Protein AF-0000000074059555 (afdb_homodimer)

InterPro domains:
  IPR000536 Nuclear hormone receptor, ligand-binding domain [PF00104] (102-337)
  IPR000536 Nuclear hormone receptor, ligand-binding domain [PS51843] (86-352)
  IPR000536 Nuclear hormone receptor, ligand-binding domain [SM00430] (118-324)
  IPR035500 Nuclear hormone receptor-like domain superfamily [G3DSA:1.10.565.10] (92-350)
  IPR035500 Nuclear hormone receptor-like domain superfamily [SSF48508] (98-350)
  IPR051152 Caenorhabditis elegans Orphan Nuclear Receptors [PTHR45680] (167-351)

Secondary structure (DSSP, 8-state):
---------------------------------------GGGG-SS-EEE-TTS-EEE--HHHHHHHHHHHHH----TTS-SSHHHHHHHHHHHHGGGPPPGGGPEEESEEEHHHHHHTHHHHHHHHHHHHHTSHHHHTS-HHHH----S---EEEEETTEEEE-----HHHHHHHHHHHHHHHHHHHHHHTTHHHHS-EEE-SSSEEEETTTPEEE-TTT-SS-HHHHHHHHHHHHHHIIIIIIHHHHHTT--HHHHHHHHHHHHH--TTTT--HHHHHHHHHHHHHHHHHHHHIIIIIS--S--HHHHHHHHHHHHHHHHHHHHHHHHHHHHHHTT---EEESSTTSS--/---------------------------------------GGGG-SS-EEE-TTS-EEE--HHHHHHHHHHHHH----TTS-SSHHHHHHHHHHHHGGGPPPGGGPEEESEEEHHHHHHHHHHHHHHHHHHHHTSHHHHTS-HHHH----S---EEEEETTEEEE-----HHHHHHHHHHHHHHHHHHHHHHTTHHHHS-EEE-SSSEEEETTTPEEE-TTT-SS-HHHHHHHHHHHHHHIIIIIIHHHHHTT--HHHHHHHHHHHHH--TTTT--HHHHHHHHHHHHHHHHHHHHIIIIIS--S--HHHHHHHHHHHHHHHHHHHHHHHHHHHHHHTT---EEESSTTTS--

Radius of gyration: 31.09 Å; Cα contacts (8 Å, |Δi|>4): 822; chains: 2; bounding box: 84×68×133 Å

Organism: Necator americanus (NCBI:txid51031)

Foldseek 3Di:
DDPCPPDPCPPDPPPPDPPPPPPPPPPVPPPPPPPPPDVPCPVQPFNQDQDPVRFTEGECPVLVVLLLCCLQPPDADPVADPQQLRLLLVLLCVLLVLADAQVQAAEAQEDEPSNLVVCVSSLLSSVSNSQCSRVLSSPDDPCQQAVLPDQAQFPCPDVPHRPGLDLGHLSLQQSVLLLLLSQLVVQCVRPPCCCQVQVWTDSHSHYIYRLVRHHYDCVSWFPDDSVVVCVLLVVLSNLCRVQANVLCNVLVPDSSLSSLLSLLSSLPCPSSNGDPVSVVSSVVSNVSSVVVVCCCCCPVVVHPPCPVVVVSSVSNSVSSVVSVVVSLVSLSVCVVVVRTSYDYPRPSSPSD/DDPDPPPPCPDDPDPPDPDPPDPPPPPPPPPPPPPPPPVPCPVQPFNQDQDPVRFTEGECPVLVVLLLCCLQPPDADPVADPQQLRLLLVLLCVLLVLADAQVQAAEAQEDEPSVLVVCVSSLLSSVSNSQCSRVLSSPDDSCQQAVLPPQAQFPCPDVPHRPRLDLGHLSLQQSVLLLLLSQLVVQCVRPPCCCQVQVWTDSHSRYIYRLVRHHYDCVSWFPDDSVVVCVLLVVLSNLCRVQANVLCNVLVPDSSLSSLLSLLSSLPCPSSNGDPVSVVSSVVSNVSSVVVVCCCCCPVVVHPPCPVVVVSSVSNSVSSVVSVVVSLVSLSVCVVVVRTSYDYPRPSSPSD

Solvent-accessible surface area (backbone atoms only — not comparable to full-atom values): 40044 Å² total; per-residue (Å²): 138,86,81,78,76,78,78,80,78,72,77,78,82,76,76,76,78,76,75,80,76,73,78,79,70,80,68,68,77,75,74,76,72,78,70,78,78,64,86,67,69,75,76,45,92,45,64,69,42,75,40,96,82,72,25,36,33,46,57,49,62,70,50,50,50,53,43,49,47,47,77,70,63,62,73,53,69,79,85,49,58,84,53,64,45,63,26,46,28,53,39,47,51,60,67,47,61,72,47,55,55,61,90,71,38,44,74,41,60,59,45,43,56,67,62,54,54,64,48,40,52,61,49,51,44,47,51,51,54,46,47,40,57,37,64,74,59,52,68,48,56,66,60,54,43,47,40,77,67,80,82,42,66,50,44,61,75,42,106,81,38,59,46,62,52,56,51,34,16,45,46,51,63,19,49,62,62,43,48,52,51,51,33,47,54,48,16,37,72,59,47,43,69,41,27,62,79,62,31,39,39,38,80,52,54,51,34,26,29,34,70,89,68,40,40,65,53,44,66,86,35,24,91,59,58,53,66,57,58,46,61,72,52,44,64,53,56,51,43,45,37,65,56,37,48,46,47,42,59,75,66,60,68,46,65,64,56,50,33,49,51,49,50,47,57,45,48,58,49,80,90,25,69,64,52,71,67,56,50,52,51,30,52,52,51,52,44,49,38,26,49,48,48,43,46,42,34,46,68,72,65,60,37,86,82,44,47,49,58,50,50,51,54,50,46,36,54,47,49,55,49,50,48,47,52,53,48,30,51,51,50,51,50,34,56,75,65,53,49,51,36,62,42,57,65,56,76,59,64,69,72,97,141,79,86,77,79,78,75,77,77,75,77,81,81,76,78,78,76,76,76,80,76,72,80,80,72,82,70,69,78,73,76,76,72,78,72,76,81,64,83,70,68,74,76,44,93,45,64,68,41,74,41,96,82,72,25,37,32,45,58,50,62,70,52,51,51,52,44,50,47,46,75,69,65,62,74,56,70,80,85,48,59,83,52,63,46,62,27,45,28,52,40,49,51,59,66,48,62,71,46,54,55,61,89,70,39,44,73,42,61,58,47,43,56,65,62,52,53,64,49,39,50,61,48,52,45,47,51,51,54,45,46,39,56,37,65,75,58,52,67,47,55,63,62,54,42,45,39,77,65,80,82,41,66,47,43,58,75,42,105,82,36,58,46,62,53,56,50,34,18,46,46,51,65,19,48,64,63,43,48,51,50,50,30,49,52,48,15,37,73,59,48,44,68,40,27,61,79,61,30,38,38,38,80,51,54,53,33,25,30,33,70,88,67,40,41,66,54,43,68,88,37,26,90,59,56,54,67,57,56,46,61,71,50,44,64,53,57,50,43,47,38,65,57,36,48,45,47,42,58,75,65,59,66,45,64,60,54,50,32,48,50,49,50,49,57,46,48,58,50,81,89,25,68,65,53,71,67,56,50,51,51,31,52,53,49,52,45,50,38,28,48,48,50,44,46,42,34,47,70,71,65,62,35,86,82,45,48,47,59,51,50,50,54,51,47,37,53,46,48,54,50,49,49,47,50,54,49,30,52,52,50,50,52,35,56,74,69,54,49,51,35,59,41,56,66,58,76,59,64,71,72,98

Structure (mmCIF, N/CA/C/O backbone):
data_AF-0000000074059555-model_v1
#
loop_
_entity.id
_entity.type
_entity.pdbx_description
1 polymer 'Ligand-binding domain of nuclear hormone receptor'
#
loop_
_atom_site.group_PDB
_atom_site.id
_atom_site.type_symb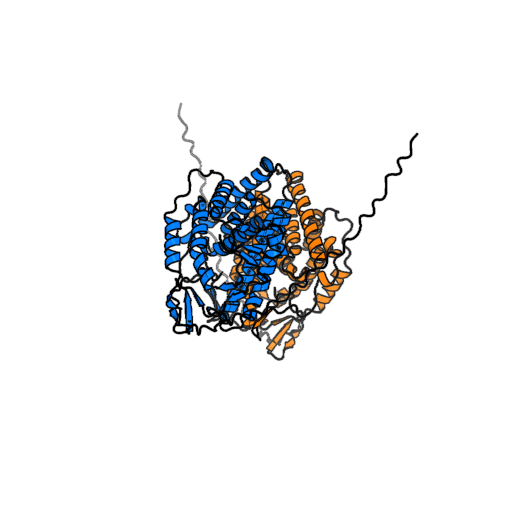ol
_atom_site.label_atom_id
_atom_site.label_alt_id
_atom_site.label_comp_id
_atom_site.label_asym_id
_atom_site.label_entity_id
_atom_site.label_seq_id
_atom_site.pdbx_PDB_ins_code
_atom_site.Cartn_x
_atom_site.Cartn_y
_atom_site.Cartn_z
_atom_site.occupancy
_atom_site.B_iso_or_equiv
_atom_site.auth_seq_id
_atom_site.auth_comp_id
_atom_site.auth_asym_id
_atom_site.auth_atom_id
_atom_site.pdbx_PDB_model_num
ATOM 1 N N . MET A 1 1 ? 51.312 5.398 61.125 1 23.42 1 MET A N 1
ATOM 2 C CA . MET A 1 1 ? 50.719 5.453 59.812 1 23.42 1 MET A CA 1
ATOM 3 C C . MET A 1 1 ? 49.188 5.5 59.875 1 23.42 1 MET A C 1
ATOM 5 O O . MET A 1 1 ? 48.562 4.551 60.375 1 23.42 1 MET A O 1
ATOM 9 N N . LYS A 1 2 ? 48.469 6.727 60 1 22.69 2 LYS A N 1
ATOM 10 C CA . LYS A 1 2 ? 47.406 7.246 60.844 1 22.69 2 LYS A CA 1
ATOM 11 C C . LYS A 1 2 ? 46.031 7.012 60.219 1 22.69 2 LYS A C 1
ATOM 13 O O . LYS A 1 2 ? 45.781 7.445 59.094 1 22.69 2 LYS A O 1
ATOM 18 N N . GLN A 1 3 ? 45.281 5.922 60.594 1 24.08 3 GLN A N 1
ATOM 19 C CA . GLN A 1 3 ? 44.062 5.199 60.281 1 24.08 3 GLN A CA 1
ATOM 20 C C . GLN A 1 3 ? 42.844 6.105 60.438 1 24.08 3 GLN A C 1
ATOM 22 O O . GLN A 1 3 ? 42.469 6.461 61.562 1 24.08 3 GLN A O 1
ATOM 27 N N . LYS A 1 4 ? 42.594 7.102 59.375 1 23.73 4 LYS A N 1
ATOM 28 C CA . LYS A 1 4 ? 41.719 8.25 59.594 1 23.73 4 LYS A CA 1
ATOM 29 C C . LYS A 1 4 ? 40.25 7.805 59.688 1 23.73 4 LYS A C 1
ATOM 31 O O . LYS A 1 4 ? 39.719 7.219 58.719 1 23.73 4 LYS A O 1
ATOM 36 N N . LYS A 1 5 ? 39.656 7.723 60.844 1 23.84 5 LYS A N 1
ATOM 37 C CA . LYS A 1 5 ? 38.406 7.195 61.375 1 23.84 5 LYS A CA 1
ATOM 38 C C . LYS A 1 5 ? 37.219 8.016 60.875 1 23.84 5 LYS A C 1
ATOM 40 O O . LYS A 1 5 ? 36.906 9.07 61.406 1 23.84 5 LYS A O 1
ATOM 45 N N . GLU A 1 6 ? 37.188 8.289 59.469 1 24.38 6 GLU A N 1
ATOM 46 C CA . GLU A 1 6 ? 36.312 9.398 59.156 1 24.38 6 GLU A CA 1
ATOM 47 C C . GLU A 1 6 ? 34.875 9.109 59.625 1 24.38 6 GLU A C 1
ATOM 49 O O . GLU A 1 6 ? 34.406 7.977 59.531 1 24.38 6 GLU A O 1
ATOM 54 N N . HIS A 1 7 ? 34.344 9.969 60.5 1 21.95 7 HIS A N 1
ATOM 55 C CA . HIS A 1 7 ? 33.188 10.164 61.375 1 21.95 7 HIS A CA 1
ATOM 56 C C . HIS A 1 7 ? 31.891 10.18 60.562 1 21.95 7 HIS A C 1
ATOM 58 O O . HIS A 1 7 ? 31.828 10.789 59.5 1 21.95 7 HIS A O 1
ATOM 64 N N . SER A 1 8 ? 31 9.148 60.719 1 23.75 8 SER A N 1
ATOM 65 C CA . SER A 1 8 ? 29.734 8.594 60.281 1 23.75 8 SER A CA 1
ATOM 66 C C . SER A 1 8 ? 28.578 9.57 60.531 1 23.75 8 SER A C 1
ATOM 68 O O . SER A 1 8 ? 28.047 9.625 61.625 1 23.75 8 SER A O 1
ATOM 70 N N . LEU A 1 9 ? 28.781 10.938 60.156 1 22.39 9 LEU A N 1
ATOM 71 C CA . LEU A 1 9 ? 27.812 11.898 60.656 1 22.39 9 LEU A CA 1
ATOM 72 C C . LEU A 1 9 ? 26.406 11.57 60.156 1 22.39 9 LEU A C 1
ATOM 74 O O . LEU A 1 9 ? 26.172 11.547 58.938 1 22.39 9 LEU A O 1
ATOM 78 N N . CYS A 1 10 ? 25.609 10.789 60.875 1 23.2 10 CYS A N 1
ATOM 79 C CA . CYS A 1 10 ? 24.266 10.258 60.719 1 23.2 10 CYS A CA 1
ATOM 80 C C . CYS A 1 10 ? 23.234 11.383 60.656 1 23.2 10 CYS A C 1
ATOM 82 O O . CYS A 1 10 ? 22.984 12.07 61.625 1 23.2 10 CYS A O 1
ATOM 84 N N . PRO A 1 11 ? 23.281 12.289 59.594 1 23 11 PRO A N 1
ATOM 85 C CA . PRO A 1 11 ? 22.484 13.5 59.781 1 23 11 PRO A CA 1
ATOM 86 C C . PRO A 1 11 ? 21.031 13.203 60.094 1 23 11 PRO A C 1
ATOM 88 O O . PRO A 1 11 ? 20.516 12.141 59.75 1 23 11 PRO A O 1
ATOM 91 N N . SER A 1 12 ? 20.5 13.82 61.156 1 21.19 12 SER A N 1
ATOM 92 C CA . SER A 1 12 ? 19.25 13.836 61.906 1 21.19 12 SER A CA 1
ATOM 93 C C . SER A 1 12 ? 18.062 14.203 61 1 21.19 12 SER A C 1
ATOM 95 O O . SER A 1 12 ? 18.172 15.117 60.188 1 21.19 12 SER A O 1
ATOM 97 N N . THR A 1 13 ? 17.141 13.258 60.812 1 24.23 13 THR A N 1
ATOM 98 C CA . THR A 1 13 ? 15.938 13.086 59.969 1 24.23 13 THR A CA 1
ATOM 99 C C . THR A 1 13 ? 14.875 14.109 60.375 1 24.23 13 THR A C 1
ATOM 101 O O . THR A 1 13 ? 14.219 13.969 61.406 1 24.23 13 THR A O 1
ATOM 104 N N . ALA A 1 14 ? 15.172 15.438 60.281 1 21.84 14 ALA A N 1
ATOM 105 C CA . ALA A 1 14 ? 14.242 16.453 60.781 1 21.84 14 ALA A CA 1
ATOM 106 C C . ALA A 1 14 ? 12.852 16.266 60.188 1 21.84 14 ALA A C 1
ATOM 108 O O . ALA A 1 14 ? 12.727 16.016 58.969 1 21.84 14 ALA A O 1
ATOM 109 N N . ASP A 1 15 ? 11.836 15.977 60.938 1 22.78 15 ASP A N 1
ATOM 110 C CA . ASP A 1 15 ? 10.43 15.594 60.844 1 22.78 15 ASP A CA 1
ATOM 111 C C . ASP A 1 15 ? 9.594 16.75 60.281 1 22.78 15 ASP A C 1
ATOM 113 O O . ASP A 1 15 ? 9.305 17.703 60.969 1 22.78 15 ASP A O 1
ATOM 117 N N . SER A 1 16 ? 10.078 17.438 59.188 1 21.36 16 SER A N 1
ATOM 118 C CA . SER A 1 16 ? 9.375 18.688 58.875 1 21.36 16 SER A CA 1
ATOM 119 C C . SER A 1 16 ? 7.879 18.453 58.719 1 21.36 16 SER A C 1
ATOM 121 O O . SER A 1 16 ? 7.453 17.562 57.969 1 21.36 16 SER A O 1
ATOM 123 N N . ALA A 1 17 ? 7.141 18.938 59.75 1 23.47 17 ALA A N 1
ATOM 124 C CA . ALA A 1 17 ? 5.711 19 60.031 1 23.47 17 ALA A CA 1
ATOM 125 C C . ALA A 1 17 ? 4.941 19.578 58.844 1 23.47 17 ALA A C 1
ATOM 127 O O . ALA A 1 17 ? 5.238 20.688 58.375 1 23.47 17 ALA A O 1
ATOM 128 N N . ALA A 1 18 ? 4.484 18.719 57.938 1 24.28 18 ALA A N 1
ATOM 129 C CA . ALA A 1 18 ? 3.779 19.031 56.688 1 24.28 18 ALA A CA 1
ATOM 130 C C . ALA A 1 18 ? 2.549 19.891 56.969 1 24.28 18 ALA A C 1
ATOM 132 O O . ALA A 1 18 ? 1.708 19.531 57.812 1 24.28 18 ALA A O 1
ATOM 133 N N . PRO A 1 19 ? 2.721 21.234 56.906 1 22.97 19 PRO A N 1
ATOM 134 C CA . PRO A 1 19 ? 1.624 22.109 57.312 1 22.97 19 PRO A CA 1
ATOM 135 C C . PRO A 1 19 ? 0.281 21.703 56.719 1 22.97 19 PRO A C 1
ATOM 137 O O . PRO A 1 19 ? 0.24 21.062 55.656 1 22.97 19 PRO A O 1
ATOM 140 N N . ASP A 1 20 ? -0.729 21.594 57.594 1 23.5 20 ASP A N 1
ATOM 141 C CA . ASP A 1 20 ? -2.133 21.219 57.438 1 23.5 20 ASP A CA 1
ATOM 142 C C . ASP A 1 20 ? -2.844 22.156 56.469 1 23.5 20 ASP A C 1
ATOM 144 O O . ASP A 1 20 ? -3.123 23.312 56.781 1 23.5 20 ASP A O 1
ATOM 148 N N . LEU A 1 21 ? -2.344 22.234 55.219 1 23.78 21 LEU A N 1
ATOM 149 C CA . LEU A 1 21 ? -2.955 23.234 54.344 1 23.78 21 LEU A CA 1
ATOM 150 C C . LEU A 1 21 ? -4.465 23.016 54.25 1 23.78 21 LEU A C 1
ATOM 152 O O . LEU A 1 21 ? -4.922 21.969 53.781 1 23.78 21 LEU A O 1
ATOM 156 N N . LYS A 1 22 ? -5.191 23.594 55.219 1 25.69 22 LYS A N 1
ATOM 157 C CA . LYS A 1 22 ? -6.645 23.672 55.312 1 25.69 22 LYS A CA 1
ATOM 158 C C . LYS A 1 22 ? -7.277 24 53.969 1 25.69 22 LYS A C 1
ATOM 160 O O . LYS A 1 22 ? -6.809 24.891 53.25 1 25.69 22 LYS A O 1
ATOM 165 N N . PRO A 1 23 ? -8.227 23.141 53.469 1 23.67 23 PRO A N 1
ATOM 166 C CA . PRO A 1 23 ? -8.875 23.172 52.156 1 23.67 23 PRO A CA 1
ATOM 167 C C . PRO A 1 23 ? -9.758 24.406 51.938 1 23.67 23 PRO A C 1
ATOM 169 O O . PRO A 1 23 ? -10.688 24.641 52.719 1 23.67 23 PRO A O 1
ATOM 172 N N . ALA A 1 24 ? -9.219 25.594 51.875 1 24.19 24 ALA A N 1
ATOM 173 C CA . ALA A 1 24 ? -10.109 26.75 51.812 1 24.19 24 ALA A CA 1
ATOM 174 C C . ALA A 1 24 ? -11.266 26.5 50.875 1 24.19 24 ALA A C 1
ATOM 176 O O . ALA A 1 24 ? -11.062 26.062 49.719 1 24.19 24 ALA A O 1
ATOM 177 N N . ASP A 1 25 ? -12.516 26.359 51.344 1 23.23 25 ASP A N 1
ATOM 178 C CA . ASP A 1 25 ? -13.852 26.047 50.844 1 23.23 25 ASP A CA 1
ATOM 179 C C . ASP A 1 25 ? -14.32 27.094 49.844 1 23.23 25 ASP A C 1
ATOM 181 O O . ASP A 1 25 ? -15.508 27.172 49.531 1 23.23 25 ASP A O 1
ATOM 185 N N . ASN A 1 26 ? -13.547 28.094 49.594 1 23.39 26 ASN A N 1
ATOM 186 C CA . ASN A 1 26 ? -14.227 29.203 48.938 1 23.39 26 ASN A CA 1
ATOM 187 C C . ASN A 1 26 ? -14.914 28.75 47.625 1 23.39 26 ASN A C 1
ATOM 189 O O . ASN A 1 26 ? -14.242 28.484 46.625 1 23.39 26 ASN A O 1
ATOM 193 N N . VAL A 1 27 ? -16.047 28.094 47.812 1 25.52 27 VAL A N 1
ATOM 194 C CA . VAL A 1 27 ? -16.938 27.688 46.719 1 25.52 27 VAL A CA 1
ATOM 195 C C . VAL A 1 27 ? -17.391 28.906 45.938 1 25.52 27 VAL A C 1
ATOM 197 O O . VAL A 1 27 ? -18.125 29.75 46.469 1 25.52 27 VAL A O 1
ATOM 200 N N . ILE A 1 28 ? -16.547 29.578 45.312 1 27.28 28 ILE A N 1
ATOM 201 C CA . ILE A 1 28 ? -17.078 30.734 44.562 1 27.28 28 ILE A CA 1
ATOM 202 C C . ILE A 1 28 ? -18.281 30.297 43.75 1 27.28 28 ILE A C 1
ATOM 204 O O . ILE A 1 28 ? -18.219 29.297 43.031 1 27.28 28 ILE A O 1
ATOM 208 N N . PRO A 1 29 ? -19.438 30.719 44.156 1 25.33 29 PRO A N 1
ATOM 209 C CA . PRO A 1 29 ? -20.672 30.344 43.469 1 25.33 29 PRO A CA 1
ATOM 210 C C . PRO A 1 29 ? -20.578 30.531 41.969 1 25.33 29 PRO A C 1
ATOM 212 O O . PRO A 1 29 ? -20.172 31.609 41.5 1 25.33 29 PRO A O 1
ATOM 215 N N . ILE A 1 30 ? -20.359 29.5 41.219 1 23.75 30 ILE A N 1
ATOM 216 C CA . ILE A 1 30 ? -20.266 29.547 39.781 1 23.75 30 ILE A CA 1
ATOM 217 C C . ILE A 1 30 ? -21.578 30.062 39.188 1 23.75 30 ILE A C 1
ATOM 219 O O . ILE A 1 30 ? -22.625 29.438 39.344 1 23.75 30 ILE A O 1
ATOM 223 N N . SER A 1 31 ? -21.812 31.359 39.344 1 23.55 31 SER A N 1
ATOM 224 C CA . SER A 1 31 ? -23.016 31.922 38.75 1 23.55 31 SER A CA 1
ATOM 225 C C . SER A 1 31 ? -23.266 31.297 37.375 1 23.55 31 SER A C 1
ATOM 227 O O . SER A 1 31 ? -22.359 31.172 36.562 1 23.55 31 SER A O 1
ATOM 229 N N . THR A 1 32 ? -24.25 30.5 37.281 1 25.03 32 THR A N 1
ATOM 230 C CA . THR A 1 32 ? -24.812 29.828 36.125 1 25.03 32 THR A CA 1
ATOM 231 C C . THR A 1 32 ? -25.219 30.844 35.031 1 25.03 32 THR A C 1
ATOM 233 O O . THR A 1 32 ? -26.25 31.5 35.156 1 25.03 32 THR A O 1
ATOM 236 N N . ALA A 1 33 ? -24.359 31.688 34.594 1 27.11 33 ALA A N 1
ATOM 237 C CA . ALA A 1 33 ? -24.812 32.594 33.531 1 27.11 33 ALA A CA 1
ATOM 238 C C . ALA A 1 33 ? -25.609 31.812 32.469 1 27.11 33 ALA A C 1
ATOM 240 O O . ALA A 1 33 ? -25.219 30.719 32.062 1 27.11 33 ALA A O 1
ATOM 241 N N . GLU A 1 34 ? -26.891 31.906 32.438 1 26.92 34 GLU A N 1
ATOM 242 C CA . GLU A 1 34 ? -27.875 31.5 31.438 1 26.92 34 GLU A CA 1
ATOM 243 C C . GLU A 1 34 ? -27.406 31.812 30.016 1 26.92 34 GLU A C 1
ATOM 245 O O . GLU A 1 34 ? -27.359 33 29.625 1 26.92 34 GLU A O 1
ATOM 250 N N . SER A 1 35 ? -26.281 31.406 29.609 1 26.27 35 SER A N 1
ATOM 251 C CA . SER A 1 35 ? -25.828 31.812 28.281 1 26.27 35 SER A CA 1
ATOM 252 C C . SER A 1 35 ? -26.859 31.469 27.219 1 26.27 35 SER A C 1
ATOM 254 O O . SER A 1 35 ? -27.266 30.312 27.094 1 26.27 35 SER A O 1
ATOM 256 N N . THR A 1 36 ? -27.844 32.281 26.969 1 27.56 36 THR A N 1
ATOM 257 C CA . THR A 1 36 ? -28.75 32.281 25.828 1 27.56 36 THR A CA 1
ATOM 258 C C . THR A 1 36 ? -28.031 31.859 24.562 1 27.56 36 THR A C 1
ATOM 260 O O . THR A 1 36 ? -27.141 32.562 24.078 1 27.56 36 THR A O 1
ATOM 263 N N . ALA A 1 37 ? -27.844 30.656 24.328 1 28.55 37 ALA A N 1
ATOM 264 C CA . ALA A 1 37 ? -27.328 29.969 23.141 1 28.55 37 ALA A CA 1
ATOM 265 C C . ALA A 1 37 ? -28.016 30.453 21.875 1 28.55 37 ALA A C 1
ATOM 267 O O . ALA A 1 37 ? -29.109 29.969 21.531 1 28.55 37 ALA A O 1
ATOM 268 N N . THR A 1 38 ? -28.047 31.719 21.625 1 28.75 38 THR A N 1
ATOM 269 C CA . THR A 1 38 ? -28.391 32.188 20.281 1 28.75 38 THR A CA 1
ATOM 270 C C . THR A 1 38 ? -27.703 31.359 19.219 1 28.75 38 THR A C 1
ATOM 272 O O . THR A 1 38 ? -26.562 30.922 19.406 1 28.75 38 THR A O 1
ATOM 275 N N . SER A 1 39 ? -28.375 30.797 18.188 1 29.69 39 SER A N 1
ATOM 276 C CA . SER A 1 39 ? -28.109 29.906 17.062 1 29.69 39 SER A CA 1
ATOM 277 C C . SER A 1 39 ? -26.844 30.297 16.312 1 29.69 39 SER A C 1
ATOM 279 O O . SER A 1 39 ? -26.828 31.328 15.633 1 29.69 39 SER A O 1
ATOM 281 N N . GLY A 1 40 ? -25.75 30.406 16.844 1 30.08 40 GLY A N 1
ATOM 282 C CA . GLY A 1 40 ? -24.391 30.859 16.578 1 30.08 40 GLY A CA 1
ATOM 283 C C . GLY A 1 40 ? -23.828 30.328 15.289 1 30.08 40 GLY A C 1
ATOM 284 O O . GLY A 1 40 ? -22.609 30.234 15.125 1 30.08 40 GLY A O 1
ATOM 285 N N . TYR A 1 41 ? -24.547 29.703 14.438 1 31.2 41 TYR A N 1
ATOM 286 C CA . TYR A 1 41 ? -24.219 29.25 13.094 1 31.2 41 TYR A CA 1
ATOM 287 C C . TYR A 1 41 ? -23.719 30.406 12.234 1 31.2 41 TYR A C 1
ATOM 289 O O . TYR A 1 41 ? -23.391 30.203 11.062 1 31.2 41 TYR A O 1
ATOM 297 N N . ASN A 1 42 ? -23.984 31.578 12.523 1 32.5 42 ASN A N 1
ATOM 298 C CA . ASN A 1 42 ? -23.719 32.719 11.664 1 32.5 42 ASN A CA 1
ATOM 299 C C . ASN A 1 42 ? -22.219 32.969 11.484 1 32.5 42 ASN A C 1
ATOM 301 O O . ASN A 1 42 ? -21.797 33.656 10.57 1 32.5 42 ASN A O 1
ATOM 305 N N . ASN A 1 43 ? -21.422 32.75 12.523 1 31.84 43 ASN A N 1
ATOM 306 C CA . ASN A 1 43 ? -20.047 33.219 12.438 1 31.84 43 ASN A CA 1
ATOM 307 C C . ASN A 1 43 ? -19.141 32.156 11.766 1 31.84 43 ASN A C 1
ATOM 309 O O . ASN A 1 43 ? -17.938 32.125 12.023 1 31.84 43 ASN A O 1
ATOM 313 N N . TYR A 1 44 ? -19.656 31.047 11.344 1 40.09 44 TYR A N 1
ATOM 314 C CA . TYR A 1 44 ? -18.797 30.047 10.719 1 40.09 44 TYR A CA 1
ATOM 315 C C . TYR A 1 44 ? -18.266 30.547 9.383 1 40.09 44 TYR A C 1
ATOM 317 O O . TYR A 1 44 ? -19 31.188 8.617 1 40.09 44 TYR A O 1
ATOM 325 N N . PRO A 1 45 ? -17.016 30.594 9.352 1 43.66 45 PRO A N 1
ATOM 326 C CA . PRO A 1 45 ? -16.484 31.078 8.078 1 43.66 45 PRO A CA 1
ATOM 327 C C . PRO A 1 45 ? -17.062 30.344 6.871 1 43.66 45 PRO A C 1
ATOM 329 O O . PRO A 1 45 ? -16.844 30.75 5.73 1 43.66 45 PRO A O 1
ATOM 332 N N . PHE A 1 46 ? -17.547 29.109 7.133 1 46.66 46 PHE A N 1
ATOM 333 C CA . PHE A 1 46 ? -18.156 28.406 6.008 1 46.66 46 PHE A CA 1
ATOM 334 C C . PHE A 1 46 ? -19.672 28.422 6.129 1 46.66 46 PHE A C 1
ATOM 336 O O . PHE A 1 46 ? -20.219 28.156 7.207 1 46.66 46 PHE A O 1
ATOM 343 N N . PRO A 1 47 ? -20.375 29.062 5.34 1 45.75 47 PRO A N 1
ATOM 344 C CA . PRO A 1 47 ? -21.828 29 5.398 1 45.75 47 PRO A CA 1
ATOM 345 C C . PRO A 1 47 ? -22.359 27.562 5.383 1 45.75 47 PRO A C 1
ATOM 347 O O . PRO A 1 47 ? -21.938 26.766 4.543 1 45.75 47 PRO A O 1
ATOM 350 N N . LEU A 1 48 ? -22.688 27.031 6.508 1 49.62 48 LEU A N 1
ATOM 351 C CA . LEU A 1 48 ? -23.391 25.75 6.562 1 49.62 48 LEU A CA 1
ATOM 352 C C . LEU A 1 48 ? -24.766 25.844 5.922 1 49.62 48 LEU A C 1
ATOM 354 O O . LEU A 1 48 ? -25.547 26.734 6.273 1 49.62 48 LEU A O 1
ATOM 358 N N . LYS A 1 49 ? -24.891 25.469 4.668 1 50.44 49 LYS A N 1
ATOM 359 C CA . LYS A 1 49 ? -26.219 25.484 4.051 1 50.44 49 LYS A CA 1
ATOM 360 C C . LYS A 1 49 ? -26.906 24.141 4.23 1 50.44 49 LYS A C 1
ATOM 362 O O . LYS A 1 49 ? -26.312 23.078 4.035 1 50.44 49 LYS A O 1
ATOM 367 N N . GLU A 1 50 ? -27.906 24.141 4.957 1 52.72 50 GLU A N 1
ATOM 368 C CA . GLU A 1 50 ? -28.75 22.953 5.051 1 52.72 50 GLU A CA 1
ATOM 369 C C . GLU A 1 50 ? -29.344 22.594 3.691 1 52.72 50 GLU A C 1
ATOM 371 O O . GLU A 1 50 ? -29.812 23.469 2.963 1 52.72 50 GLU A O 1
ATOM 376 N N . THR A 1 51 ? -28.891 21.422 3.207 1 53 51 THR A N 1
ATOM 377 C CA . THR A 1 51 ? -29.5 20.984 1.961 1 53 51 THR A CA 1
ATOM 378 C C . THR A 1 51 ? -30.891 20.406 2.223 1 53 51 THR A C 1
ATOM 380 O O . THR A 1 51 ? -31.266 20.156 3.373 1 53 51 THR A O 1
ATOM 383 N N . GLU A 1 52 ? -31.703 20.359 1.211 1 50.25 52 GLU A N 1
ATOM 384 C CA . GLU A 1 52 ? -33.062 19.828 1.268 1 50.25 52 GLU A CA 1
ATOM 385 C C . GLU A 1 52 ? -33.094 18.469 1.937 1 50.25 52 GLU A C 1
ATOM 387 O O . GLU A 1 52 ? -34.062 18.109 2.582 1 50.25 52 GLU A O 1
ATOM 392 N N . GLN A 1 53 ? -32.062 17.734 1.875 1 55.84 53 GLN A N 1
ATOM 393 C CA . GLN A 1 53 ? -32.062 16.375 2.398 1 55.84 53 GLN A CA 1
ATOM 394 C C . GLN A 1 53 ? -31.438 16.312 3.787 1 55.84 53 GLN A C 1
ATOM 396 O O . GLN A 1 53 ? -30.938 15.266 4.203 1 55.84 53 GLN A O 1
ATOM 401 N N . HIS A 1 54 ? -31.438 17.453 4.5 1 59.41 54 HIS A N 1
ATOM 402 C CA . HIS A 1 54 ? -30.984 17.562 5.883 1 59.41 54 HIS A CA 1
ATOM 403 C C . HIS A 1 54 ? -29.5 17.281 6.008 1 59.41 54 HIS A C 1
ATOM 405 O O . HIS A 1 54 ? -29.062 16.641 6.965 1 59.41 54 HIS A O 1
ATOM 411 N N . ARG A 1 55 ? -28.891 17.609 4.824 1 70.88 55 ARG A N 1
ATOM 412 C CA . ARG A 1 55 ? -27.438 17.484 4.875 1 70.88 55 ARG A CA 1
ATOM 413 C C . ARG A 1 55 ? -26.781 18.844 4.961 1 70.88 55 ARG A C 1
ATOM 415 O O . ARG A 1 55 ? -27.359 19.859 4.527 1 70.88 55 ARG A O 1
ATOM 422 N N . ILE A 1 56 ? -25.672 18.938 5.723 1 72.38 56 ILE A N 1
ATOM 423 C CA . ILE A 1 56 ? -24.875 20.156 5.863 1 72.38 56 ILE A CA 1
ATOM 424 C C . ILE A 1 56 ? -23.844 20.234 4.742 1 72.38 56 ILE A C 1
ATOM 426 O O . ILE A 1 56 ? -23.078 19.297 4.527 1 72.38 56 ILE A O 1
ATOM 430 N N . LEU A 1 57 ? -23.969 21.234 3.961 1 74.62 57 LEU A N 1
ATOM 431 C CA . LEU A 1 57 ? -23.016 21.453 2.879 1 74.62 57 LEU A CA 1
ATOM 432 C C . LEU A 1 57 ? -21.859 22.344 3.336 1 74.62 57 LEU A C 1
ATOM 434 O O . LEU A 1 57 ? -22.078 23.453 3.799 1 74.62 57 LEU A O 1
ATOM 438 N N . PHE A 1 58 ? -20.672 21.828 3.293 1 72.69 58 PHE A N 1
ATOM 439 C CA . PHE A 1 58 ? -19.469 22.609 3.502 1 72.69 58 PHE A CA 1
ATOM 440 C C . PHE A 1 58 ? -18.938 23.172 2.182 1 72.69 58 PHE A C 1
ATOM 442 O O . PHE A 1 58 ? -18.391 22.422 1.368 1 72.69 58 PHE A O 1
ATOM 449 N N . ASP A 1 59 ? -19.109 24.391 1.99 1 75.31 59 ASP A N 1
ATOM 450 C CA . ASP A 1 59 ? -18.672 25.031 0.752 1 75.31 59 ASP A CA 1
ATOM 451 C C . ASP A 1 59 ? -17.219 25.453 0.831 1 75.31 59 ASP A C 1
ATOM 453 O O . ASP A 1 59 ? -16.859 26.391 1.562 1 75.31 59 ASP A O 1
ATOM 457 N N . ILE A 1 60 ? -16.406 24.797 0.074 1 78.06 60 ILE A N 1
ATOM 458 C CA . ILE A 1 60 ? -14.992 25.094 0.097 1 78.06 60 ILE A CA 1
ATOM 459 C C . ILE A 1 60 ? -14.578 25.75 -1.223 1 78.06 60 ILE A C 1
ATOM 461 O O . ILE A 1 60 ? -13.422 25.672 -1.63 1 78.06 60 ILE A O 1
ATOM 465 N N . SER A 1 61 ? -15.5 26.391 -1.949 1 78.69 61 SER A N 1
ATOM 466 C CA . SER A 1 61 ? -15.234 27 -3.252 1 78.69 61 SER A CA 1
ATOM 467 C C . SER A 1 61 ? -14.156 28.078 -3.154 1 78.69 61 SER A C 1
ATOM 469 O O . SER A 1 61 ? -13.32 28.203 -4.047 1 78.69 61 SER A O 1
ATOM 471 N N . HIS A 1 62 ? -14.227 28.797 -2.125 1 83.44 62 HIS A N 1
ATOM 472 C CA . HIS A 1 62 ? -13.242 29.859 -1.964 1 83.44 62 HIS A CA 1
ATOM 473 C C . HIS A 1 62 ? -11.836 29.281 -1.801 1 83.44 62 HIS A C 1
ATOM 475 O O . HIS A 1 62 ? -10.867 29.859 -2.307 1 83.44 62 HIS A O 1
ATOM 481 N N . ILE A 1 63 ? -11.703 28.219 -1.142 1 83.25 63 ILE A N 1
ATOM 482 C CA . ILE A 1 63 ? -10.414 27.547 -0.961 1 83.25 63 ILE A CA 1
ATOM 483 C C . ILE A 1 63 ? -9.922 27 -2.299 1 83.25 63 ILE A C 1
ATOM 485 O O . ILE A 1 63 ? -8.734 27.109 -2.621 1 83.25 63 ILE A O 1
ATOM 489 N N . MET A 1 64 ? -10.852 26.531 -3.076 1 83.12 64 MET A N 1
ATOM 490 C CA . MET A 1 64 ? -10.5 25.969 -4.379 1 83.12 64 MET A CA 1
ATOM 491 C C . MET A 1 64 ? -9.992 27.062 -5.316 1 83.12 64 MET A C 1
ATOM 493 O O . MET A 1 64 ? -9.094 26.828 -6.121 1 83.12 64 MET A O 1
ATOM 497 N N . GLU A 1 65 ? -10.57 28.141 -5.191 1 84.25 65 GLU A N 1
ATOM 498 C CA . GLU A 1 65 ? -10.133 29.266 -6.012 1 84.25 65 GLU A CA 1
ATOM 499 C C . GLU A 1 65 ? -8.719 29.703 -5.641 1 84.25 65 GLU A C 1
ATOM 501 O O . GLU A 1 65 ? -7.898 29.984 -6.52 1 84.25 65 GLU A O 1
ATOM 506 N N . LYS A 1 66 ? -8.484 29.781 -4.453 1 88.25 66 LYS A N 1
ATOM 507 C CA . LYS A 1 66 ? -7.145 30.141 -3.994 1 88.25 66 LYS A CA 1
ATOM 508 C C . LYS A 1 66 ? -6.117 29.094 -4.43 1 88.25 66 LYS A C 1
ATOM 510 O O . LYS A 1 66 ? -5.012 29.438 -4.848 1 88.25 66 LYS A O 1
ATOM 515 N N . LEU A 1 67 ? -6.531 27.844 -4.27 1 88.62 67 LEU A N 1
ATOM 516 C CA . LEU A 1 67 ? -5.66 26.75 -4.676 1 88.62 67 LEU A CA 1
ATOM 517 C C . LEU A 1 67 ? -5.336 26.844 -6.164 1 88.62 67 LEU A C 1
ATOM 519 O O . LEU A 1 67 ? -4.176 26.688 -6.559 1 88.62 67 LEU A O 1
ATOM 523 N N . ARG A 1 68 ? -6.348 27.109 -6.895 1 87.38 68 ARG A N 1
ATOM 524 C CA . ARG A 1 68 ? -6.156 27.25 -8.336 1 87.38 68 ARG A CA 1
ATOM 525 C C . ARG A 1 68 ? -5.195 28.391 -8.656 1 87.38 68 ARG A C 1
ATOM 527 O O . ARG A 1 68 ? -4.352 28.266 -9.539 1 87.38 68 ARG A O 1
ATOM 534 N N . LYS A 1 69 ? -5.379 29.406 -8 1 90.88 69 LYS A N 1
ATOM 535 C CA . LYS A 1 69 ? -4.508 30.562 -8.203 1 90.88 69 LYS A CA 1
ATOM 536 C C . LYS A 1 69 ? -3.053 30.219 -7.914 1 90.88 69 LYS A C 1
ATOM 538 O O . LYS A 1 69 ? -2.158 30.578 -8.68 1 90.88 69 LYS A O 1
ATOM 543 N N . ILE A 1 70 ? -2.832 29.516 -6.867 1 93.81 70 ILE A N 1
ATOM 544 C CA . ILE A 1 70 ? -1.479 29.109 -6.508 1 93.81 70 ILE A CA 1
ATOM 545 C C . ILE A 1 70 ? -0.912 28.172 -7.578 1 93.81 70 ILE A C 1
ATOM 547 O O . ILE A 1 70 ? 0.23 28.344 -8.016 1 93.81 70 ILE A O 1
ATOM 551 N N . LEU A 1 71 ? -1.696 27.281 -8.07 1 91.12 71 LEU A N 1
ATOM 552 C CA . LEU A 1 71 ? -1.234 26.234 -8.984 1 91.12 71 LEU A CA 1
ATOM 553 C C . LEU A 1 71 ? -0.98 26.812 -10.375 1 91.12 71 LEU A C 1
ATOM 555 O O . LEU A 1 71 ? -0.343 26.172 -11.211 1 91.12 71 LEU A O 1
ATOM 559 N N . ILE A 1 72 ? -1.447 28.031 -10.555 1 89.62 72 ILE A N 1
ATOM 560 C CA . ILE A 1 72 ? -1.268 28.656 -11.852 1 89.62 72 ILE A CA 1
ATOM 561 C C . ILE A 1 72 ? -0.193 29.75 -11.758 1 89.62 72 ILE A C 1
ATOM 563 O O . ILE A 1 72 ? 0.679 29.844 -12.625 1 89.62 72 ILE A O 1
ATOM 567 N N . GLU A 1 73 ? -0.194 30.422 -10.656 1 91.06 73 GLU A N 1
ATOM 568 C CA . GLU A 1 73 ? 0.561 31.672 -10.633 1 91.06 73 GLU A CA 1
ATOM 569 C C . GLU A 1 73 ? 1.833 31.547 -9.805 1 91.06 73 GLU A C 1
ATOM 571 O O . GLU A 1 73 ? 2.756 32.344 -9.93 1 91.06 73 GLU A O 1
ATOM 576 N N . PHE A 1 74 ? 1.855 30.609 -8.953 1 92.31 74 PHE A N 1
ATOM 577 C CA . PHE A 1 74 ? 2.988 30.5 -8.039 1 92.31 74 PHE A CA 1
ATOM 578 C C . PHE A 1 74 ? 4.293 30.328 -8.812 1 92.31 74 PHE A C 1
ATOM 580 O O . PHE A 1 74 ? 4.383 29.484 -9.703 1 92.31 74 PHE A O 1
ATOM 587 N N . GLN A 1 75 ? 5.242 31.172 -8.461 1 89.31 75 GLN A N 1
ATOM 588 C CA . GLN A 1 75 ? 6.578 31.047 -9.031 1 89.31 75 GLN A CA 1
ATOM 589 C C . GLN A 1 75 ? 7.555 30.453 -8.023 1 89.31 75 GLN A C 1
ATOM 591 O O . GLN A 1 75 ? 7.797 31.031 -6.965 1 89.31 75 GLN A O 1
ATOM 596 N N . PRO A 1 76 ? 8.078 29.312 -8.375 1 87.12 76 PRO A N 1
ATOM 597 C CA . PRO A 1 76 ? 9.023 28.688 -7.453 1 87.12 76 PRO A CA 1
ATOM 598 C C . PRO A 1 76 ? 10.258 29.547 -7.188 1 87.12 76 PRO A C 1
ATOM 600 O O . PRO A 1 76 ? 10.648 30.344 -8.047 1 87.12 76 PRO A O 1
ATOM 603 N N . ASP A 1 77 ? 10.797 29.406 -6.055 1 87 77 ASP A N 1
ATOM 604 C CA . ASP A 1 77 ? 12.023 30.109 -5.691 1 87 77 ASP A CA 1
ATOM 605 C C . ASP A 1 77 ? 13.203 29.625 -6.543 1 87 77 ASP A C 1
ATOM 607 O O . ASP A 1 77 ? 13.617 28.469 -6.438 1 87 77 ASP A O 1
ATOM 611 N N . GLU A 1 78 ? 13.805 30.5 -7.262 1 87.56 78 GLU A N 1
ATOM 612 C CA . GLU A 1 78 ? 14.867 30.141 -8.195 1 87.56 78 GLU A CA 1
ATOM 613 C C . GLU A 1 78 ? 16.188 29.938 -7.469 1 87.56 78 GLU A C 1
ATOM 615 O O . GLU A 1 78 ? 17.141 29.375 -8.031 1 87.56 78 GLU A O 1
ATOM 620 N N . SER A 1 79 ? 16.188 30.375 -6.258 1 90.62 79 SER A N 1
ATOM 621 C CA . SER A 1 79 ? 17.422 30.219 -5.488 1 90.62 79 SER A CA 1
ATOM 622 C C . SER A 1 79 ? 17.578 28.781 -4.996 1 90.62 79 SER A C 1
ATOM 624 O O . SER A 1 79 ? 18.672 28.391 -4.562 1 90.62 79 SER A O 1
ATOM 626 N N . LEU A 1 80 ? 16.578 28.031 -5.129 1 92.25 80 LEU A N 1
ATOM 627 C CA . LEU A 1 80 ? 16.641 26.641 -4.688 1 92.25 80 LEU A CA 1
ATOM 628 C C . LEU A 1 80 ? 17.484 25.812 -5.648 1 92.25 80 LEU A C 1
ATOM 630 O O . LEU A 1 80 ? 17.547 26.109 -6.844 1 92.25 80 LEU A O 1
ATOM 634 N N . PRO A 1 81 ? 18.094 24.828 -5.113 1 94.12 81 PRO A N 1
ATOM 635 C CA . PRO A 1 81 ? 18.953 23.984 -5.934 1 94.12 81 PRO A CA 1
ATOM 636 C C . PRO A 1 81 ? 18.203 23.281 -7.066 1 94.12 81 PRO A C 1
ATOM 638 O O . PRO A 1 81 ? 16.984 23.172 -7.02 1 94.12 81 PRO A O 1
ATOM 641 N N . ILE A 1 82 ? 19.031 22.812 -7.973 1 91.75 82 ILE A N 1
ATOM 642 C CA . ILE A 1 82 ? 18.469 22.141 -9.141 1 91.75 82 ILE A CA 1
ATOM 643 C C . ILE A 1 82 ? 18.156 20.688 -8.805 1 91.75 82 ILE A C 1
ATOM 645 O O . ILE A 1 82 ? 17.234 20.094 -9.383 1 91.75 82 ILE A O 1
ATOM 649 N N . GLU A 1 83 ? 18.953 20.188 -7.875 1 94.31 83 GLU A N 1
ATOM 650 C CA . GLU A 1 83 ? 18.688 18.812 -7.461 1 94.31 83 GLU A CA 1
ATOM 651 C C . GLU A 1 83 ? 17.312 18.656 -6.824 1 94.31 83 GLU A C 1
ATOM 653 O O . GLU A 1 83 ? 17.016 19.328 -5.824 1 94.31 83 GLU A O 1
ATOM 658 N N . PRO A 1 84 ? 16.5 17.812 -7.387 1 96.94 84 PRO A N 1
ATOM 659 C CA . PRO A 1 84 ? 15.086 17.781 -7 1 96.94 84 PRO A CA 1
ATOM 660 C C . PRO A 1 84 ? 14.891 17.5 -5.512 1 96.94 84 PRO A C 1
ATOM 662 O O . PRO A 1 84 ? 14.102 18.172 -4.852 1 96.94 84 PRO A O 1
ATOM 665 N N . LEU A 1 85 ? 15.648 16.562 -4.992 1 97.5 85 LEU A N 1
ATOM 666 C CA . LEU A 1 85 ? 15.414 16.172 -3.605 1 97.5 85 LEU A CA 1
ATOM 667 C C . LEU A 1 85 ? 15.836 17.281 -2.654 1 97.5 85 LEU A C 1
ATOM 669 O O . LEU A 1 85 ? 15.133 17.578 -1.686 1 97.5 85 LEU A O 1
ATOM 673 N N . GLU A 1 86 ? 16.969 17.875 -2.938 1 97.62 86 GLU A N 1
ATOM 674 C CA . GLU A 1 86 ? 17.422 18.969 -2.098 1 97.62 86 GLU A CA 1
ATOM 675 C C . GLU A 1 86 ? 16.484 20.172 -2.217 1 97.62 86 GLU A C 1
ATOM 677 O O . GLU A 1 86 ? 16.219 20.859 -1.227 1 97.62 86 GLU A O 1
ATOM 682 N N . ARG A 1 87 ? 16.047 20.438 -3.367 1 97.88 87 ARG A N 1
ATOM 683 C CA . ARG A 1 87 ? 15.086 21.516 -3.596 1 97.88 87 ARG A CA 1
ATOM 684 C C . ARG A 1 87 ? 13.828 21.312 -2.754 1 97.88 87 ARG A C 1
ATOM 686 O O . ARG A 1 87 ? 13.367 22.234 -2.08 1 97.88 87 ARG A O 1
ATOM 693 N N . MET A 1 88 ? 13.305 20.094 -2.734 1 98.19 88 MET A N 1
ATOM 694 C CA . MET A 1 88 ? 12.062 19.797 -2.025 1 98.19 88 MET A CA 1
ATOM 695 C C . MET A 1 88 ? 12.289 19.766 -0.517 1 98.19 88 MET A C 1
ATOM 697 O O . MET A 1 88 ? 11.391 20.109 0.257 1 98.19 88 MET A O 1
ATOM 701 N N . ARG A 1 89 ? 13.5 19.375 -0.123 1 98.31 89 ARG A N 1
ATOM 702 C CA . ARG A 1 89 ? 13.852 19.469 1.291 1 98.31 89 ARG A CA 1
ATOM 703 C C . ARG A 1 89 ? 13.805 20.906 1.777 1 98.31 89 ARG A C 1
ATOM 705 O O . ARG A 1 89 ? 13.219 21.188 2.824 1 98.31 89 ARG A O 1
ATOM 712 N N . LEU A 1 90 ? 14.391 21.766 1.004 1 98 90 LEU A N 1
ATOM 713 C CA . LEU A 1 90 ? 14.414 23.172 1.368 1 98 90 LEU A CA 1
ATOM 714 C C . LEU A 1 90 ? 13.008 23.781 1.314 1 98 90 LEU A C 1
ATOM 716 O O . LEU A 1 90 ? 12.656 24.609 2.146 1 98 90 LEU A O 1
ATOM 720 N N . ALA A 1 91 ? 12.242 23.344 0.333 1 97.88 91 ALA A N 1
ATOM 721 C CA . ALA A 1 91 ? 10.844 23.781 0.271 1 97.88 91 ALA A CA 1
ATOM 722 C C . ALA A 1 91 ? 10.078 23.344 1.514 1 97.88 91 ALA A C 1
ATOM 724 O O . ALA A 1 91 ? 9.203 24.062 1.998 1 97.88 91 ALA A O 1
ATOM 725 N N . LEU A 1 92 ? 10.367 22.188 2 1 98 92 LEU A N 1
ATOM 726 C CA . LEU A 1 92 ? 9.727 21.688 3.211 1 98 92 LEU A CA 1
ATOM 727 C C . LEU A 1 92 ? 10.102 22.547 4.418 1 98 92 LEU A C 1
ATOM 729 O O . LEU A 1 92 ? 9.25 22.828 5.266 1 98 92 LEU A O 1
ATOM 733 N N . LEU A 1 93 ? 11.32 22.969 4.449 1 97.19 93 LEU A N 1
ATOM 734 C CA . LEU A 1 93 ? 11.758 23.859 5.523 1 97.19 93 LEU A CA 1
ATOM 735 C C . LEU A 1 93 ? 10.984 25.172 5.484 1 97.19 93 LEU A C 1
ATOM 737 O O . LEU A 1 93 ? 10.609 25.703 6.531 1 97.19 93 LEU A O 1
ATOM 741 N N . ARG A 1 94 ? 10.758 25.625 4.336 1 95.12 94 ARG A N 1
ATOM 742 C CA . ARG A 1 94 ? 9.984 26.844 4.176 1 95.12 94 ARG A CA 1
ATOM 743 C C . ARG A 1 94 ? 8.539 26.641 4.629 1 95.12 94 ARG A C 1
ATOM 745 O O . ARG A 1 94 ? 7.949 27.531 5.258 1 95.12 94 ARG A O 1
ATOM 752 N N . HIS A 1 95 ? 7.977 25.531 4.285 1 95.75 95 HIS A N 1
ATOM 753 C CA . HIS A 1 95 ? 6.621 25.172 4.699 1 95.75 95 HIS A CA 1
ATOM 754 C C . HIS A 1 95 ? 6.5 25.141 6.219 1 95.75 95 HIS A C 1
ATOM 756 O O . HIS A 1 95 ? 5.484 25.562 6.773 1 95.75 95 HIS A O 1
ATOM 762 N N . ARG A 1 96 ? 7.602 24.734 6.879 1 96.25 96 ARG A N 1
ATOM 763 C CA . ARG A 1 96 ? 7.586 24.531 8.32 1 96.25 96 ARG A CA 1
ATOM 764 C C . ARG A 1 96 ? 8.023 25.781 9.07 1 96.25 96 ARG A C 1
ATOM 766 O O . ARG A 1 96 ? 8.102 25.781 10.297 1 96.25 96 ARG A O 1
ATOM 773 N N . ARG A 1 97 ? 8.25 26.781 8.359 1 93.81 97 ARG A N 1
ATOM 774 C CA . ARG A 1 97 ? 8.828 27.984 8.953 1 93.81 97 ARG A CA 1
ATOM 775 C C . ARG A 1 97 ? 7.902 28.578 10.008 1 93.81 97 ARG A C 1
ATOM 777 O O . ARG A 1 97 ? 8.367 29.156 10.992 1 93.81 97 ARG A O 1
ATOM 784 N N . SER A 1 98 ? 6.645 28.391 9.844 1 91.56 98 SER A N 1
ATOM 785 C CA . SER A 1 98 ? 5.668 29.016 10.734 1 91.56 98 SER A CA 1
ATOM 786 C C . SER A 1 98 ? 5.324 28.094 11.898 1 91.56 98 SER A C 1
ATOM 788 O O . SER A 1 98 ? 4.508 28.453 12.75 1 91.56 98 SER A O 1
ATOM 790 N N . GLN A 1 99 ? 5.969 26.953 11.906 1 94.69 99 GLN A N 1
ATOM 791 C CA . GLN A 1 99 ? 5.688 26.016 12.984 1 94.69 99 GLN A CA 1
ATOM 792 C C . GLN A 1 99 ? 6.203 26.531 14.32 1 94.69 99 GLN A C 1
ATOM 794 O O . GLN A 1 99 ? 7.391 26.844 14.461 1 94.69 99 GLN A O 1
ATOM 799 N N . LEU A 1 100 ? 5.309 26.594 15.273 1 94.06 100 LEU A N 1
ATOM 800 C CA . LEU A 1 100 ? 5.703 26.984 16.625 1 94.06 100 LEU A CA 1
ATOM 801 C C . LEU A 1 100 ? 6.504 25.875 17.297 1 94.06 100 LEU A C 1
ATOM 803 O O . LEU A 1 100 ? 6.328 24.703 16.984 1 94.06 100 LEU A O 1
ATOM 807 N N . THR A 1 101 ? 7.32 26.359 18.219 1 94.81 101 THR A N 1
ATOM 808 C CA . THR A 1 101 ? 8.055 25.391 19.031 1 94.81 101 THR A CA 1
ATOM 809 C C . THR A 1 101 ? 7.141 24.75 20.062 1 94.81 101 THR A C 1
ATOM 811 O O . THR A 1 101 ? 6.043 25.25 20.328 1 94.81 101 THR A O 1
ATOM 814 N N . GLU A 1 102 ? 7.598 23.688 20.609 1 94 102 GLU A N 1
ATOM 815 C CA . GLU A 1 102 ? 6.77 22.844 21.469 1 94 102 GLU A CA 1
ATOM 816 C C . GLU A 1 102 ? 6.195 23.656 22.625 1 94 102 GLU A C 1
ATOM 818 O O . GLU A 1 102 ? 4.988 23.609 22.891 1 94 102 GLU A O 1
ATOM 823 N N . PRO A 1 103 ? 6.953 24.469 23.297 1 93.19 103 PRO A N 1
ATOM 824 C CA . PRO A 1 103 ? 6.418 25.203 24.438 1 93.19 103 PRO A CA 1
ATOM 825 C C . PRO A 1 103 ? 5.352 26.219 24.031 1 93.19 103 PRO A C 1
ATOM 827 O O . PRO A 1 103 ? 4.508 26.594 24.859 1 93.19 103 PRO A O 1
ATOM 830 N N . SER A 1 104 ? 5.387 26.625 22.891 1 95.12 104 SER A N 1
ATOM 831 C CA . SER A 1 104 ? 4.461 27.656 22.422 1 95.12 104 SER A CA 1
ATOM 832 C C . SER A 1 104 ? 3.195 27.031 21.844 1 95.12 104 SER A C 1
ATOM 834 O O . SER A 1 104 ? 2.24 27.75 21.516 1 95.12 104 SER A O 1
ATOM 836 N N . LEU A 1 105 ? 3.156 25.734 21.719 1 95.5 105 LEU A N 1
ATOM 837 C CA . LEU A 1 105 ? 1.988 25.047 21.156 1 95.5 105 LEU A CA 1
ATOM 838 C C . LEU A 1 105 ? 0.875 24.953 22.203 1 95.5 105 LEU A C 1
ATOM 840 O O . LEU A 1 105 ? 1.14 24.719 23.375 1 95.5 105 LEU A O 1
ATOM 844 N N . LYS A 1 106 ? -0.256 25.188 21.781 1 94.38 106 LYS A N 1
ATOM 845 C CA . LYS A 1 106 ? -1.426 24.953 22.625 1 94.38 106 LYS A CA 1
ATOM 846 C C . LYS A 1 106 ? -1.953 23.531 22.469 1 94.38 106 LYS A C 1
ATOM 848 O O . LYS A 1 106 ? -2.25 23.094 21.359 1 94.38 106 LYS A O 1
ATOM 853 N N . ILE A 1 107 ? -2.055 22.844 23.531 1 94.31 107 ILE A N 1
ATOM 854 C CA . ILE A 1 107 ? -2.621 21.5 23.516 1 94.31 107 ILE A CA 1
ATOM 855 C C . ILE A 1 107 ? -4.141 21.578 23.656 1 94.31 107 ILE A C 1
ATOM 857 O O . ILE A 1 107 ? -4.652 22.047 24.672 1 94.31 107 ILE A O 1
ATOM 861 N N . LEU A 1 108 ? -4.82 21.109 22.641 1 92.81 108 LEU A N 1
ATOM 862 C CA . LEU A 1 108 ? -6.277 21.188 22.625 1 92.81 108 LEU A CA 1
ATOM 863 C C . LEU A 1 108 ? -6.898 19.969 23.297 1 92.81 108 LEU A C 1
ATOM 865 O O . LEU A 1 108 ? -6.469 18.844 23.062 1 92.81 108 LEU A O 1
ATOM 869 N N . ASP A 1 109 ? -7.945 20.25 24.062 1 90.81 109 ASP A N 1
ATOM 870 C CA . ASP A 1 109 ? -8.672 19.156 24.703 1 90.81 109 ASP A CA 1
ATOM 871 C C . ASP A 1 109 ? -9.836 18.688 23.844 1 90.81 109 ASP A C 1
ATOM 873 O O . ASP A 1 109 ? -10.367 17.594 24.047 1 90.81 109 ASP A O 1
ATOM 877 N N . SER A 1 110 ? -10.188 19.641 23.031 1 88.25 110 SER A N 1
ATOM 878 C CA . SER A 1 110 ? -11.281 19.312 22.125 1 88.25 110 SER A CA 1
ATOM 879 C C . SER A 1 110 ? -11.016 19.859 20.719 1 88.25 110 SER A C 1
ATOM 881 O O . SER A 1 110 ? -10.414 20.938 20.578 1 88.25 110 SER A O 1
ATOM 883 N N . LEU A 1 111 ? -11.359 19.031 19.797 1 82.81 111 LEU A N 1
ATOM 884 C CA . LEU A 1 111 ? -11.219 19.438 18.406 1 82.81 111 LEU A CA 1
ATOM 885 C C . LEU A 1 111 ? -12.57 19.422 17.703 1 82.81 111 LEU A C 1
ATOM 887 O O . LEU A 1 111 ? -13.273 18.406 17.703 1 82.81 111 LEU A O 1
ATOM 891 N N . SER A 1 112 ? -12.898 20.562 17.328 1 77.19 112 SER A N 1
ATOM 892 C CA . SER A 1 112 ? -14.117 20.656 16.531 1 77.19 112 SER A CA 1
ATOM 893 C C . SER A 1 112 ? -13.812 20.5 15.039 1 77.19 112 SER A C 1
ATOM 895 O O . SER A 1 112 ? -12.797 21 14.555 1 77.19 112 SER A O 1
ATOM 897 N N . PHE A 1 113 ? -14.633 19.797 14.383 1 71.62 113 PHE A N 1
ATOM 898 C CA . PHE A 1 113 ? -14.469 19.594 12.953 1 71.62 113 PHE A CA 1
ATOM 899 C C . PHE A 1 113 ? -14.453 20.922 12.211 1 71.62 113 PHE A C 1
ATOM 901 O O . PHE A 1 113 ? -13.68 21.094 11.266 1 71.62 113 PHE A O 1
ATOM 908 N N . VAL A 1 114 ? -15.242 21.75 12.742 1 65.44 114 VAL A N 1
ATOM 909 C CA . VAL A 1 114 ? -15.344 23.062 12.094 1 65.44 114 VAL A CA 1
ATOM 910 C C . VAL A 1 114 ? -14.023 23.812 12.234 1 65.44 114 VAL A C 1
ATOM 912 O O . VAL A 1 114 ? -13.555 24.422 11.273 1 65.44 114 VAL A O 1
ATOM 915 N N . ASN A 1 115 ? -13.484 23.703 13.391 1 69.06 115 ASN A N 1
ATOM 916 C CA . ASN A 1 115 ? -12.203 24.359 13.609 1 69.06 115 ASN A CA 1
ATOM 917 C C . ASN A 1 115 ? -11.094 23.719 12.773 1 69.06 115 ASN A C 1
ATOM 919 O O . ASN A 1 115 ? -10.219 24.422 12.266 1 69.06 115 ASN A O 1
ATOM 923 N N . TYR A 1 116 ? -11.25 22.484 12.594 1 71.88 116 TYR A N 1
ATOM 924 C CA . TYR A 1 116 ? -10.266 21.75 11.805 1 71.88 116 TYR A CA 1
ATOM 925 C C . TYR A 1 116 ? -10.352 22.125 10.328 1 71.88 116 TYR A C 1
ATOM 927 O O . TYR A 1 116 ? -9.336 22.297 9.664 1 71.88 116 TYR A O 1
ATOM 935 N N . LEU A 1 117 ? -11.539 22.344 9.93 1 69.25 117 LEU A N 1
ATOM 936 C CA . LEU A 1 117 ? -11.75 22.688 8.531 1 69.25 117 LEU A CA 1
ATOM 937 C C . LEU A 1 117 ? -11.227 24.094 8.234 1 69.25 117 LEU A C 1
ATOM 939 O O . LEU A 1 117 ? -10.758 24.359 7.125 1 69.25 117 LEU A O 1
ATOM 943 N N . THR A 1 118 ? -11.305 24.906 9.258 1 69.81 118 THR A N 1
ATOM 944 C CA . THR A 1 118 ? -10.844 26.266 9.07 1 69.81 118 THR A CA 1
ATOM 945 C C . THR A 1 118 ? -9.336 26.312 8.844 1 69.81 118 THR A C 1
ATOM 947 O O . THR A 1 118 ? -8.836 27.203 8.164 1 69.81 118 THR A O 1
ATOM 950 N N . SER A 1 119 ? -8.727 25.328 9.273 1 75.69 119 SER A N 1
ATOM 951 C CA . SER A 1 119 ? -7.273 25.281 9.102 1 75.69 119 SER A CA 1
ATOM 952 C C . SER A 1 119 ? -6.895 24.656 7.762 1 75.69 119 SER A C 1
ATOM 954 O O . SER A 1 119 ? -5.723 24.672 7.379 1 75.69 119 SER A O 1
ATOM 956 N N . TRP A 1 120 ? -7.828 24.266 7.031 1 77.44 120 TRP A N 1
ATOM 957 C CA . TRP A 1 120 ? -7.574 23.531 5.789 1 77.44 120 TRP A CA 1
ATOM 958 C C . TRP A 1 120 ? -7.051 24.469 4.707 1 77.44 120 TRP A C 1
ATOM 960 O O . TRP A 1 120 ? -6.223 24.078 3.883 1 77.44 120 TRP A O 1
ATOM 970 N N . GLU A 1 121 ? -7.574 25.719 4.793 1 82.56 121 GLU A N 1
ATOM 971 C CA . GLU A 1 121 ? -7.094 26.672 3.805 1 82.56 121 GLU A CA 1
ATOM 972 C C . GLU A 1 121 ? -5.578 26.828 3.875 1 82.56 121 GLU A C 1
ATOM 974 O O . GLU A 1 121 ? -4.887 26.688 2.865 1 82.56 121 GLU A O 1
ATOM 979 N N . THR A 1 122 ? -5.164 27.062 5.094 1 86.5 122 THR A N 1
ATOM 980 C CA . THR A 1 122 ? -3.73 27.234 5.289 1 86.5 122 THR A CA 1
ATOM 981 C C . THR A 1 122 ? -2.971 25.969 4.918 1 86.5 122 THR A C 1
ATOM 983 O O . THR A 1 122 ? -1.908 26.031 4.297 1 86.5 122 THR A O 1
ATOM 986 N N . LEU A 1 123 ? -3.537 24.922 5.238 1 86.81 123 LEU A N 1
ATOM 987 C CA . LEU A 1 123 ? -2.912 23.625 4.984 1 86.81 123 LEU A CA 1
ATOM 988 C C . LEU A 1 123 ? -2.832 23.344 3.488 1 86.81 123 LEU A C 1
ATOM 990 O O . LEU A 1 123 ? -1.755 23.047 2.965 1 86.81 123 LEU A O 1
ATOM 994 N N . LEU A 1 124 ? -3.926 23.5 2.824 1 89.44 124 LEU A N 1
ATOM 995 C CA . LEU A 1 124 ? -3.998 23.188 1.402 1 89.44 124 LEU A CA 1
ATOM 996 C C . LEU A 1 124 ? -3.143 24.156 0.584 1 89.44 124 LEU A C 1
ATOM 998 O O . LEU A 1 124 ? -2.445 23.734 -0.343 1 89.44 124 LEU A O 1
ATOM 1002 N N . CYS A 1 125 ? -3.176 25.359 0.969 1 91.5 125 CYS A N 1
ATOM 1003 C CA . CYS A 1 125 ? -2.355 26.344 0.271 1 91.5 125 CYS A CA 1
ATOM 1004 C C . CYS A 1 125 ? -0.872 26.062 0.48 1 91.5 125 CYS A C 1
ATOM 1006 O O . CYS A 1 125 ? -0.077 26.172 -0.456 1 91.5 125 CYS A O 1
ATOM 1008 N N . GLY A 1 126 ? -0.536 25.734 1.682 1 93.88 126 GLY A N 1
ATOM 1009 C CA . GLY A 1 126 ? 0.847 25.391 1.968 1 93.88 126 GLY A CA 1
ATOM 1010 C C . GLY A 1 126 ? 1.342 24.188 1.169 1 93.88 126 GLY A C 1
ATOM 1011 O O . GLY A 1 126 ? 2.469 24.203 0.669 1 93.88 126 GLY A O 1
ATOM 1012 N N . ILE A 1 127 ? 0.526 23.203 1.044 1 94.62 127 ILE A N 1
ATOM 1013 C CA . ILE A 1 127 ? 0.882 22.016 0.283 1 94.62 127 ILE A CA 1
ATOM 1014 C C . ILE A 1 127 ? 1.023 22.375 -1.195 1 94.62 127 ILE A C 1
ATOM 1016 O O . ILE A 1 127 ? 1.95 21.906 -1.864 1 94.62 127 ILE A O 1
ATOM 1020 N N . ALA A 1 128 ? 0.073 23.156 -1.63 1 94.19 128 ALA A N 1
ATOM 1021 C CA . ALA A 1 128 ? 0.13 23.594 -3.025 1 94.19 128 ALA A CA 1
ATOM 1022 C C . ALA A 1 128 ? 1.432 24.328 -3.316 1 94.19 128 ALA A C 1
ATOM 1024 O O . ALA A 1 128 ? 2.08 24.078 -4.336 1 94.19 128 ALA A O 1
ATOM 1025 N N . GLU A 1 129 ? 1.828 25.188 -2.443 1 95.69 129 GLU A N 1
ATOM 1026 C CA . GLU A 1 129 ? 3.078 25.922 -2.615 1 95.69 129 GLU A CA 1
ATOM 1027 C C . GLU A 1 129 ? 4.277 24.969 -2.619 1 95.69 129 GLU A C 1
ATOM 1029 O O . GLU A 1 129 ? 5.18 25.109 -3.445 1 95.69 129 GLU A O 1
ATOM 1034 N N . TRP A 1 130 ? 4.27 24.078 -1.72 1 97 130 TRP A N 1
ATOM 1035 C CA . TRP A 1 130 ? 5.348 23.094 -1.66 1 97 130 TRP A CA 1
ATOM 1036 C C . TRP A 1 130 ? 5.457 22.328 -2.973 1 97 130 TRP A C 1
ATOM 1038 O O . TRP A 1 130 ? 6.555 22.156 -3.506 1 97 130 TRP A O 1
ATOM 1048 N N . LEU A 1 131 ? 4.34 21.922 -3.49 1 96.25 131 LEU A N 1
ATOM 1049 C CA . LEU A 1 131 ? 4.305 21.141 -4.727 1 96.25 131 LEU A CA 1
ATOM 1050 C C . LEU A 1 131 ? 4.82 21.969 -5.902 1 96.25 131 LEU A C 1
ATOM 1052 O O . LEU A 1 131 ? 5.508 21.453 -6.781 1 96.25 131 LEU A O 1
ATOM 1056 N N . MET A 1 132 ? 4.492 23.188 -5.836 1 95.81 132 MET A N 1
ATOM 1057 C CA . MET A 1 132 ? 4.859 24.062 -6.941 1 95.81 132 MET A CA 1
ATOM 1058 C C . MET A 1 132 ? 6.363 24.297 -6.973 1 95.81 132 MET A C 1
ATOM 1060 O O . MET A 1 132 ? 6.902 24.766 -7.98 1 95.81 132 MET A O 1
ATOM 1064 N N . HIS A 1 133 ? 7.062 23.984 -5.973 1 97.06 133 HIS A N 1
ATOM 1065 C CA . HIS A 1 133 ? 8.516 24.062 -5.988 1 97.06 133 HIS A CA 1
ATOM 1066 C C . HIS A 1 133 ? 9.125 22.875 -6.746 1 97.06 133 HIS A C 1
ATOM 1068 O O . HIS A 1 133 ? 10.312 22.906 -7.09 1 97.06 133 HIS A O 1
ATOM 1074 N N . CYS A 1 134 ? 8.359 21.828 -6.84 1 96.75 134 CYS A N 1
ATOM 1075 C CA . CYS A 1 134 ? 8.766 20.734 -7.727 1 96.75 134 CYS A CA 1
ATOM 1076 C C . CYS A 1 134 ? 8.625 21.141 -9.188 1 96.75 134 CYS A C 1
ATOM 1078 O O . CYS A 1 134 ? 7.512 21.312 -9.688 1 96.75 134 CYS A O 1
ATOM 1080 N N . ARG A 1 135 ? 9.68 21.219 -9.922 1 94.88 135 ARG A N 1
ATOM 1081 C CA . ARG A 1 135 ? 9.672 21.719 -11.289 1 94.88 135 ARG A CA 1
ATOM 1082 C C . ARG A 1 135 ? 8.82 20.844 -12.195 1 94.88 135 ARG A C 1
ATOM 1084 O O . ARG A 1 135 ? 8.094 21.359 -13.055 1 94.88 135 ARG A O 1
ATOM 1091 N N . GLU A 1 136 ? 8.945 19.578 -12.031 1 94.44 136 GLU A N 1
ATOM 1092 C CA . GLU A 1 136 ? 8.164 18.656 -12.836 1 94.44 136 GLU A CA 1
ATOM 1093 C C . GLU A 1 136 ? 6.668 18.844 -12.609 1 94.44 136 GLU A C 1
ATOM 1095 O O . GLU A 1 136 ? 5.879 18.797 -13.555 1 94.44 136 GLU A O 1
ATOM 1100 N N . PHE A 1 137 ? 6.289 19.094 -11.406 1 94.75 137 PHE A N 1
ATOM 1101 C CA . PHE A 1 137 ? 4.887 19.328 -11.086 1 94.75 137 PHE A CA 1
ATOM 1102 C C . PHE A 1 137 ? 4.418 20.672 -11.617 1 94.75 137 PHE A C 1
ATOM 1104 O O . PHE A 1 137 ? 3.322 20.781 -12.172 1 94.75 137 PHE A O 1
ATOM 1111 N N . ALA A 1 138 ? 5.23 21.609 -11.422 1 93.5 138 ALA A N 1
ATOM 1112 C CA . ALA A 1 138 ? 4.898 22.969 -11.852 1 93.5 138 ALA A CA 1
ATOM 1113 C C . ALA A 1 138 ? 4.629 23.031 -13.352 1 93.5 138 ALA A C 1
ATOM 1115 O O . ALA A 1 138 ? 3.816 23.828 -13.82 1 93.5 138 ALA A O 1
ATOM 1116 N N . GLN A 1 139 ? 5.195 22.156 -14.086 1 92.12 139 GLN A N 1
ATOM 1117 C CA . GLN A 1 139 ? 5.105 22.203 -15.547 1 92.12 139 GLN A CA 1
ATOM 1118 C C . GLN A 1 139 ? 3.91 21.406 -16.047 1 92.12 139 GLN A C 1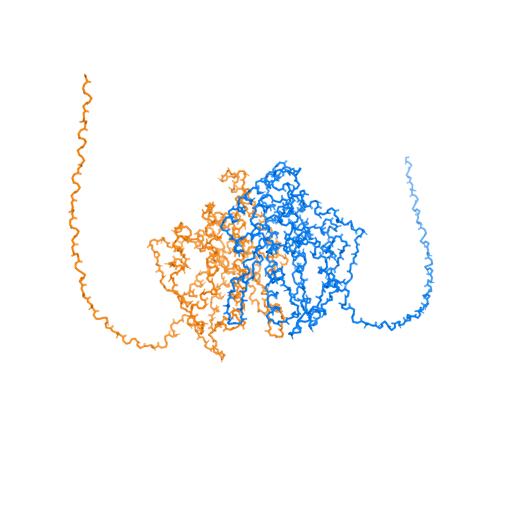
ATOM 1120 O O . GLN A 1 139 ? 3.543 21.484 -17.219 1 92.12 139 GLN A O 1
ATOM 1125 N N . LEU A 1 140 ? 3.297 20.672 -15.195 1 91.31 140 LEU A N 1
ATOM 1126 C CA . LEU A 1 140 ? 2.127 19.906 -15.609 1 91.31 140 LEU A CA 1
ATOM 1127 C C . LEU A 1 140 ? 0.963 20.828 -15.945 1 91.31 140 LEU A C 1
ATOM 1129 O O . LEU A 1 140 ? 0.836 21.906 -15.367 1 91.31 140 LEU A O 1
ATOM 1133 N N . PRO A 1 141 ? 0.105 20.359 -16.875 1 88.44 141 PRO A N 1
ATOM 1134 C CA . PRO A 1 141 ? -1.133 21.109 -17.094 1 88.44 141 PRO A CA 1
ATOM 1135 C C . PRO A 1 141 ? -2.033 21.156 -15.867 1 88.44 141 PRO A C 1
ATOM 1137 O O . PRO A 1 141 ? -2.018 20.234 -15.055 1 88.44 141 PRO A O 1
ATOM 1140 N N . ILE A 1 142 ? -2.828 22.172 -15.766 1 85.5 142 ILE A N 1
ATOM 1141 C CA . ILE A 1 142 ? -3.65 22.406 -14.586 1 85.5 142 ILE A CA 1
ATOM 1142 C C . ILE A 1 142 ? -4.625 21.25 -14.398 1 85.5 142 ILE A C 1
ATOM 1144 O O . ILE A 1 142 ? -4.949 20.875 -13.266 1 85.5 142 ILE A O 1
ATOM 1148 N N . GLU A 1 143 ? -5.082 20.656 -15.453 1 80.88 143 GLU A N 1
ATOM 1149 C CA . GLU A 1 143 ? -6.035 19.547 -15.398 1 80.88 143 GLU A CA 1
ATOM 1150 C C . GLU A 1 143 ? -5.422 18.328 -14.719 1 80.88 143 GLU A C 1
ATOM 1152 O O . GLU A 1 143 ? -6.133 17.531 -14.102 1 80.88 143 GLU A O 1
ATOM 1157 N N . GLU A 1 144 ? -4.09 18.234 -14.789 1 84.38 144 GLU A N 1
ATOM 1158 C CA . GLU A 1 144 ? -3.393 17.094 -14.195 1 84.38 144 GLU A CA 1
ATOM 1159 C C . GLU A 1 144 ? -2.99 17.375 -12.75 1 84.38 144 GLU A C 1
ATOM 1161 O O . GLU A 1 144 ? -2.779 16.453 -11.961 1 84.38 144 GLU A O 1
ATOM 1166 N N . LYS A 1 145 ? -2.93 18.641 -12.523 1 86.06 145 LYS A N 1
ATOM 1167 C CA . LYS A 1 145 ? -2.619 19.016 -11.148 1 86.06 145 LYS A CA 1
ATOM 1168 C C . LYS A 1 145 ? -3.844 18.875 -10.25 1 86.06 145 LYS A C 1
ATOM 1170 O O . LYS A 1 145 ? -3.756 18.312 -9.156 1 86.06 145 LYS A O 1
ATOM 1175 N N . VAL A 1 146 ? -4.977 19.391 -10.773 1 76.38 146 VAL A N 1
ATOM 1176 C CA . VAL A 1 146 ? -6.199 19.375 -9.977 1 76.38 146 VAL A CA 1
ATOM 1177 C C . VAL A 1 146 ? -7.391 19.031 -10.867 1 76.38 146 VAL A C 1
ATOM 1179 O O . VAL A 1 146 ? -7.629 19.688 -11.883 1 76.38 146 VAL A O 1
ATOM 1182 N N . ASN A 1 147 ? -7.52 17.641 -11.344 1 59.59 147 ASN A N 1
ATOM 1183 C CA . ASN A 1 147 ? -8.703 17.469 -12.18 1 59.59 147 ASN A CA 1
ATOM 1184 C C . ASN A 1 147 ? -9.977 17.859 -11.438 1 59.59 147 ASN A C 1
ATOM 1186 O O . ASN A 1 147 ? -10.383 17.172 -10.492 1 59.59 147 ASN A O 1
ATOM 1190 N N . LEU A 1 148 ? -10.18 19.047 -11.445 1 47.34 148 LEU A N 1
ATOM 1191 C CA . LEU A 1 148 ? -11.461 19.469 -10.891 1 47.34 148 LEU A CA 1
ATOM 1192 C C . LEU A 1 148 ? -12.617 18.953 -11.734 1 47.34 148 LEU A C 1
ATOM 1194 O O . LEU A 1 148 ? -13.688 19.562 -11.773 1 47.34 148 LEU A O 1
ATOM 1198 N N . ARG A 1 149 ? -12.117 18.047 -12.68 1 43.34 149 ARG A N 1
ATOM 1199 C CA . ARG A 1 149 ? -13.312 17.672 -13.422 1 43.34 149 ARG A CA 1
ATOM 1200 C C . ARG A 1 149 ? -14.25 16.828 -12.562 1 43.34 149 ARG A C 1
ATOM 1202 O O . ARG A 1 149 ? -13.797 16.094 -11.68 1 43.34 149 ARG A O 1
ATOM 1209 N N . LYS A 1 150 ? -15.492 17.062 -12.648 1 40.38 150 LYS A N 1
ATOM 1210 C CA . LYS A 1 150 ? -16.641 16.469 -11.961 1 40.38 150 LYS A CA 1
ATOM 1211 C C . LYS A 1 150 ? -16.469 14.969 -11.805 1 40.38 150 LYS A C 1
ATOM 1213 O O . LYS A 1 150 ? -16.516 14.445 -10.688 1 40.38 150 LYS A O 1
ATOM 1218 N N . TYR A 1 151 ? -17.297 14.094 -12.602 1 33.31 151 TYR A N 1
ATOM 1219 C CA . TYR A 1 151 ? -17.797 12.734 -12.445 1 33.31 151 TYR A CA 1
ATOM 1220 C C . TYR A 1 151 ? -16.766 11.719 -12.93 1 33.31 151 TYR A C 1
ATOM 1222 O O . TYR A 1 151 ? -16.391 11.719 -14.109 1 33.31 151 TYR A O 1
ATOM 1230 N N . GLY A 1 152 ? -15.781 11.547 -12.312 1 37.94 152 GLY A N 1
ATOM 1231 C CA . GLY A 1 152 ? -14.977 10.406 -12.711 1 37.94 152 GLY A CA 1
ATOM 1232 C C . GLY A 1 152 ? -15.805 9.18 -13.047 1 37.94 152 GLY A C 1
ATOM 1233 O O . GLY A 1 152 ? -17.016 9.172 -12.852 1 37.94 152 GLY A O 1
ATOM 1234 N N . ASP A 1 153 ? -15.133 8.18 -13.727 1 37.69 153 ASP A N 1
ATOM 1235 C CA . ASP A 1 153 ? -15.773 6.918 -14.094 1 37.69 153 ASP A CA 1
ATOM 1236 C C . ASP A 1 153 ? -16.297 6.188 -12.859 1 37.69 153 ASP A C 1
ATOM 1238 O O . ASP A 1 153 ? -15.578 6.035 -11.867 1 37.69 153 ASP A O 1
ATOM 1242 N N . VAL A 1 154 ? -17.484 6.387 -12.578 1 36.62 154 VAL A N 1
ATOM 1243 C CA . VAL A 1 154 ? -18.344 5.703 -11.625 1 36.62 154 VAL A CA 1
ATOM 1244 C C . VAL A 1 154 ? -18.312 4.199 -11.883 1 36.62 154 VAL A C 1
ATOM 1246 O O . VAL A 1 154 ? -18.594 3.748 -12.992 1 36.62 154 VAL A O 1
ATOM 1249 N N . LEU A 1 155 ? -17.484 3.6 -11.242 1 38.16 155 LEU A N 1
ATOM 1250 C CA . LEU A 1 155 ? -17.797 2.176 -11.242 1 38.16 155 LEU A CA 1
ATOM 1251 C C . LEU A 1 155 ? -19.141 1.92 -10.578 1 38.16 155 LEU A C 1
ATOM 1253 O O . LEU A 1 155 ? -19.344 2.227 -9.398 1 38.16 155 LEU A O 1
ATOM 1257 N N . VAL A 1 156 ? -20.125 1.877 -11.438 1 36.59 156 VAL A N 1
ATOM 1258 C CA . VAL A 1 156 ? -21.469 1.577 -10.977 1 36.59 156 VAL A CA 1
ATOM 1259 C C . VAL A 1 156 ? -21.562 0.11 -10.562 1 36.59 156 VAL A C 1
ATOM 1261 O O . VAL A 1 156 ? -21.484 -0.786 -11.406 1 36.59 156 VAL A O 1
ATOM 1264 N N . LEU A 1 157 ? -21.203 -0.14 -9.469 1 38.72 157 LEU A N 1
ATOM 1265 C CA . LEU A 1 157 ? -21.391 -1.521 -9.039 1 38.72 157 LEU A CA 1
ATOM 1266 C C . LEU A 1 157 ? -22.859 -1.902 -9.086 1 38.72 157 LEU A C 1
ATOM 1268 O O . LEU A 1 157 ? -23.219 -2.986 -9.562 1 38.72 157 LEU A O 1
ATOM 1272 N N . CYS A 1 158 ? -23.781 -1.319 -8.344 1 34.41 158 CYS A N 1
ATOM 1273 C CA . CYS A 1 158 ? -25.219 -1.481 -8.43 1 34.41 158 CYS A CA 1
ATOM 1274 C C . CYS A 1 158 ? -25.891 -0.165 -8.797 1 34.41 158 CYS A C 1
ATOM 1276 O O . CYS A 1 158 ? -25.297 0.902 -8.672 1 34.41 158 CYS A O 1
ATOM 1278 N N . ARG A 1 159 ? -26.969 -0.18 -9.633 1 38.94 159 ARG A N 1
ATOM 1279 C CA . ARG A 1 159 ? -27.766 0.995 -9.984 1 38.94 159 ARG A CA 1
ATOM 1280 C C . ARG A 1 159 ? -27.562 2.115 -8.969 1 38.94 159 ARG A C 1
ATOM 1282 O O . ARG A 1 159 ? -27.641 3.295 -9.312 1 38.94 159 ARG A O 1
ATOM 1289 N N . HIS A 1 160 ? -27.25 1.788 -7.75 1 38.41 160 HIS A N 1
ATOM 1290 C CA . HIS A 1 160 ? -27.203 2.762 -6.664 1 38.41 160 HIS A CA 1
ATOM 1291 C C . HIS A 1 160 ? -25.797 2.928 -6.121 1 38.41 160 HIS A C 1
ATOM 1293 O O . HIS A 1 160 ? -25.562 3.707 -5.195 1 38.41 160 HIS A O 1
ATOM 1299 N N . LEU A 1 161 ? -24.969 2.127 -6.473 1 39.47 161 LEU A N 1
ATOM 1300 C CA . LEU A 1 161 ? -23.672 2.287 -5.832 1 39.47 161 LEU A CA 1
ATOM 1301 C C . LEU A 1 161 ? -22.594 2.611 -6.863 1 39.47 161 LEU A C 1
ATOM 1303 O O . LEU A 1 161 ? -22.281 1.787 -7.73 1 39.47 161 LEU A O 1
ATOM 1307 N N . ILE A 1 162 ? -22.406 3.76 -7.117 1 40.88 162 ILE A N 1
ATOM 1308 C CA . ILE A 1 162 ? -21.328 4.289 -7.961 1 40.88 162 ILE A CA 1
ATOM 1309 C C . ILE A 1 162 ? -20.031 4.363 -7.164 1 40.88 162 ILE A C 1
ATOM 1311 O O . ILE A 1 162 ? -19.969 5.051 -6.141 1 40.88 162 ILE A O 1
ATOM 1315 N N . LEU A 1 163 ? -19.375 3.246 -7.238 1 43.91 163 LEU A N 1
ATOM 1316 C CA . LEU A 1 163 ? -18.047 3.43 -6.672 1 43.91 163 LEU A CA 1
ATOM 1317 C C . LEU A 1 163 ? -17.219 4.379 -7.531 1 43.91 163 LEU A C 1
ATOM 1319 O O . LEU A 1 163 ? -17.094 4.184 -8.742 1 43.91 163 LEU A O 1
ATOM 1323 N N . PHE A 1 164 ? -17.078 5.527 -7.16 1 41.53 164 PHE A N 1
ATOM 1324 C CA . PHE A 1 164 ? -16.266 6.543 -7.809 1 41.53 164 PHE A CA 1
ATOM 1325 C C . PHE A 1 164 ? -14.781 6.223 -7.645 1 41.53 164 PHE A C 1
ATOM 1327 O O . PHE A 1 164 ? -14.281 6.121 -6.52 1 41.53 164 PHE A O 1
ATOM 1334 N N . VAL A 1 165 ? -14.289 5.445 -8.594 1 41.72 165 VAL A N 1
ATOM 1335 C CA . VAL A 1 165 ? -12.828 5.504 -8.602 1 41.72 165 VAL A CA 1
ATOM 1336 C C . VAL A 1 165 ? -12.367 6.902 -9.008 1 41.72 165 VAL A C 1
ATOM 1338 O O . VAL A 1 165 ? -12.617 7.344 -10.133 1 41.72 165 VAL A O 1
ATOM 1341 N N . PRO A 1 166 ? -12.227 7.684 -8.203 1 41.91 166 PRO A N 1
ATOM 1342 C CA . PRO A 1 166 ? -11.867 9.055 -8.562 1 41.91 166 PRO A CA 1
ATOM 1343 C C . PRO A 1 166 ? -10.672 9.125 -9.516 1 41.91 166 PRO A C 1
ATOM 1345 O O . PRO A 1 166 ? -9.68 8.422 -9.32 1 41.91 166 PRO A O 1
ATOM 1348 N N . GLN A 1 167 ? -10.922 9.258 -10.773 1 43.56 167 GLN A N 1
ATOM 1349 C CA . GLN A 1 167 ? -9.82 9.734 -11.602 1 43.56 167 GLN A CA 1
ATOM 1350 C C . GLN A 1 167 ? -9.031 10.836 -10.891 1 43.56 167 GLN A C 1
ATOM 1352 O O . GLN A 1 167 ? -9.391 12.008 -10.977 1 43.56 167 GLN A O 1
ATOM 1357 N N . MET A 1 168 ? -8.617 10.594 -9.727 1 49.72 168 MET A N 1
ATOM 1358 C CA . MET A 1 168 ? -8.141 11.664 -8.852 1 49.72 168 MET A CA 1
ATOM 1359 C C . MET A 1 168 ? -6.766 12.156 -9.297 1 49.72 168 MET A C 1
ATOM 1361 O O . MET A 1 168 ? -5.852 11.352 -9.5 1 49.72 168 MET A O 1
ATOM 1365 N N . VAL A 1 169 ? -6.711 13.438 -9.68 1 66.31 169 VAL A N 1
ATOM 1366 C CA . VAL A 1 169 ? -5.664 14.406 -9.992 1 66.31 169 VAL A CA 1
ATOM 1367 C C . VAL A 1 169 ? -4.586 14.367 -8.914 1 66.31 169 VAL A C 1
ATOM 1369 O O . VAL A 1 169 ? -4.836 13.922 -7.793 1 66.31 169 VAL A O 1
ATOM 1372 N N . LEU A 1 170 ? -3.389 14.641 -9.203 1 77.19 170 LEU A N 1
ATOM 1373 C CA . LEU A 1 170 ? -2.189 14.516 -8.383 1 77.19 170 LEU A CA 1
ATOM 1374 C C . LEU A 1 170 ? -2.385 15.18 -7.023 1 77.19 170 LEU A C 1
ATOM 1376 O O . LEU A 1 170 ? -2.143 14.562 -5.984 1 77.19 170 LEU A O 1
ATOM 1380 N N . PHE A 1 171 ? -2.947 16.344 -7.066 1 80.19 171 PHE A N 1
ATOM 1381 C CA . PHE A 1 171 ? -3.121 17.047 -5.801 1 80.19 171 PHE A CA 1
ATOM 1382 C C . PHE A 1 171 ? -4.23 16.406 -4.973 1 80.19 171 PHE A C 1
ATOM 1384 O O . PHE A 1 171 ? -4.039 16.125 -3.787 1 80.19 171 PHE A O 1
ATOM 1391 N N . LYS A 1 172 ? -5.27 16.094 -5.516 1 77.88 172 LYS A N 1
ATOM 1392 C CA . LYS A 1 172 ? -6.434 15.562 -4.82 1 77.88 172 LYS A CA 1
ATOM 1393 C C . LYS A 1 172 ? -6.141 14.188 -4.227 1 77.88 172 LYS A C 1
ATOM 1395 O O . LYS A 1 172 ? -6.602 13.867 -3.131 1 77.88 172 LYS A O 1
ATOM 1400 N N . SER A 1 173 ? -5.344 13.523 -4.902 1 77.5 173 SER A N 1
ATOM 1401 C CA . SER A 1 173 ? -5.086 12.148 -4.484 1 77.5 173 SER A CA 1
ATOM 1402 C C . SER A 1 173 ? -4 12.094 -3.414 1 77.5 173 SER A C 1
ATOM 1404 O O . SER A 1 173 ? -3.871 11.094 -2.707 1 77.5 173 SER A O 1
ATOM 1406 N N . SER A 1 174 ? -3.301 13.227 -3.287 1 87.44 174 SER A N 1
ATOM 1407 C CA . SER A 1 174 ? -2.098 13.047 -2.482 1 87.44 174 SER A CA 1
ATOM 1408 C C . SER A 1 174 ? -2.104 13.969 -1.266 1 87.44 174 SER A C 1
ATOM 1410 O O . SER A 1 174 ? -1.366 13.734 -0.304 1 87.44 174 SER A O 1
ATOM 1412 N N . TRP A 1 175 ? -2.912 14.977 -1.255 1 88.81 175 TRP A N 1
ATOM 1413 C CA . TRP A 1 175 ? -2.734 16 -0.237 1 88.81 175 TRP A CA 1
ATOM 1414 C C . TRP A 1 175 ? -3.008 15.445 1.156 1 88.81 175 TRP A C 1
ATOM 1416 O O . TRP A 1 175 ? -2.33 15.805 2.121 1 88.81 175 TRP A O 1
ATOM 1426 N N . ILE A 1 176 ? -3.945 14.555 1.261 1 88.5 176 ILE A N 1
ATOM 1427 C CA . ILE A 1 176 ? -4.309 14.047 2.58 1 88.5 176 ILE A CA 1
ATOM 1428 C C . ILE A 1 176 ? -3.166 13.211 3.146 1 88.5 176 ILE A C 1
ATOM 1430 O O . ILE A 1 176 ? -2.797 13.367 4.312 1 88.5 176 ILE A O 1
ATOM 1434 N N . ILE A 1 177 ? -2.691 12.336 2.285 1 92 177 ILE A N 1
ATOM 1435 C CA . ILE A 1 177 ? -1.617 11.461 2.746 1 92 177 ILE A CA 1
ATOM 1436 C C . ILE A 1 177 ? -0.351 12.281 2.98 1 92 177 ILE A C 1
ATOM 1438 O O . ILE A 1 177 ? 0.422 11.992 3.898 1 92 177 ILE A O 1
ATOM 1442 N N . TRP A 1 178 ? -0.166 13.258 2.182 1 95.25 178 TRP A N 1
ATOM 1443 C CA . TRP A 1 178 ? 0.942 14.188 2.367 1 95.25 178 TRP A CA 1
ATOM 1444 C C . TRP A 1 178 ? 0.849 14.883 3.723 1 95.25 178 TRP A C 1
ATOM 1446 O O . TRP A 1 178 ? 1.814 14.898 4.488 1 95.25 178 TRP A O 1
ATOM 1456 N N . HIS A 1 179 ? -0.254 15.359 3.951 1 93.5 179 HIS A N 1
ATOM 1457 C CA . HIS A 1 179 ? -0.481 16.094 5.184 1 93.5 179 HIS A CA 1
ATOM 1458 C C . HIS A 1 179 ? -0.288 15.211 6.41 1 93.5 179 HIS A C 1
ATOM 1460 O O . HIS A 1 179 ? 0.352 15.617 7.383 1 93.5 179 HIS A O 1
ATOM 1466 N N . ARG A 1 180 ? -0.814 14.125 6.309 1 93.88 180 ARG A N 1
ATOM 1467 C CA . ARG A 1 180 ? -0.727 13.195 7.43 1 93.88 180 ARG A CA 1
ATOM 1468 C C . ARG A 1 180 ? 0.725 12.852 7.746 1 93.88 180 ARG A C 1
ATOM 1470 O O . ARG A 1 180 ? 1.128 12.844 8.914 1 93.88 180 ARG A O 1
ATOM 1477 N N . PHE A 1 181 ? 1.436 12.602 6.738 1 97.62 181 PHE A N 1
ATOM 1478 C CA . PHE A 1 181 ? 2.828 12.234 6.969 1 97.62 181 PHE A CA 1
ATOM 1479 C C . PHE A 1 181 ? 3.635 13.438 7.445 1 97.62 181 PHE A C 1
ATOM 1481 O O . PHE A 1 181 ? 4.473 13.312 8.336 1 97.62 181 PHE A O 1
ATOM 1488 N N . GLU A 1 182 ? 3.375 14.531 6.863 1 97.75 182 GLU A N 1
ATOM 1489 C CA . GLU A 1 182 ? 4.078 15.742 7.262 1 97.75 182 GLU A CA 1
ATOM 1490 C C . GLU A 1 182 ? 3.814 16.078 8.727 1 97.75 182 GLU A C 1
ATOM 1492 O O . GLU A 1 182 ? 4.746 16.375 9.477 1 97.75 182 GLU A O 1
ATOM 1497 N N . ARG A 1 183 ? 2.646 15.953 9.109 1 95.56 183 ARG A N 1
ATOM 1498 C CA . ARG A 1 183 ? 2.314 16.266 10.5 1 95.56 183 ARG A CA 1
ATOM 1499 C C . ARG A 1 183 ? 2.896 15.211 11.445 1 95.56 183 ARG A C 1
ATOM 1501 O O . ARG A 1 183 ? 3.281 15.531 12.57 1 95.56 183 ARG A O 1
ATOM 1508 N N . THR A 1 184 ? 2.898 14.055 10.961 1 97.81 184 THR A N 1
ATOM 1509 C CA . THR A 1 184 ? 3.521 13 11.75 1 97.81 184 THR A CA 1
ATOM 1510 C C . THR A 1 184 ? 4.996 13.305 12 1 97.81 184 THR A C 1
ATOM 1512 O O . THR A 1 184 ? 5.461 13.258 13.141 1 97.81 184 THR A O 1
ATOM 1515 N N . THR A 1 185 ? 5.672 13.672 10.969 1 98.38 185 THR A N 1
ATOM 1516 C CA . THR A 1 185 ? 7.102 13.914 11.109 1 98.38 185 THR A CA 1
ATOM 1517 C C . THR A 1 185 ? 7.355 15.227 11.844 1 98.38 185 THR A C 1
ATOM 1519 O O . THR A 1 185 ? 8.328 15.359 12.586 1 98.38 185 THR A O 1
ATOM 1522 N N . MET A 1 186 ? 6.445 16.141 11.68 1 97.56 186 MET A N 1
ATOM 1523 C CA . MET A 1 186 ? 6.535 17.359 12.477 1 97.56 186 MET A CA 1
ATOM 1524 C C . MET A 1 186 ? 6.352 17.062 13.961 1 97.56 186 MET A C 1
ATOM 1526 O O . MET A 1 186 ? 7.039 17.641 14.805 1 97.56 186 MET A O 1
ATOM 1530 N N . SER A 1 187 ? 5.438 16.234 14.227 1 98 187 SER A N 1
ATOM 1531 C CA . SER A 1 187 ? 5.211 15.828 15.609 1 98 187 SER A CA 1
ATOM 1532 C C . SER A 1 187 ? 6.445 15.156 16.203 1 98 187 SER A C 1
ATOM 1534 O O . SER A 1 187 ? 6.773 15.367 17.375 1 98 187 SER A O 1
ATOM 1536 N N . ILE A 1 188 ? 7.062 14.375 15.406 1 98.19 188 ILE A N 1
ATOM 1537 C CA . ILE A 1 188 ? 8.289 13.719 15.844 1 98.19 188 ILE A CA 1
ATOM 1538 C C . ILE A 1 188 ? 9.359 14.758 16.156 1 98.19 188 ILE A C 1
ATOM 1540 O O . ILE A 1 188 ? 10.055 14.656 17.156 1 98.19 188 ILE A O 1
ATOM 1544 N N . GLU A 1 189 ? 9.469 15.711 15.312 1 97.62 189 GLU A N 1
ATOM 1545 C CA . GLU A 1 189 ? 10.461 16.766 15.508 1 97.62 189 GLU A CA 1
ATOM 1546 C C . GLU A 1 189 ? 10.172 17.578 16.766 1 97.62 189 GLU A C 1
ATOM 1548 O O . GLU A 1 189 ? 11.102 17.969 17.484 1 97.62 189 GLU A O 1
ATOM 1553 N N . LEU A 1 190 ? 8.977 17.734 17.062 1 97.69 190 LEU A N 1
ATOM 1554 C CA . LEU A 1 190 ? 8.562 18.594 18.172 1 97.69 190 LEU A CA 1
ATOM 1555 C C . LEU A 1 190 ? 8.609 17.828 19.5 1 97.69 190 LEU A C 1
ATOM 1557 O O . LEU A 1 190 ? 9 18.375 20.531 1 97.69 190 LEU A O 1
ATOM 1561 N N . PHE A 1 191 ? 8.219 16.562 19.438 1 97.75 191 PHE A N 1
ATOM 1562 C CA . PHE A 1 191 ? 7.93 15.883 20.703 1 97.75 191 PHE A CA 1
ATOM 1563 C C . PHE A 1 191 ? 8.836 14.672 20.875 1 97.75 191 PHE A C 1
ATOM 1565 O O . PHE A 1 191 ? 8.875 14.07 21.953 1 97.75 191 PHE A O 1
ATOM 1572 N N . GLY A 1 192 ? 9.539 14.273 19.875 1 97 192 GLY A N 1
ATOM 1573 C CA . GLY A 1 192 ? 10.336 13.062 19.969 1 97 192 GLY A CA 1
ATOM 1574 C C . GLY A 1 192 ? 9.508 11.836 20.312 1 97 192 GLY A C 1
ATOM 1575 O O . GLY A 1 192 ? 8.461 11.602 19.703 1 97 192 GLY A O 1
ATOM 1576 N N . TRP A 1 193 ? 9.961 11.062 21.234 1 97.5 193 TRP A N 1
ATOM 1577 C CA . TRP A 1 193 ? 9.32 9.797 21.594 1 97.5 193 TRP A CA 1
ATOM 1578 C C . TRP A 1 193 ? 7.988 10.047 22.297 1 97.5 193 TRP A C 1
ATOM 1580 O O . TRP A 1 193 ? 7.156 9.141 22.391 1 97.5 193 TRP A O 1
ATOM 1590 N N . ARG A 1 194 ? 7.754 11.234 22.75 1 97.06 194 ARG A N 1
ATOM 1591 C CA . ARG A 1 194 ? 6.477 11.562 23.375 1 97.06 194 ARG A CA 1
ATOM 1592 C C . ARG A 1 194 ? 5.34 11.523 22.359 1 97.06 194 ARG A C 1
ATOM 1594 O O . ARG A 1 194 ? 4.172 11.398 22.734 1 97.06 194 ARG A O 1
ATOM 1601 N N . ALA A 1 195 ? 5.66 11.641 21.078 1 97.44 195 ALA A N 1
ATOM 1602 C CA . ALA A 1 195 ? 4.668 11.461 20.016 1 97.44 195 ALA A CA 1
ATOM 1603 C C . ALA A 1 195 ? 4.078 10.055 20.047 1 97.44 195 ALA A C 1
ATOM 1605 O O . ALA A 1 195 ? 2.932 9.844 19.656 1 97.44 195 ALA A O 1
ATOM 1606 N N . VAL A 1 196 ? 4.859 9.094 20.562 1 96.31 196 VAL A N 1
ATOM 1607 C CA . VAL A 1 196 ? 4.414 7.707 20.625 1 96.31 196 VAL A CA 1
ATOM 1608 C C . VAL A 1 196 ? 3.891 7.387 22.016 1 96.31 196 VAL A C 1
ATOM 1610 O O . VAL A 1 196 ? 2.795 6.84 22.172 1 96.31 196 VAL A O 1
ATOM 1613 N N . THR A 1 197 ? 4.586 7.781 23.078 1 96.25 197 THR A N 1
ATOM 1614 C CA . THR A 1 197 ? 4.281 7.363 24.438 1 96.25 197 THR A CA 1
ATOM 1615 C C . THR A 1 197 ? 3.092 8.141 24.984 1 96.25 197 THR A C 1
ATOM 1617 O O . THR A 1 197 ? 2.25 7.582 25.703 1 96.25 197 THR A O 1
ATOM 1620 N N . GLU A 1 198 ? 3.055 9.445 24.641 1 95.44 198 GLU A N 1
ATOM 1621 C CA . GLU A 1 198 ? 1.971 10.305 25.125 1 95.44 198 GLU A CA 1
ATOM 1622 C C . GLU A 1 198 ? 0.949 10.562 24.016 1 95.44 198 GLU A C 1
ATOM 1624 O O . GLU A 1 198 ? -0.09 11.18 24.266 1 95.44 198 GLU A O 1
ATOM 1629 N N . LYS A 1 199 ? 1.294 10.117 22.781 1 95.31 199 LYS A N 1
ATOM 1630 C CA . LYS A 1 199 ? 0.433 10.25 21.609 1 95.31 199 LYS A CA 1
ATOM 1631 C C . LYS A 1 199 ? 0.161 11.719 21.297 1 95.31 199 LYS A C 1
ATOM 1633 O O . LYS A 1 199 ? -0.986 12.109 21.062 1 95.31 199 LYS A O 1
ATOM 1638 N N . LEU A 1 200 ? 1.244 12.508 21.484 1 96.5 200 LEU A N 1
ATOM 1639 C CA . LEU A 1 200 ? 1.172 13.922 21.109 1 96.5 200 LEU A CA 1
ATOM 1640 C C . LEU A 1 200 ? 1.246 14.086 19.594 1 96.5 200 LEU A C 1
ATOM 1642 O O . LEU A 1 200 ? 2.119 13.5 18.953 1 96.5 200 LEU A O 1
ATOM 1646 N N . PHE A 1 201 ? 0.311 14.852 19.078 1 95.69 201 PHE A N 1
ATOM 1647 C CA . PHE A 1 201 ? 0.223 15.055 17.641 1 95.69 201 PHE A CA 1
ATOM 1648 C C . PHE A 1 201 ? -0.011 16.531 17.328 1 95.69 201 PHE A C 1
ATOM 1650 O O . PHE A 1 201 ? -0.992 17.109 17.781 1 95.69 201 PHE A O 1
ATOM 1657 N N . ALA A 1 202 ? 0.884 17.062 16.469 1 94.94 202 ALA A N 1
ATOM 1658 C CA . ALA A 1 202 ? 0.702 18.438 16.016 1 94.94 202 ALA A CA 1
ATOM 1659 C C . ALA A 1 202 ? -0.327 18.5 14.891 1 94.94 202 ALA A C 1
ATOM 1661 O O . ALA A 1 202 ? -0.05 18.094 13.758 1 94.94 202 ALA A O 1
ATOM 1662 N N . VAL A 1 203 ? -1.443 19.047 15.094 1 91 203 VAL A N 1
ATOM 1663 C CA . VAL A 1 203 ? -2.523 19.062 14.117 1 91 203 VAL A CA 1
ATOM 1664 C C . VAL A 1 203 ? -2.41 20.312 13.234 1 91 203 VAL A C 1
ATOM 1666 O O . VAL A 1 203 ? -2.957 20.344 12.133 1 91 203 VAL A O 1
ATOM 1669 N N . SER A 1 204 ? -1.786 21.328 13.742 1 90 204 SER A N 1
ATOM 1670 C CA . SER A 1 204 ? -1.54 22.562 13.008 1 90 204 SER A CA 1
ATOM 1671 C C . SER A 1 204 ? -0.207 23.188 13.406 1 90 204 SER A C 1
ATOM 1673 O O . SER A 1 204 ? 0.571 22.594 14.148 1 90 204 SER A O 1
ATOM 1675 N N . PHE A 1 205 ? 0.022 24.375 12.922 1 92.25 205 PHE A N 1
ATOM 1676 C CA . PHE A 1 205 ? 1.253 25.078 13.242 1 92.25 205 PHE A CA 1
ATOM 1677 C C . PHE A 1 205 ? 1.214 25.609 14.672 1 92.25 205 PHE A C 1
ATOM 1679 O O . PHE A 1 205 ? 2.248 25.969 15.234 1 92.25 205 PHE A O 1
ATOM 1686 N N . ARG A 1 206 ? -0.014 25.562 15.305 1 92.12 206 ARG A N 1
ATOM 1687 C CA . ARG A 1 206 ? -0.145 26.219 16.594 1 92.12 206 ARG A CA 1
ATOM 1688 C C . ARG A 1 206 ? -0.751 25.281 17.641 1 92.12 206 ARG A C 1
ATOM 1690 O O . ARG A 1 206 ? -0.731 25.578 18.828 1 92.12 206 ARG A O 1
ATOM 1697 N N . HIS A 1 207 ? -1.199 24.203 17.156 1 92.38 207 HIS A N 1
ATOM 1698 C CA . HIS A 1 207 ? -1.975 23.359 18.062 1 92.38 207 HIS A CA 1
ATOM 1699 C C . HIS A 1 207 ? -1.492 21.922 18.016 1 92.38 207 HIS A C 1
ATOM 1701 O O . HIS A 1 207 ? -1.056 21.422 16.984 1 92.38 207 HIS A O 1
ATOM 1707 N N . ALA A 1 208 ? -1.586 21.297 19.109 1 95.06 208 ALA A N 1
ATOM 1708 C CA . ALA A 1 208 ? -1.342 19.859 19.25 1 95.06 208 ALA A CA 1
ATOM 1709 C C . ALA A 1 208 ? -2.445 19.203 20.062 1 95.06 208 ALA A C 1
ATOM 1711 O O . ALA A 1 208 ? -3.254 19.875 20.703 1 95.06 208 ALA A O 1
ATOM 1712 N N . ILE A 1 209 ? -2.52 17.969 19.906 1 93.88 209 ILE A N 1
ATOM 1713 C CA . ILE A 1 209 ? -3.502 17.203 20.672 1 93.88 209 ILE A CA 1
ATOM 1714 C C . ILE A 1 209 ? -2.852 15.93 21.219 1 93.88 209 ILE A C 1
ATOM 1716 O O . ILE A 1 209 ? -1.803 15.5 20.734 1 93.88 209 ILE A O 1
ATOM 1720 N N . MET A 1 210 ? -3.459 15.477 22.312 1 94.44 210 MET A N 1
ATOM 1721 C CA . MET A 1 210 ? -3.262 14.086 22.719 1 94.44 210 MET A CA 1
ATOM 1722 C C . MET A 1 210 ? -4.352 13.188 22.156 1 94.44 210 MET A C 1
ATOM 1724 O O . MET A 1 210 ? -5.492 13.211 22.625 1 94.44 210 MET A O 1
ATOM 1728 N N . THR A 1 211 ? -3.99 12.344 21.219 1 89.88 211 THR A N 1
ATOM 1729 C CA . THR A 1 211 ? -4.949 11.664 20.359 1 89.88 211 THR A CA 1
ATOM 1730 C C . THR A 1 211 ? -5.867 10.758 21.172 1 89.88 211 THR A C 1
ATOM 1732 O O . THR A 1 211 ? -7.023 10.547 20.812 1 89.88 211 THR A O 1
ATOM 1735 N N . ASP A 1 212 ? -5.375 10.234 22.281 1 86.12 212 ASP A N 1
ATOM 1736 C CA . ASP A 1 212 ? -6.168 9.312 23.094 1 86.12 212 ASP A CA 1
ATOM 1737 C C . ASP A 1 212 ? -7.113 10.078 24.016 1 86.12 212 ASP A C 1
ATOM 1739 O O . ASP A 1 212 ? -8.086 9.508 24.516 1 86.12 212 ASP A O 1
ATOM 1743 N N . LYS A 1 213 ? -6.906 11.344 24.172 1 88 213 LYS A N 1
ATOM 1744 C CA . LYS A 1 213 ? -7.648 12.086 25.188 1 88 213 LYS A CA 1
ATOM 1745 C C . LYS A 1 213 ? -8.523 13.164 24.547 1 88 213 LYS A C 1
ATOM 1747 O O . LYS A 1 213 ? -9.492 13.617 25.156 1 88 213 LYS A O 1
ATOM 1752 N N . VAL A 1 214 ? -8.164 13.531 23.422 1 88.06 214 VAL A N 1
ATOM 1753 C CA . VAL A 1 214 ? -8.867 14.641 22.781 1 88.06 214 VAL A CA 1
ATOM 1754 C C . VAL A 1 214 ? -10.32 14.25 22.516 1 88.06 214 VAL A C 1
ATOM 1756 O O . VAL A 1 214 ? -10.602 13.117 22.125 1 88.06 214 VAL A O 1
ATOM 1759 N N . LYS A 1 215 ? -11.219 15.172 22.812 1 85.75 215 LYS A N 1
ATOM 1760 C CA . LYS A 1 215 ? -12.625 15.008 22.469 1 85.75 215 LYS A CA 1
ATOM 1761 C C . LYS A 1 215 ? -12.938 15.578 21.094 1 85.75 215 LYS A C 1
ATOM 1763 O O . LYS A 1 215 ? -12.531 16.688 20.766 1 85.75 215 LYS A O 1
ATOM 1768 N N . PHE A 1 216 ? -13.523 14.727 20.344 1 81.75 216 PHE A N 1
ATOM 1769 C CA . PHE A 1 216 ? -13.922 15.172 19.016 1 81.75 216 PHE A CA 1
ATOM 1770 C C . PHE A 1 216 ? -15.406 15.516 18.984 1 81.75 216 PHE A C 1
ATOM 1772 O O . PHE A 1 216 ? -16.25 14.68 19.312 1 81.75 216 PHE A O 1
ATOM 1779 N N . ASP A 1 217 ? -15.641 16.719 18.656 1 80.75 217 ASP A N 1
ATOM 1780 C CA . ASP A 1 217 ? -17.031 17.141 18.484 1 80.75 217 ASP A CA 1
ATOM 1781 C C . ASP A 1 217 ? -17.531 16.828 17.078 1 80.75 217 ASP A C 1
ATOM 1783 O O . ASP A 1 217 ? -17.234 17.562 16.141 1 80.75 217 ASP A O 1
ATOM 1787 N N . ILE A 1 218 ? -18.312 15.789 17.016 1 79.19 218 ILE A N 1
ATOM 1788 C CA . ILE A 1 218 ? -18.781 15.344 15.703 1 79.19 218 ILE A CA 1
ATOM 1789 C C . ILE A 1 218 ? -20.266 15.664 15.562 1 79.19 218 ILE A C 1
ATOM 1791 O O . ILE A 1 218 ? -20.891 15.344 14.539 1 79.19 218 ILE A O 1
ATOM 1795 N N . ALA A 1 219 ? -20.844 16.328 16.453 1 76.5 219 ALA A N 1
ATOM 1796 C CA . ALA A 1 219 ? -22.281 16.578 16.484 1 76.5 219 ALA A CA 1
ATOM 1797 C C . ALA A 1 219 ? -22.75 17.266 15.203 1 76.5 219 ALA A C 1
ATOM 1799 O O . ALA A 1 219 ? -23.797 16.906 14.656 1 76.5 219 ALA A O 1
ATOM 1800 N N . PRO A 1 220 ? -21.969 18.062 14.773 1 73.44 220 PRO A N 1
ATOM 1801 C CA . PRO A 1 220 ? -22.438 18.719 13.547 1 73.44 220 PRO A CA 1
ATOM 1802 C C . PRO A 1 220 ? -22.344 17.812 12.328 1 73.44 220 PRO A C 1
ATOM 1804 O O . PRO A 1 220 ? -22.969 18.094 11.297 1 73.44 220 PRO A O 1
ATOM 1807 N N . LEU A 1 221 ? -21.734 16.688 12.5 1 78.38 221 LEU A N 1
ATOM 1808 C CA . LEU A 1 221 ? -21.438 15.875 11.32 1 78.38 221 LEU A CA 1
ATOM 1809 C C . LEU A 1 221 ? -22.266 14.602 11.312 1 78.38 221 LEU A C 1
ATOM 1811 O O . LEU A 1 221 ? -22.484 13.992 10.258 1 78.38 221 LEU A O 1
ATOM 1815 N N . SER A 1 222 ? -22.625 14.25 12.406 1 82.88 222 SER A N 1
ATOM 1816 C CA . SER A 1 222 ? -23.281 12.945 12.508 1 82.88 222 SER A CA 1
ATOM 1817 C C . SER A 1 222 ? -24.297 12.93 13.641 1 82.88 222 SER A C 1
ATOM 1819 O O . SER A 1 222 ? -24.125 13.609 14.648 1 82.88 222 SER A O 1
ATOM 1821 N N . ASP A 1 223 ? -25.297 12.141 13.398 1 83.56 223 ASP A N 1
ATOM 1822 C CA . ASP A 1 223 ? -26.312 11.938 14.43 1 83.56 223 ASP A CA 1
ATOM 1823 C C . ASP A 1 223 ? -25.969 10.742 15.312 1 83.56 223 ASP A C 1
ATOM 1825 O O . ASP A 1 223 ? -26.672 10.445 16.281 1 83.56 223 ASP A O 1
ATOM 1829 N N . HIS A 1 224 ? -24.891 10.18 15 1 83.56 224 HIS A N 1
ATOM 1830 C CA . HIS A 1 224 ? -24.5 8.992 15.758 1 83.56 224 HIS A CA 1
ATOM 1831 C C . HIS A 1 224 ? -23.719 9.375 17 1 83.56 224 HIS A C 1
ATOM 1833 O O . HIS A 1 224 ? -23.234 10.5 17.125 1 83.56 224 HIS A O 1
ATOM 1839 N N . ASP A 1 225 ? -23.625 8.43 17.891 1 84.25 225 ASP A N 1
ATOM 1840 C CA . ASP A 1 225 ? -22.812 8.594 19.094 1 84.25 225 ASP A CA 1
ATOM 1841 C C . ASP A 1 225 ? -21.359 8.891 18.734 1 84.25 225 ASP A C 1
ATOM 1843 O O . ASP A 1 225 ? -20.75 8.18 17.938 1 84.25 225 ASP A O 1
ATOM 1847 N N . PRO A 1 226 ? -20.922 9.93 19.328 1 81.94 226 PRO A N 1
ATOM 1848 C CA . PRO A 1 226 ? -19.531 10.297 19.047 1 81.94 226 PRO A CA 1
ATOM 1849 C C . PRO A 1 226 ? -18.547 9.164 19.328 1 81.94 226 PRO A C 1
ATOM 1851 O O . PRO A 1 226 ? -17.562 9.016 18.609 1 81.94 226 PRO A O 1
ATOM 1854 N N . ASP A 1 227 ? -18.859 8.422 20.266 1 80.19 227 ASP A N 1
ATOM 1855 C CA . ASP A 1 227 ? -17.969 7.309 20.578 1 80.19 227 ASP A CA 1
ATOM 1856 C C . ASP A 1 227 ? -18 6.246 19.484 1 80.19 227 ASP A C 1
ATOM 1858 O O . ASP A 1 227 ? -16.984 5.598 19.219 1 80.19 227 ASP A O 1
ATOM 1862 N N . TYR A 1 228 ? -19.125 6.242 18.906 1 81.38 228 TYR A N 1
ATOM 1863 C CA . TYR A 1 228 ? -19.266 5.305 17.797 1 81.38 228 TYR A CA 1
ATOM 1864 C C . TYR A 1 228 ? -18.406 5.742 16.609 1 81.38 228 TYR A C 1
ATOM 1866 O O . TYR A 1 228 ? -17.688 4.934 16.016 1 81.38 228 TYR A O 1
ATOM 1874 N N . VAL A 1 229 ? -18.422 6.926 16.344 1 81.44 229 VAL A N 1
ATOM 1875 C CA . VAL A 1 229 ? -17.672 7.465 15.219 1 81.44 229 VAL A CA 1
ATOM 1876 C C . VAL A 1 229 ? -16.172 7.391 15.516 1 81.44 229 VAL A C 1
ATOM 1878 O O . VAL A 1 229 ? -15.367 7.051 14.641 1 81.44 229 VAL A O 1
ATOM 1881 N N . LYS A 1 230 ? -15.852 7.633 16.688 1 81.94 230 LYS A N 1
ATOM 1882 C CA . LYS A 1 230 ? -14.453 7.566 17.094 1 81.94 230 LYS A CA 1
ATOM 1883 C C . LYS A 1 230 ? -13.898 6.152 16.938 1 81.94 230 LYS A C 1
ATOM 1885 O O . LYS A 1 230 ? -12.781 5.965 16.453 1 81.94 230 LYS A O 1
ATOM 1890 N N . ARG A 1 231 ? -14.641 5.227 17.266 1 81.44 231 ARG A N 1
ATOM 1891 C CA . ARG A 1 231 ? -14.219 3.832 17.203 1 81.44 231 ARG A CA 1
ATOM 1892 C C . ARG A 1 231 ? -13.992 3.385 15.766 1 81.44 231 ARG A C 1
ATOM 1894 O O . ARG A 1 231 ? -13.148 2.529 15.5 1 81.44 231 ARG A O 1
ATOM 1901 N N . MET A 1 232 ? -14.68 4.047 14.906 1 80.88 232 MET A N 1
ATOM 1902 C CA . MET A 1 232 ? -14.547 3.721 13.492 1 80.88 232 MET A CA 1
ATOM 1903 C C . MET A 1 232 ? -13.172 4.117 12.961 1 80.88 232 MET A C 1
ATOM 1905 O O . MET A 1 232 ? -12.625 3.443 12.094 1 80.88 232 MET A O 1
ATOM 1909 N N . PHE A 1 233 ? -12.594 5.105 13.523 1 81.94 233 PHE A N 1
ATOM 1910 C CA . PHE A 1 233 ? -11.375 5.645 12.93 1 81.94 233 PHE A CA 1
ATOM 1911 C C . PHE A 1 233 ? -10.188 5.445 13.859 1 81.94 233 PHE A C 1
ATOM 1913 O O . PHE A 1 233 ? -9.039 5.648 13.461 1 81.94 233 PHE A O 1
ATOM 1920 N N . GLU A 1 234 ? -10.398 5.012 15.055 1 82.88 234 GLU A N 1
ATOM 1921 C CA . GLU A 1 234 ? -9.375 4.852 16.078 1 82.88 234 GLU A CA 1
ATOM 1922 C C . GLU A 1 234 ? -8.289 3.881 15.625 1 82.88 234 GLU A C 1
ATOM 1924 O O . GLU A 1 234 ? -7.102 4.117 15.859 1 82.88 234 GLU A O 1
ATOM 1929 N N . PRO A 1 235 ? -8.625 2.863 14.969 1 83.38 235 PRO A N 1
ATOM 1930 C CA . PRO A 1 235 ? -7.574 1.93 14.547 1 83.38 235 PRO A CA 1
ATOM 1931 C C . PRO A 1 235 ? -6.539 2.576 13.633 1 83.38 235 PRO A C 1
ATOM 1933 O O . PRO A 1 235 ? -5.355 2.234 13.688 1 83.38 235 PRO A O 1
ATOM 1936 N N . PHE A 1 236 ? -6.949 3.492 12.883 1 86.69 236 PHE A N 1
ATOM 1937 C CA . PHE A 1 236 ? -6.043 4.105 11.922 1 86.69 236 PHE A CA 1
ATOM 1938 C C . PHE A 1 236 ? -5.047 5.023 12.625 1 86.69 236 PHE A C 1
ATOM 1940 O O . PHE A 1 236 ? -3.873 5.074 12.258 1 86.69 236 PHE A O 1
ATOM 1947 N N . SER A 1 237 ? -5.551 5.719 13.633 1 87.62 237 SER A N 1
ATOM 1948 C CA . SER A 1 237 ? -4.648 6.555 14.422 1 87.62 237 SER A CA 1
ATOM 1949 C C . SER A 1 237 ? -3.625 5.711 15.172 1 87.62 237 SER A C 1
ATOM 1951 O O . SER A 1 237 ? -2.461 6.098 15.289 1 87.62 237 SER A O 1
ATOM 1953 N N . GLY A 1 238 ? -4.109 4.656 15.68 1 88.44 238 GLY A N 1
ATOM 1954 C CA . GLY A 1 238 ? -3.197 3.742 16.344 1 88.44 238 GLY A CA 1
ATOM 1955 C C . GLY A 1 238 ? -2.125 3.191 15.43 1 88.44 238 GLY A C 1
ATOM 1956 O O . GLY A 1 238 ? -0.945 3.16 15.789 1 88.44 238 GLY A O 1
ATOM 1957 N N . ARG A 1 239 ? -2.521 2.854 14.281 1 91.12 239 ARG A N 1
ATOM 1958 C CA . ARG A 1 239 ? -1.575 2.311 13.312 1 91.12 239 ARG A CA 1
ATOM 1959 C C . ARG A 1 239 ? -0.581 3.375 12.859 1 91.12 239 ARG A C 1
ATOM 1961 O O . ARG A 1 239 ? 0.6 3.082 12.664 1 91.12 239 ARG A O 1
ATOM 1968 N N . LEU A 1 240 ? -1.078 4.559 12.672 1 94.31 240 LEU A N 1
ATOM 1969 C CA . LEU A 1 240 ? -0.175 5.645 12.305 1 94.31 240 LEU A CA 1
ATOM 1970 C C . LEU A 1 240 ? 0.932 5.809 13.336 1 94.31 240 LEU A C 1
ATOM 1972 O O . LEU A 1 240 ? 2.092 6.031 12.984 1 94.31 240 LEU A O 1
ATOM 1976 N N . THR A 1 241 ? 0.564 5.652 14.523 1 94.06 241 THR A N 1
ATOM 1977 C CA . THR A 1 241 ? 1.522 5.805 15.609 1 94.06 241 THR A CA 1
ATOM 1978 C C . THR A 1 241 ? 2.469 4.609 15.672 1 94.06 241 THR A C 1
ATOM 1980 O O . THR A 1 241 ? 3.689 4.777 15.695 1 94.06 241 THR A O 1
ATOM 1983 N N . GLU A 1 242 ? 1.917 3.461 15.555 1 90.75 242 GLU A N 1
ATOM 1984 C CA . GLU A 1 242 ? 2.682 2.242 15.805 1 90.75 242 GLU A CA 1
ATOM 1985 C C . GLU A 1 242 ? 3.51 1.854 14.586 1 90.75 242 GLU A C 1
ATOM 1987 O O . GLU A 1 242 ? 4.609 1.312 14.719 1 90.75 242 GLU A O 1
ATOM 1992 N N . GLU A 1 243 ? 2.982 2.158 13.461 1 92 243 GLU A N 1
ATOM 1993 C CA . GLU A 1 243 ? 3.627 1.643 12.258 1 92 243 GLU A CA 1
ATOM 1994 C C . GLU A 1 243 ? 4.461 2.721 11.578 1 92 243 GLU A C 1
ATOM 1996 O O . GLU A 1 243 ? 5.473 2.42 10.938 1 92 243 GLU A O 1
ATOM 2001 N N . VAL A 1 244 ? 4.043 3.926 11.719 1 96.44 244 VAL A N 1
ATOM 2002 C CA . VAL A 1 244 ? 4.707 4.988 10.969 1 96.44 244 VAL A CA 1
ATOM 2003 C C . VAL A 1 244 ? 5.559 5.828 11.922 1 96.44 244 VAL A C 1
ATOM 2005 O O . VAL A 1 244 ? 6.781 5.898 11.773 1 96.44 244 VAL A O 1
ATOM 2008 N N . THR A 1 245 ? 4.965 6.375 12.945 1 97.88 245 THR A N 1
ATOM 2009 C CA . THR A 1 245 ? 5.668 7.27 13.859 1 97.88 245 THR A CA 1
ATOM 2010 C C . THR A 1 245 ? 6.82 6.547 14.547 1 97.88 245 THR A C 1
ATOM 2012 O O . THR A 1 245 ? 7.953 7.039 14.555 1 97.88 245 THR A O 1
ATOM 2015 N N . LYS A 1 246 ? 6.531 5.469 15.031 1 95.56 246 LYS A N 1
ATOM 2016 C CA . LYS A 1 246 ? 7.539 4.688 15.742 1 95.56 246 LYS A CA 1
ATOM 2017 C C . LYS A 1 246 ? 8.688 4.301 14.82 1 95.56 246 LYS A C 1
ATOM 2019 O O . LYS A 1 246 ? 9.859 4.41 15.203 1 95.56 246 LYS A O 1
ATOM 2024 N N . THR A 1 247 ? 8.344 3.836 13.695 1 94.62 247 THR A N 1
ATOM 2025 C CA . THR A 1 247 ? 9.367 3.438 12.742 1 94.62 247 THR A CA 1
ATOM 2026 C C . THR A 1 247 ? 10.242 4.629 12.359 1 94.62 247 THR A C 1
ATOM 2028 O O . THR A 1 247 ? 11.469 4.5 12.25 1 94.62 247 THR A O 1
ATOM 2031 N N . CYS A 1 248 ? 9.625 5.75 12.141 1 97.81 248 CYS A N 1
ATOM 2032 C CA . CYS A 1 248 ? 10.383 6.957 11.828 1 97.81 248 CYS A CA 1
ATOM 2033 C C . CYS A 1 248 ? 11.375 7.277 12.938 1 97.81 248 CYS A C 1
ATOM 2035 O O . CYS A 1 248 ? 12.516 7.672 12.664 1 97.81 248 CYS A O 1
ATOM 2037 N N . LEU A 1 249 ? 10.93 7.09 14.109 1 97.56 249 LEU A N 1
ATOM 2038 C CA . LEU A 1 249 ? 11.781 7.371 15.266 1 97.56 249 LEU A CA 1
ATOM 2039 C C . LEU A 1 249 ? 12.914 6.355 15.359 1 97.56 249 LEU A C 1
ATOM 2041 O O . LEU A 1 249 ? 14.07 6.727 15.594 1 97.56 249 LEU A O 1
ATOM 2045 N N . GLU A 1 250 ? 12.609 5.113 15.156 1 94.5 250 GLU A N 1
ATOM 2046 C CA . GLU A 1 250 ? 13.586 4.035 15.25 1 94.5 250 GLU A CA 1
ATOM 2047 C C . GLU A 1 250 ? 14.688 4.195 14.203 1 94.5 250 GLU A C 1
ATOM 2049 O O . GLU A 1 250 ? 15.852 3.896 14.469 1 94.5 250 GLU A O 1
ATOM 2054 N N . VAL A 1 251 ? 14.328 4.711 13.047 1 94.56 251 VAL A N 1
ATOM 2055 C CA . VAL A 1 251 ? 15.312 4.848 11.977 1 94.56 251 VAL A CA 1
ATOM 2056 C C . VAL A 1 251 ? 15.984 6.215 12.062 1 94.56 251 VAL A C 1
ATOM 2058 O O . VAL A 1 251 ? 16.938 6.496 11.328 1 94.56 251 VAL A O 1
ATOM 2061 N N . ASN A 1 252 ? 15.562 7.012 12.992 1 96 252 ASN A N 1
ATOM 2062 C CA . ASN A 1 252 ? 16.047 8.383 13.055 1 96 252 ASN A CA 1
ATOM 2063 C C . ASN A 1 252 ? 15.984 9.07 11.695 1 96 252 ASN A C 1
ATOM 2065 O O . ASN A 1 252 ? 17 9.539 11.18 1 96 252 ASN A O 1
ATOM 2069 N N . ILE A 1 253 ? 14.781 9.188 11.227 1 97.44 253 ILE A N 1
ATOM 2070 C CA . ILE A 1 253 ? 14.531 9.68 9.875 1 97.44 253 ILE A CA 1
ATOM 2071 C C . ILE A 1 253 ? 15.07 11.109 9.742 1 97.44 253 ILE A C 1
ATOM 2073 O O . ILE A 1 253 ? 14.945 11.914 10.672 1 97.44 253 ILE A O 1
ATOM 2077 N N . THR A 1 254 ? 15.672 11.414 8.617 1 97.5 254 THR A N 1
ATOM 2078 C CA . THR A 1 254 ? 16.219 12.742 8.352 1 97.5 254 THR A CA 1
ATOM 2079 C C . THR A 1 254 ? 15.242 13.562 7.512 1 97.5 254 THR A C 1
ATOM 2081 O O . THR A 1 254 ? 14.32 13.016 6.902 1 97.5 254 THR A O 1
ATOM 2084 N N . LEU A 1 255 ? 15.484 14.812 7.496 1 97.88 255 LEU A N 1
ATOM 2085 C CA . LEU A 1 255 ? 14.617 15.703 6.734 1 97.88 255 LEU A CA 1
ATOM 2086 C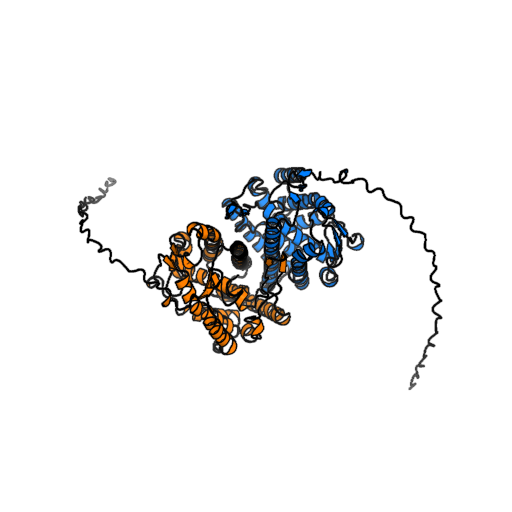 C . LEU A 1 255 ? 14.703 15.406 5.242 1 97.88 255 LEU A C 1
ATOM 2088 O O . LEU A 1 255 ? 13.719 15.547 4.52 1 97.88 255 LEU A O 1
ATOM 2092 N N . VAL A 1 256 ? 15.875 14.984 4.805 1 97.88 256 VAL A N 1
ATOM 2093 C CA . VAL A 1 256 ? 16.047 14.602 3.406 1 97.88 256 VAL A CA 1
ATOM 2094 C C . VAL A 1 256 ? 15.164 13.398 3.086 1 97.88 256 VAL A C 1
ATOM 2096 O O . VAL A 1 256 ? 14.508 13.359 2.041 1 97.88 256 VAL A O 1
ATOM 2099 N N . GLU A 1 257 ? 15.133 12.461 3.973 1 97.75 257 GLU A N 1
ATOM 2100 C CA . GLU A 1 257 ? 14.312 11.273 3.797 1 97.75 257 GLU A CA 1
ATOM 2101 C C . GLU A 1 257 ? 12.828 11.609 3.883 1 97.75 257 GLU A C 1
ATOM 2103 O O . GLU A 1 257 ? 12.008 11.031 3.164 1 97.75 257 GLU A O 1
ATOM 2108 N N . VAL A 1 258 ? 12.469 12.555 4.723 1 98.56 258 VAL A N 1
ATOM 2109 C CA . VAL A 1 258 ? 11.086 13.016 4.805 1 98.56 258 VAL A CA 1
ATOM 2110 C C . VAL A 1 258 ? 10.664 13.625 3.471 1 98.56 258 VAL A C 1
ATOM 2112 O O . VAL A 1 258 ? 9.594 13.312 2.951 1 98.56 258 VAL A O 1
ATOM 2115 N N . ALA A 1 259 ? 11.523 14.461 2.971 1 98.62 259 ALA A N 1
ATOM 2116 C CA . ALA A 1 259 ? 11.242 15.055 1.669 1 98.62 259 ALA A CA 1
ATOM 2117 C C . ALA A 1 259 ? 11.102 13.984 0.591 1 98.62 259 ALA A C 1
ATOM 2119 O O . ALA A 1 259 ? 10.211 14.07 -0.263 1 98.62 259 ALA A O 1
ATOM 2120 N N . TYR A 1 260 ? 11.961 13.023 0.63 1 97.94 260 TYR A N 1
ATOM 2121 C CA . TYR A 1 260 ? 11.898 11.93 -0.332 1 97.94 260 TYR A CA 1
ATOM 2122 C C . TYR A 1 260 ? 10.555 11.203 -0.25 1 97.94 260 TYR A C 1
ATOM 2124 O O . TYR A 1 260 ? 9.922 10.938 -1.275 1 97.94 260 TYR A O 1
ATOM 2132 N N . ILE A 1 261 ? 10.117 10.852 0.938 1 97.88 261 ILE A N 1
ATOM 2133 C CA . ILE A 1 261 ? 8.859 10.141 1.149 1 97.88 261 ILE A CA 1
ATOM 2134 C C . ILE A 1 261 ? 7.695 10.984 0.649 1 97.88 261 ILE A C 1
ATOM 2136 O O . ILE A 1 261 ? 6.812 10.484 -0.052 1 97.88 261 ILE A O 1
ATOM 2140 N N . LEU A 1 262 ? 7.711 12.234 0.991 1 98.12 262 LEU A N 1
ATOM 2141 C CA . LEU A 1 262 ? 6.641 13.125 0.555 1 98.12 262 LEU A CA 1
ATOM 2142 C C . LEU A 1 262 ? 6.574 13.195 -0.967 1 98.12 262 LEU A C 1
ATOM 2144 O O . LEU A 1 262 ? 5.492 13.141 -1.551 1 98.12 262 LEU A O 1
ATOM 2148 N N . CYS A 1 263 ? 7.723 13.312 -1.573 1 97.44 263 CYS A N 1
ATOM 2149 C CA . CYS A 1 263 ? 7.773 13.32 -3.031 1 97.44 263 CYS A CA 1
ATOM 2150 C C . CYS A 1 263 ? 7.234 12.016 -3.605 1 97.44 263 CYS A C 1
ATOM 2152 O O . CYS A 1 263 ? 6.453 12.023 -4.559 1 97.44 263 CYS A O 1
ATOM 2154 N N . THR A 1 264 ? 7.652 10.945 -3.02 1 94.81 264 THR A N 1
ATOM 2155 C CA . THR A 1 264 ? 7.238 9.633 -3.502 1 94.81 264 THR A CA 1
ATOM 2156 C C . THR A 1 264 ? 5.727 9.469 -3.375 1 94.81 264 THR A C 1
ATOM 2158 O O . THR A 1 264 ? 5.078 8.922 -4.27 1 94.81 264 THR A O 1
ATOM 2161 N N . LEU A 1 265 ? 5.16 9.906 -2.326 1 93.81 265 LEU A N 1
ATOM 2162 C CA . LEU A 1 265 ? 3.723 9.812 -2.104 1 93.81 265 LEU A CA 1
ATOM 2163 C C . LEU A 1 265 ? 2.955 10.602 -3.156 1 93.81 265 LEU A C 1
ATOM 2165 O O . LEU A 1 265 ? 1.898 10.164 -3.619 1 93.81 265 LEU A O 1
ATOM 2169 N N . VAL A 1 266 ? 3.496 11.695 -3.533 1 93.94 266 VAL A N 1
ATOM 2170 C CA . VAL A 1 266 ? 2.838 12.547 -4.516 1 93.94 266 VAL A CA 1
ATOM 2171 C C . VAL A 1 266 ? 2.947 11.922 -5.902 1 93.94 266 VAL A C 1
ATOM 2173 O O . VAL A 1 266 ? 1.974 11.898 -6.66 1 93.94 266 VAL A O 1
ATOM 2176 N N . TRP A 1 267 ? 4.082 11.383 -6.145 1 93.12 267 TRP A N 1
ATOM 2177 C CA . TRP A 1 267 ? 4.371 10.984 -7.516 1 93.12 267 TRP A CA 1
ATOM 2178 C C . TRP A 1 267 ? 4.086 9.5 -7.723 1 93.12 267 TRP A C 1
ATOM 2180 O O . TRP A 1 267 ? 4.398 8.938 -8.781 1 93.12 267 TRP A O 1
ATOM 2190 N N . HIS A 1 268 ? 3.602 8.867 -6.715 1 88 268 HIS A N 1
ATOM 2191 C CA . HIS A 1 268 ? 3.014 7.551 -6.945 1 88 268 HIS A CA 1
ATOM 2192 C C . HIS A 1 268 ? 1.659 7.668 -7.637 1 88 268 HIS A C 1
ATOM 2194 O O . HIS A 1 268 ? 0.62 7.699 -6.973 1 88 268 HIS A O 1
ATOM 2200 N N . VAL A 1 269 ? 1.653 7.516 -8.922 1 86.12 269 VAL A N 1
ATOM 2201 C CA . VAL A 1 269 ? 0.468 7.906 -9.68 1 86.12 269 VAL A CA 1
ATOM 2202 C C . VAL A 1 269 ? -0.212 6.668 -10.25 1 86.12 269 VAL A C 1
ATOM 2204 O O . VAL A 1 269 ? -1.256 6.766 -10.906 1 86.12 269 VAL A O 1
ATOM 2207 N N . GLU A 1 270 ? 0.366 5.574 -10 1 78.31 270 GLU A N 1
ATOM 2208 C CA . GLU A 1 270 ? -0.229 4.336 -10.492 1 78.31 270 GLU A CA 1
ATOM 2209 C C . GLU A 1 270 ? -1.638 4.141 -9.945 1 78.31 270 GLU A C 1
ATOM 2211 O O . GLU A 1 270 ? -1.864 4.285 -8.742 1 78.31 270 GLU A O 1
ATOM 2216 N N . GLY A 1 271 ? -2.592 3.916 -10.852 1 73.19 271 GLY A N 1
ATOM 2217 C CA . GLY A 1 271 ? -3.965 3.678 -10.438 1 73.19 271 GLY A CA 1
ATOM 2218 C C . GLY A 1 271 ? -4.77 4.953 -10.273 1 73.19 271 GLY A C 1
ATOM 2219 O O . GLY A 1 271 ? -5.953 4.906 -9.938 1 73.19 271 GLY A O 1
ATOM 2220 N N . LYS A 1 272 ? -4.137 6.062 -10.461 1 76.06 272 LYS A N 1
ATOM 2221 C CA . LYS A 1 272 ? -4.82 7.32 -10.188 1 76.06 272 LYS A CA 1
ATOM 2222 C C . LYS A 1 272 ? -5.387 7.934 -11.469 1 76.06 272 LYS A C 1
ATOM 2224 O O . LYS A 1 272 ? -5.855 9.07 -11.461 1 76.06 272 LYS A O 1
ATOM 2229 N N . GLY A 1 273 ? -5.363 7.316 -12.602 1 73.38 273 GLY A N 1
ATOM 2230 C CA . GLY A 1 273 ? -5.996 7.754 -13.836 1 73.38 273 GLY A CA 1
ATOM 2231 C C . GLY A 1 273 ? -5.285 8.93 -14.484 1 73.38 273 GLY A C 1
ATOM 2232 O O . GLY A 1 273 ? -5.926 9.781 -15.094 1 73.38 273 GLY A O 1
ATOM 2233 N N . VAL A 1 274 ? -4.035 9.062 -14.273 1 79.88 274 VAL A N 1
ATOM 2234 C CA . VAL A 1 274 ? -3.273 10.148 -14.883 1 79.88 274 VAL A CA 1
ATOM 2235 C C . VAL A 1 274 ? -2.947 9.805 -16.328 1 79.88 274 VAL A C 1
ATOM 2237 O O . VAL A 1 274 ? -2.998 8.633 -16.734 1 79.88 274 VAL A O 1
ATOM 2240 N N . SER A 1 275 ? -2.662 10.906 -17.109 1 84.75 275 SER A N 1
ATOM 2241 C CA . SER A 1 275 ? -2.299 10.711 -18.516 1 84.75 275 SER A CA 1
ATOM 2242 C C . SER A 1 275 ? -0.984 9.953 -18.641 1 84.75 275 SER A C 1
ATOM 2244 O O . SER A 1 275 ? -0.166 9.953 -17.719 1 84.75 275 SER A O 1
ATOM 2246 N N . PRO A 1 276 ? -0.774 9.336 -19.797 1 84.75 276 PRO A N 1
ATOM 2247 C CA . PRO A 1 276 ? 0.5 8.648 -20.031 1 84.75 276 PRO A CA 1
ATOM 2248 C C . PRO A 1 276 ? 1.7 9.586 -19.938 1 84.75 276 PRO A C 1
ATOM 2250 O O . PRO A 1 276 ? 2.77 9.18 -19.469 1 84.75 276 PRO A O 1
ATOM 2253 N N . ARG A 1 277 ? 1.516 10.766 -20.375 1 88.81 277 ARG A N 1
ATOM 2254 C CA . ARG A 1 277 ? 2.594 11.75 -20.281 1 88.81 277 ARG A CA 1
ATOM 2255 C C . ARG A 1 277 ? 2.959 12.031 -18.828 1 88.81 277 ARG A C 1
ATOM 2257 O O . ARG A 1 277 ? 4.137 12.07 -18.484 1 88.81 277 ARG A O 1
ATOM 2264 N N . THR A 1 278 ? 1.956 12.211 -18.047 1 89.81 278 THR A N 1
ATOM 2265 C CA . THR A 1 278 ? 2.188 12.461 -16.625 1 89.81 278 THR A CA 1
ATOM 2266 C C . THR A 1 278 ? 2.822 11.242 -15.953 1 89.81 278 THR A C 1
ATOM 2268 O O . THR A 1 278 ? 3.658 11.391 -15.062 1 89.81 278 THR A O 1
ATOM 2271 N N . GLN A 1 279 ? 2.436 10.109 -16.391 1 89.19 279 GLN A N 1
ATOM 2272 C CA . GLN A 1 279 ? 3.033 8.883 -15.875 1 89.19 279 GLN A CA 1
ATOM 2273 C C . GLN A 1 279 ? 4.527 8.828 -16.172 1 89.19 279 GLN A C 1
ATOM 2275 O O . GLN A 1 279 ? 5.328 8.445 -15.32 1 89.19 279 GLN A O 1
ATOM 2280 N N . ALA A 1 280 ? 4.859 9.195 -17.344 1 91.06 280 ALA A N 1
ATOM 2281 C CA . ALA A 1 280 ? 6.266 9.211 -17.75 1 91.06 280 ALA A CA 1
ATOM 2282 C C . ALA A 1 280 ? 7.062 10.219 -16.938 1 91.06 280 ALA A C 1
ATOM 2284 O O . ALA A 1 280 ? 8.188 9.93 -16.516 1 91.06 280 ALA A O 1
ATOM 2285 N N . VAL A 1 281 ? 6.473 11.336 -16.703 1 94.38 281 VAL A N 1
ATOM 2286 C CA . VAL A 1 281 ? 7.125 12.367 -15.906 1 94.38 281 VAL A CA 1
ATOM 2287 C C . VAL A 1 281 ? 7.336 11.859 -14.484 1 94.38 281 VAL A C 1
ATOM 2289 O O . VAL A 1 281 ? 8.391 12.078 -13.891 1 94.38 281 VAL A O 1
ATOM 2292 N N . ALA A 1 282 ? 6.344 11.203 -14.016 1 93.31 282 ALA A N 1
ATOM 2293 C CA . ALA A 1 282 ? 6.418 10.672 -12.664 1 93.31 282 ALA A CA 1
ATOM 2294 C C . ALA A 1 282 ? 7.547 9.648 -12.531 1 93.31 282 ALA A C 1
ATOM 2296 O O . ALA A 1 282 ? 8.312 9.68 -11.562 1 93.31 282 ALA A O 1
ATOM 2297 N N . GLU A 1 283 ? 7.664 8.82 -13.492 1 89.38 283 GLU A N 1
ATOM 2298 C CA . GLU A 1 283 ? 8.703 7.793 -13.477 1 89.38 283 GLU A CA 1
ATOM 2299 C C . GLU A 1 283 ? 10.094 8.414 -13.531 1 89.38 283 GLU A C 1
ATOM 2301 O O . GLU A 1 283 ? 10.977 8.023 -12.766 1 89.38 283 GLU A O 1
ATOM 2306 N N . LEU A 1 284 ? 10.266 9.336 -14.383 1 93.25 284 LEU A N 1
ATOM 2307 C CA . LEU A 1 284 ? 11.555 10.008 -14.516 1 93.25 284 LEU A CA 1
ATOM 2308 C C . LEU A 1 284 ? 1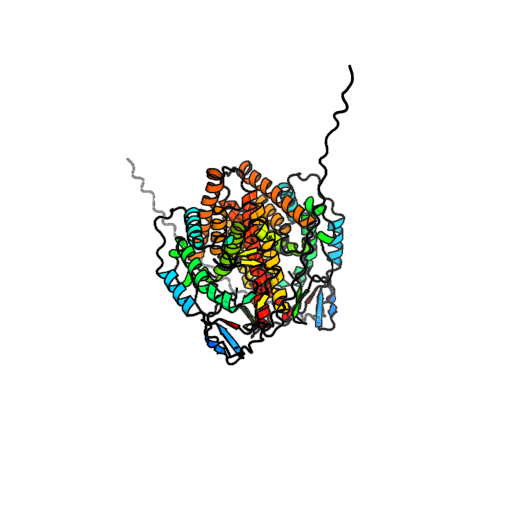1.914 10.758 -13.234 1 93.25 284 LEU A C 1
ATOM 2310 O O . LEU A 1 284 ? 13.07 10.758 -12.812 1 93.25 284 LEU A O 1
ATOM 2314 N N . TYR A 1 285 ? 10.922 11.438 -12.695 1 95.5 285 TYR A N 1
ATOM 2315 C CA . TYR A 1 285 ? 11.148 12.188 -11.469 1 95.5 285 TYR A CA 1
ATOM 2316 C C . TYR A 1 285 ? 11.555 11.258 -10.328 1 95.5 285 TYR A C 1
ATOM 2318 O O . TYR A 1 285 ? 12.484 11.555 -9.578 1 95.5 285 TYR A O 1
ATOM 2326 N N . ARG A 1 286 ? 10.891 10.141 -10.211 1 92.94 286 ARG A N 1
ATOM 2327 C CA . ARG A 1 286 ? 11.203 9.18 -9.164 1 92.94 286 ARG A CA 1
ATOM 2328 C C . ARG A 1 286 ? 12.609 8.609 -9.344 1 92.94 286 ARG A C 1
ATOM 2330 O O . ARG A 1 286 ? 13.32 8.383 -8.359 1 92.94 286 ARG A O 1
ATOM 2337 N N . ASP A 1 287 ? 13.008 8.453 -10.539 1 90.88 287 ASP A N 1
ATOM 2338 C CA . ASP A 1 287 ? 14.367 8.008 -10.812 1 90.88 287 ASP A CA 1
ATOM 2339 C C . ASP A 1 287 ? 15.391 9.055 -10.352 1 90.88 287 ASP A C 1
ATOM 2341 O O . ASP A 1 287 ? 16.391 8.711 -9.727 1 90.88 287 ASP A O 1
ATOM 2345 N N . ARG A 1 288 ? 15.07 10.219 -10.594 1 95 288 ARG A N 1
ATOM 2346 C CA . ARG A 1 288 ? 16 11.297 -10.266 1 95 288 ARG A CA 1
ATOM 2347 C C . ARG A 1 288 ? 16.141 11.453 -8.758 1 95 288 ARG A C 1
ATOM 2349 O O . ARG A 1 288 ? 17.25 11.609 -8.242 1 95 288 ARG A O 1
ATOM 2356 N N . ILE A 1 289 ? 15.039 11.43 -8.125 1 95.75 289 ILE A N 1
ATOM 2357 C CA . ILE A 1 289 ? 15.141 11.633 -6.684 1 95.75 289 ILE A CA 1
ATOM 2358 C C . ILE A 1 289 ? 15.766 10.398 -6.031 1 95.75 289 ILE A C 1
ATOM 2360 O O . ILE A 1 289 ? 16.375 10.492 -4.969 1 95.75 289 ILE A O 1
ATOM 2364 N N . SER A 1 290 ? 15.625 9.25 -6.621 1 91.88 290 SER A N 1
ATOM 2365 C CA . SER A 1 290 ? 16.297 8.055 -6.121 1 91.88 290 SER A CA 1
ATOM 2366 C C . SER A 1 290 ? 17.812 8.188 -6.25 1 91.88 290 SER A C 1
ATOM 2368 O O . SER A 1 290 ? 18.562 7.762 -5.359 1 91.88 290 SER A O 1
ATOM 2370 N N . ASP A 1 291 ? 18.188 8.75 -7.336 1 93.31 291 ASP A N 1
ATOM 2371 C CA . ASP A 1 291 ? 19.625 9.016 -7.516 1 93.31 291 ASP A CA 1
ATOM 2372 C C . ASP A 1 291 ? 20.125 10.008 -6.473 1 93.31 291 ASP A C 1
ATOM 2374 O O . ASP A 1 291 ? 21.219 9.836 -5.93 1 93.31 291 ASP A O 1
ATOM 2378 N N . ASP A 1 292 ? 19.328 11 -6.258 1 96 292 ASP A N 1
ATOM 2379 C CA . ASP A 1 292 ? 19.688 11.977 -5.238 1 96 292 ASP A CA 1
ATOM 2380 C C . ASP A 1 292 ? 19.812 11.328 -3.863 1 96 292 ASP A C 1
ATOM 2382 O O . ASP A 1 292 ? 20.703 11.672 -3.08 1 96 292 ASP A O 1
ATOM 2386 N N . LEU A 1 293 ? 18.906 10.398 -3.572 1 94.75 293 LEU A N 1
ATOM 2387 C CA . LEU A 1 293 ? 18.922 9.719 -2.281 1 94.75 293 LEU A CA 1
ATOM 2388 C C . LEU A 1 293 ? 20.156 8.836 -2.146 1 94.75 293 LEU A C 1
ATOM 2390 O O . LEU A 1 293 ? 20.766 8.758 -1.073 1 94.75 293 LEU A O 1
ATOM 2394 N N . HIS A 1 294 ? 20.516 8.18 -3.236 1 91.31 294 HIS A N 1
ATOM 2395 C CA . HIS A 1 294 ? 21.75 7.414 -3.264 1 91.31 294 HIS A CA 1
ATOM 2396 C C . HIS A 1 294 ? 22.953 8.297 -2.92 1 91.31 294 HIS A C 1
ATOM 2398 O O . HIS A 1 294 ? 23.766 7.926 -2.08 1 91.31 294 HIS A O 1
ATOM 2404 N N . ASN A 1 295 ? 22.984 9.406 -3.566 1 94.19 295 ASN A N 1
ATOM 2405 C CA . ASN A 1 295 ? 24.078 10.344 -3.312 1 94.19 295 ASN A CA 1
ATOM 2406 C C . ASN A 1 295 ? 24.078 10.828 -1.865 1 94.19 295 ASN A C 1
ATOM 2408 O O . ASN A 1 295 ? 25.141 10.953 -1.25 1 94.19 295 ASN A O 1
ATOM 2412 N N . TYR A 1 296 ? 22.938 11.062 -1.353 1 95.88 296 TYR A N 1
ATOM 2413 C CA . TYR A 1 296 ? 22.812 11.484 0.04 1 95.88 296 TYR A CA 1
ATOM 2414 C C . TYR A 1 296 ? 23.375 10.422 0.976 1 95.88 296 TYR A C 1
ATOM 2416 O O . TYR A 1 296 ? 24.125 10.742 1.906 1 95.88 296 TYR A O 1
ATOM 2424 N N . TYR A 1 297 ? 23.016 9.141 0.701 1 93.75 297 TYR A N 1
ATOM 2425 C CA . TYR A 1 297 ? 23.469 8.055 1.561 1 93.75 297 TYR A CA 1
ATOM 2426 C C . TYR A 1 297 ? 24.969 7.84 1.424 1 93.75 297 TYR A C 1
ATOM 2428 O O . TYR A 1 297 ? 25.672 7.648 2.422 1 93.75 297 TYR A O 1
ATOM 2436 N N . THR A 1 298 ? 25.484 7.926 0.225 1 93 298 THR A N 1
ATOM 2437 C CA . THR A 1 298 ? 26.875 7.559 -0.023 1 93 298 THR A CA 1
ATOM 2438 C C . THR A 1 298 ? 27.797 8.734 0.266 1 93 298 THR A C 1
ATOM 2440 O O . THR A 1 298 ? 28.891 8.555 0.811 1 93 298 THR A O 1
ATOM 2443 N N . LEU A 1 299 ? 27.375 9.953 -0.031 1 94 299 LEU A N 1
ATOM 2444 C CA . LEU A 1 299 ? 28.281 11.102 0.059 1 94 299 LEU A CA 1
ATOM 2445 C C . LEU A 1 299 ? 28.062 11.844 1.374 1 94 299 LEU A C 1
ATOM 2447 O O . LEU A 1 299 ? 29.031 12.312 1.982 1 94 299 LEU A O 1
ATOM 2451 N N . THR A 1 300 ? 26.875 11.969 1.783 1 93.94 300 THR A N 1
ATOM 2452 C CA . THR A 1 300 ? 26.594 12.75 2.98 1 93.94 300 THR A CA 1
ATOM 2453 C C . THR A 1 300 ? 26.594 11.859 4.219 1 93.94 300 THR A C 1
ATOM 2455 O O . THR A 1 300 ? 27.297 12.148 5.199 1 93.94 300 THR A O 1
ATOM 2458 N N . MET A 1 301 ? 25.875 10.789 4.129 1 93.75 301 MET A N 1
ATOM 2459 C CA . MET A 1 301 ? 25.781 9.891 5.277 1 93.75 301 MET A CA 1
ATOM 2460 C C . MET A 1 301 ? 26.953 8.922 5.297 1 93.75 301 MET A C 1
ATOM 2462 O O . MET A 1 301 ? 27.219 8.273 6.312 1 93.75 301 MET A O 1
ATOM 2466 N N . LYS A 1 302 ? 27.672 8.789 4.191 1 92.06 302 LYS A N 1
ATOM 2467 C CA . LYS A 1 302 ? 28.828 7.922 4.051 1 92.06 302 LYS A CA 1
ATOM 2468 C C . LYS A 1 302 ? 28.5 6.477 4.41 1 92.06 302 LYS A C 1
ATOM 2470 O O . LYS A 1 302 ? 29.219 5.832 5.168 1 92.06 302 LYS A O 1
ATOM 2475 N N . THR A 1 303 ? 27.344 6.051 4.008 1 87.19 303 THR A N 1
ATOM 2476 C CA . THR A 1 303 ? 26.875 4.684 4.215 1 87.19 303 THR A CA 1
ATOM 2477 C C . THR A 1 303 ? 26.797 3.936 2.891 1 87.19 303 THR A C 1
ATOM 2479 O O . THR A 1 303 ? 25.922 4.227 2.064 1 87.19 303 THR A O 1
ATOM 2482 N N . SER A 1 304 ? 27.672 2.93 2.758 1 80.38 304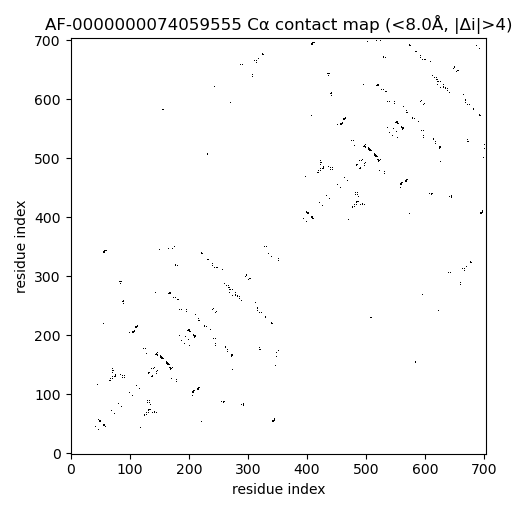 SER A N 1
ATOM 2483 C CA . SER A 1 304 ? 27.672 2.201 1.494 1 80.38 304 SER A CA 1
ATOM 2484 C C . SER A 1 304 ? 26.547 1.17 1.451 1 80.38 304 SER A C 1
ATOM 2486 O O . SER A 1 304 ? 25.953 0.946 0.4 1 80.38 304 SER A O 1
ATOM 2488 N N . ASN A 1 305 ? 26.297 0.59 2.605 1 85.25 305 ASN A N 1
ATOM 2489 C CA . ASN A 1 305 ? 25.188 -0.342 2.684 1 85.25 305 ASN A CA 1
ATOM 2490 C C . ASN A 1 305 ? 23.938 0.32 3.279 1 85.25 305 ASN A C 1
ATOM 2492 O O . ASN A 1 305 ? 23.766 0.339 4.5 1 85.25 305 ASN A O 1
ATOM 2496 N N . TYR A 1 306 ? 23.188 0.903 2.342 1 89.12 306 TYR A N 1
ATOM 2497 C CA . TYR A 1 306 ? 22 1.612 2.803 1 89.12 306 TYR A CA 1
ATOM 2498 C C . TYR A 1 306 ? 20.734 0.846 2.439 1 89.12 306 TYR A C 1
ATOM 2500 O O . TYR A 1 306 ? 19.625 1.397 2.488 1 89.12 306 TYR A O 1
ATOM 2508 N N . ALA A 1 307 ? 20.859 -0.447 1.992 1 86.88 307 ALA A N 1
ATOM 2509 C CA . ALA A 1 307 ? 19.703 -1.229 1.567 1 86.88 307 ALA A CA 1
ATOM 2510 C C . ALA A 1 307 ? 18.688 -1.368 2.701 1 86.88 307 ALA A C 1
ATOM 2512 O O . ALA A 1 307 ? 17.484 -1.127 2.508 1 86.88 307 ALA A O 1
ATOM 2513 N N . GLY A 1 308 ? 19.172 -1.755 3.885 1 85.62 308 GLY A N 1
ATOM 2514 C CA . GLY A 1 308 ? 18.297 -1.901 5.031 1 85.62 308 GLY A CA 1
ATOM 2515 C C . GLY A 1 308 ? 17.516 -0.635 5.355 1 85.62 308 GLY A C 1
ATOM 2516 O O . GLY A 1 308 ? 16.312 -0.685 5.629 1 85.62 308 GLY A O 1
ATOM 2517 N N . ARG A 1 309 ? 18.219 0.438 5.355 1 91.25 309 ARG A N 1
ATOM 2518 C CA . ARG A 1 309 ? 17.609 1.725 5.66 1 91.25 309 ARG A CA 1
ATOM 2519 C C . ARG A 1 309 ? 16.578 2.1 4.602 1 91.25 309 ARG A C 1
ATOM 2521 O O . ARG A 1 309 ? 15.461 2.52 4.934 1 91.25 309 ARG A O 1
ATOM 2528 N N . LEU A 1 310 ? 16.953 1.937 3.377 1 90.69 310 LEU A N 1
ATOM 2529 C CA . LEU A 1 310 ? 16.047 2.258 2.283 1 90.69 310 LEU A CA 1
ATOM 2530 C C . LEU A 1 310 ? 14.781 1.403 2.355 1 90.69 310 LEU A C 1
ATOM 2532 O O . LEU A 1 310 ? 13.68 1.896 2.113 1 90.69 310 LEU A O 1
ATOM 2536 N N . ILE A 1 311 ? 14.945 0.245 2.666 1 87.56 311 ILE A N 1
ATOM 2537 C CA . ILE A 1 311 ? 13.805 -0.664 2.781 1 87.56 311 ILE A CA 1
ATOM 2538 C C . ILE A 1 311 ? 12.898 -0.208 3.92 1 87.56 311 ILE A C 1
ATOM 2540 O O . ILE A 1 311 ? 11.672 -0.282 3.809 1 87.56 311 ILE A O 1
ATOM 2544 N N . ARG A 1 312 ? 13.438 0.214 4.973 1 90.25 312 ARG A N 1
ATOM 2545 C CA . ARG A 1 312 ? 12.633 0.747 6.07 1 90.25 312 ARG A CA 1
ATOM 2546 C C . ARG A 1 312 ? 11.867 1.988 5.633 1 90.25 312 ARG A C 1
ATOM 2548 O O . ARG A 1 312 ? 10.695 2.15 5.98 1 90.25 312 ARG A O 1
ATOM 2555 N N . ILE A 1 313 ? 12.523 2.787 4.891 1 93.75 313 ILE A N 1
ATOM 2556 C CA . ILE A 1 313 ? 11.891 3.994 4.371 1 93.75 313 ILE A CA 1
ATOM 2557 C C . ILE A 1 313 ? 10.719 3.615 3.461 1 93.75 313 ILE A C 1
ATOM 2559 O O . ILE A 1 313 ? 9.641 4.199 3.549 1 93.75 313 ILE A O 1
ATOM 2563 N N . MET A 1 314 ? 10.969 2.654 2.686 1 89.88 314 MET A N 1
ATOM 2564 C CA . MET A 1 314 ? 9.922 2.193 1.781 1 89.88 314 MET A CA 1
ATOM 2565 C C . MET A 1 314 ? 8.766 1.566 2.561 1 89.88 314 MET A C 1
ATOM 2567 O O . MET A 1 314 ? 7.605 1.692 2.168 1 89.88 314 MET A O 1
ATOM 2571 N N . SER A 1 315 ? 9.094 0.94 3.59 1 88.88 315 SER A N 1
ATOM 2572 C CA . SER A 1 315 ? 8.062 0.357 4.445 1 88.88 315 SER A CA 1
ATOM 2573 C C . SER A 1 315 ? 7.172 1.437 5.055 1 88.88 315 SER A C 1
ATOM 2575 O O . SER A 1 315 ? 5.969 1.235 5.215 1 88.88 315 SER A O 1
ATOM 2577 N N . ILE A 1 316 ? 7.754 2.475 5.414 1 94.62 316 ILE A N 1
ATOM 2578 C CA . ILE A 1 316 ? 6.984 3.602 5.93 1 94.62 316 ILE A CA 1
ATOM 2579 C C . ILE A 1 316 ? 5.984 4.066 4.875 1 94.62 316 ILE A C 1
ATOM 2581 O O . ILE A 1 316 ? 4.809 4.273 5.176 1 94.62 316 ILE A O 1
ATOM 2585 N N . ILE A 1 317 ? 6.43 4.195 3.68 1 93.31 317 ILE A N 1
ATOM 2586 C CA . ILE A 1 317 ? 5.574 4.617 2.576 1 93.31 317 ILE A CA 1
ATOM 2587 C C . ILE A 1 317 ? 4.434 3.623 2.396 1 93.31 317 ILE A C 1
ATOM 2589 O O . ILE A 1 317 ? 3.27 4.016 2.285 1 93.31 317 ILE A O 1
ATOM 2593 N N . GLN A 1 318 ? 4.773 2.441 2.453 1 88.19 318 GLN A N 1
ATOM 2594 C CA . GLN A 1 318 ? 3.781 1.385 2.291 1 88.19 318 GLN A CA 1
ATOM 2595 C C . GLN A 1 318 ? 2.748 1.423 3.414 1 88.19 318 GLN A C 1
ATOM 2597 O O . GLN A 1 318 ? 1.549 1.286 3.168 1 88.19 318 GLN A O 1
ATOM 2602 N N . CYS A 1 319 ? 3.227 1.59 4.551 1 91.06 319 CYS A N 1
ATOM 2603 C CA . CYS A 1 319 ? 2.338 1.609 5.711 1 91.06 319 CYS A CA 1
ATOM 2604 C C . CYS A 1 319 ? 1.375 2.789 5.637 1 91.06 319 CYS A C 1
ATOM 2606 O O . CYS A 1 319 ? 0.172 2.627 5.852 1 91.06 319 CYS A O 1
ATOM 2608 N N . ILE A 1 320 ? 1.885 3.885 5.348 1 93.62 320 ILE A N 1
ATOM 2609 C CA . ILE A 1 320 ? 1.029 5.066 5.328 1 93.62 320 ILE A CA 1
ATOM 2610 C C . ILE A 1 320 ? 0.001 4.941 4.207 1 93.62 320 ILE A C 1
ATOM 2612 O O . ILE A 1 320 ? -1.151 5.352 4.359 1 93.62 320 ILE A O 1
ATOM 2616 N N . GLU A 1 321 ? 0.362 4.398 3.143 1 89.62 321 GLU A N 1
ATOM 2617 C CA . GLU A 1 321 ? -0.571 4.188 2.041 1 89.62 321 GLU A CA 1
ATOM 2618 C C . GLU A 1 321 ? -1.642 3.164 2.414 1 89.62 321 GLU A C 1
ATOM 2620 O O . GLU A 1 321 ? -2.822 3.355 2.111 1 89.62 321 GLU A O 1
ATOM 2625 N N . ASN A 1 322 ? -1.183 2.129 3.016 1 85.81 322 ASN A N 1
ATOM 2626 C CA . ASN A 1 322 ? -2.131 1.108 3.445 1 85.81 322 ASN A CA 1
ATOM 2627 C C . ASN A 1 322 ? -3.152 1.671 4.43 1 85.81 322 ASN A C 1
ATOM 2629 O O . ASN A 1 322 ? -4.344 1.379 4.328 1 85.81 322 ASN A O 1
ATOM 2633 N N . ILE A 1 323 ? -2.625 2.395 5.324 1 89.12 323 ILE A N 1
ATOM 2634 C CA . ILE A 1 323 ? -3.504 3.025 6.301 1 89.12 323 ILE A CA 1
ATOM 2635 C C . ILE A 1 323 ? -4.5 3.938 5.586 1 89.12 323 ILE A C 1
ATOM 2637 O O . ILE A 1 323 ? -5.691 3.939 5.906 1 89.12 323 ILE A O 1
ATOM 2641 N N . HIS A 1 324 ? -4.02 4.613 4.652 1 88.12 324 HIS A N 1
ATOM 2642 C CA . HIS A 1 324 ? -4.867 5.512 3.879 1 88.12 324 HIS A CA 1
ATOM 2643 C C . HIS A 1 324 ? -5.938 4.738 3.117 1 88.12 324 HIS A C 1
ATOM 2645 O O . HIS A 1 324 ? -7.102 5.141 3.096 1 88.12 324 HIS A O 1
ATOM 2651 N N . HIS A 1 325 ? -5.582 3.705 2.57 1 82 325 HIS A N 1
ATOM 2652 C CA . HIS A 1 325 ? -6.527 2.895 1.81 1 82 325 HIS A CA 1
ATOM 2653 C C . HIS A 1 325 ? -7.602 2.303 2.717 1 82 325 HIS A C 1
ATOM 2655 O O . HIS A 1 325 ? -8.781 2.303 2.365 1 82 325 HIS A O 1
ATOM 2661 N N . GLU A 1 326 ? -7.203 1.801 3.754 1 81.69 326 GLU A N 1
ATOM 2662 C CA . GLU A 1 326 ? -8.156 1.197 4.68 1 81.69 326 GLU A CA 1
ATOM 2663 C C . GLU A 1 326 ? -9.109 2.244 5.254 1 81.69 326 GLU A C 1
ATOM 2665 O O . GLU A 1 326 ? -10.297 1.982 5.422 1 81.69 326 GLU A O 1
ATOM 2670 N N . ARG A 1 327 ? -8.539 3.309 5.559 1 85.19 327 ARG A N 1
ATOM 2671 C CA . ARG A 1 327 ? -9.375 4.402 6.043 1 85.19 327 ARG A CA 1
ATOM 2672 C C . ARG A 1 327 ? -10.383 4.824 4.984 1 85.19 327 ARG A C 1
ATOM 2674 O O . ARG A 1 327 ? -11.539 5.113 5.305 1 85.19 327 ARG A O 1
ATOM 2681 N N . SER A 1 328 ? -9.953 4.895 3.809 1 79.69 328 SER A N 1
ATOM 2682 C CA . SER A 1 328 ? -10.836 5.27 2.709 1 79.69 328 SER A CA 1
ATOM 2683 C C . SER A 1 328 ? -11.977 4.273 2.561 1 79.69 328 SER A C 1
ATOM 2685 O O . SER A 1 328 ? -13.102 4.656 2.211 1 79.69 328 SER A O 1
ATOM 2687 N N . LYS A 1 329 ? -11.719 3.045 2.766 1 77.31 329 LYS A N 1
ATOM 2688 C CA . LYS A 1 329 ? -12.766 2.021 2.736 1 77.31 329 LYS A CA 1
ATOM 2689 C C . LYS A 1 329 ? -13.828 2.291 3.795 1 77.31 329 LYS A C 1
ATOM 2691 O O . LYS A 1 329 ? -15.023 2.209 3.514 1 77.31 329 LYS A O 1
ATOM 2696 N N . VAL A 1 330 ? -13.367 2.631 4.914 1 79.25 330 VAL A N 1
ATOM 2697 C CA . VAL A 1 330 ? -14.273 2.902 6.02 1 79.25 330 VAL A CA 1
ATOM 2698 C C . VAL A 1 330 ? -15.086 4.16 5.723 1 79.25 330 VAL A C 1
ATOM 2700 O O . VAL A 1 330 ? -16.281 4.215 6.008 1 79.25 330 VAL A O 1
ATOM 2703 N N . LEU A 1 331 ? -14.453 5.086 5.156 1 79.31 331 LEU A N 1
ATOM 2704 C CA . LEU A 1 331 ? -15.148 6.328 4.812 1 79.31 331 LEU A CA 1
ATOM 2705 C C . LEU A 1 331 ? -16.219 6.078 3.748 1 79.31 331 LEU A C 1
ATOM 2707 O O . LEU A 1 331 ? -17.297 6.668 3.797 1 79.31 331 LEU A O 1
ATOM 2711 N N . GLU A 1 332 ? -15.875 5.27 2.861 1 75.12 332 GLU A N 1
ATOM 2712 C CA . GLU A 1 332 ? -16.844 4.93 1.823 1 75.12 332 GLU A CA 1
ATOM 2713 C C . GLU A 1 332 ? -18.047 4.203 2.408 1 75.12 332 GLU A C 1
ATOM 2715 O O . GLU A 1 332 ? -19.188 4.48 2.035 1 75.12 332 GLU A O 1
ATOM 2720 N N . LEU A 1 333 ? -17.797 3.35 3.238 1 75.94 333 LEU A N 1
ATOM 2721 C CA . LEU A 1 333 ? -18.875 2.643 3.906 1 75.94 333 LEU A CA 1
ATOM 2722 C C . LEU A 1 333 ? -19.719 3.602 4.742 1 75.94 333 LEU A C 1
ATOM 2724 O O . LEU A 1 333 ? -20.953 3.514 4.754 1 75.94 333 LEU A O 1
ATOM 2728 N N . ALA A 1 334 ? -19.031 4.457 5.371 1 79.31 334 ALA A N 1
ATOM 2729 C CA . ALA A 1 334 ? -19.734 5.453 6.18 1 79.31 334 ALA A CA 1
ATOM 2730 C C . ALA A 1 334 ? -20.641 6.328 5.316 1 79.31 334 ALA A C 1
ATOM 2732 O O . ALA A 1 334 ? -21.719 6.746 5.754 1 79.31 334 ALA A O 1
ATOM 2733 N N . ARG A 1 335 ? -20.234 6.582 4.172 1 76.38 335 ARG A N 1
ATOM 2734 C CA . ARG A 1 335 ? -21.031 7.355 3.23 1 76.38 335 ARG A CA 1
ATOM 2735 C C . ARG A 1 335 ? -22.25 6.562 2.766 1 76.38 335 ARG A C 1
ATOM 2737 O O . ARG A 1 335 ? -23.359 7.102 2.686 1 76.38 335 ARG A O 1
ATOM 2744 N N . ILE A 1 336 ? -22.031 5.375 2.479 1 73.44 336 ILE A N 1
ATOM 2745 C CA . ILE A 1 336 ? -23.094 4.508 1.991 1 73.44 336 ILE A CA 1
ATOM 2746 C C . ILE A 1 336 ? -24.172 4.355 3.07 1 73.44 336 ILE A C 1
ATOM 2748 O O . ILE A 1 336 ? -25.359 4.359 2.771 1 73.44 336 ILE A O 1
ATOM 2752 N N . PHE A 1 337 ? -23.734 4.363 4.223 1 77.38 337 PHE A N 1
ATOM 2753 C CA . PHE A 1 337 ? -24.672 4.141 5.312 1 77.38 337 PHE A CA 1
ATOM 2754 C C . PHE A 1 337 ? -25.109 5.461 5.938 1 77.38 337 PHE A C 1
ATOM 2756 O O . PHE A 1 337 ? -25.734 5.477 6.992 1 77.38 337 PHE A O 1
ATOM 2763 N N . ASP A 1 338 ? -24.688 6.523 5.379 1 78.69 338 ASP A N 1
ATOM 2764 C CA . ASP A 1 338 ? -25.109 7.871 5.734 1 78.69 338 ASP A CA 1
ATOM 2765 C C . ASP A 1 338 ? -24.781 8.188 7.191 1 78.69 338 ASP A C 1
ATOM 2767 O O . ASP A 1 338 ? -25.625 8.664 7.941 1 78.69 338 ASP A O 1
ATOM 2771 N N . ILE A 1 339 ? -23.656 7.785 7.516 1 80.75 339 ILE A N 1
ATOM 2772 C CA . ILE A 1 339 ? -23.203 8.062 8.875 1 80.75 339 ILE A CA 1
ATOM 2773 C C . ILE A 1 339 ? -22.953 9.562 9.047 1 80.75 339 ILE A C 1
ATOM 2775 O O . ILE A 1 339 ? -23.203 10.117 10.117 1 80.75 339 ILE A O 1
ATOM 2779 N N . PHE A 1 340 ? -22.484 10.156 7.977 1 79.94 340 PHE A N 1
ATOM 2780 C CA . PHE A 1 340 ? -22.188 11.578 8.023 1 79.94 340 PHE A CA 1
ATOM 2781 C C . PHE A 1 340 ? -23.25 12.367 7.254 1 79.94 340 PHE A C 1
ATOM 2783 O O . PHE A 1 340 ? -23.688 11.945 6.188 1 79.94 340 PHE A O 1
ATOM 2790 N N . LYS A 1 341 ? -23.609 13.43 7.852 1 78.94 341 LYS A N 1
ATOM 2791 C CA . LYS A 1 341 ? -24.625 14.281 7.227 1 78.94 341 LYS A CA 1
ATOM 2792 C C . LYS A 1 341 ? -23.969 15.5 6.562 1 78.94 341 LYS A C 1
ATOM 2794 O O . LYS A 1 341 ? -24.516 16.609 6.609 1 78.94 341 LYS A O 1
ATOM 2799 N N . VAL A 1 342 ? -22.781 15.336 6.164 1 72.69 342 VAL A N 1
ATOM 2800 C CA . VAL A 1 342 ? -22.031 16.453 5.59 1 72.69 342 VAL A CA 1
ATOM 2801 C C . VAL A 1 342 ? -21.688 16.156 4.137 1 72.69 342 VAL A C 1
ATOM 2803 O O . VAL A 1 342 ? -21.406 15.008 3.785 1 72.69 342 VAL A O 1
ATOM 2806 N N . GLU A 1 343 ? -21.906 17.125 3.311 1 68.81 343 GLU A N 1
ATOM 2807 C CA . GLU A 1 343 ? -21.469 17.078 1.923 1 68.81 343 GLU A CA 1
ATOM 2808 C C . GLU A 1 343 ? -20.516 18.234 1.613 1 68.81 343 GLU A C 1
ATOM 2810 O O . GLU A 1 343 ? -20.641 19.328 2.176 1 68.81 343 GLU A O 1
ATOM 2815 N N . MET A 1 344 ? -19.484 17.875 0.932 1 68.12 344 MET A N 1
ATOM 2816 C CA . MET A 1 344 ? -18.578 18.938 0.482 1 68.12 344 MET A CA 1
ATOM 2817 C C . MET A 1 344 ? -18.953 19.406 -0.922 1 68.12 344 MET A C 1
ATOM 2819 O O . MET A 1 344 ? -19.406 18.594 -1.745 1 68.12 344 MET A O 1
ATOM 2823 N N . SER A 1 345 ? -18.812 20.672 -1.063 1 63.88 345 SER A N 1
ATOM 2824 C CA . SER A 1 345 ? -19.156 21.234 -2.365 1 63.88 345 SER A CA 1
ATOM 2825 C C . SER A 1 345 ? -18.328 20.609 -3.479 1 63.88 345 SER A C 1
ATOM 2827 O O . SER A 1 345 ? -18.828 20.391 -4.586 1 63.88 345 SER A O 1
ATOM 2829 N N . GLU A 1 346 ? -17.078 20.469 -3.137 1 62.75 346 GLU A N 1
ATOM 2830 C CA . GLU A 1 346 ? -16.203 19.812 -4.109 1 62.75 346 GLU A CA 1
ATOM 2831 C C . GLU A 1 346 ? -16.109 18.312 -3.84 1 62.75 346 GLU A C 1
ATOM 2833 O O . GLU A 1 346 ? -15.492 17.906 -2.859 1 62.75 346 GLU A O 1
ATOM 2838 N N . LYS A 1 347 ? -16.719 17.688 -4.73 1 60.03 347 LYS A N 1
ATOM 2839 C CA . LYS A 1 347 ? -16.75 16.234 -4.559 1 60.03 347 LYS A CA 1
ATOM 2840 C C . LYS A 1 347 ? -15.375 15.609 -4.773 1 60.03 347 LYS A C 1
ATOM 2842 O O . LYS A 1 347 ? -14.641 16.031 -5.668 1 60.03 347 LYS A O 1
ATOM 2847 N N . GLY A 1 348 ? -14.906 14.836 -3.932 1 58.47 348 GLY A N 1
ATOM 2848 C CA . GLY A 1 348 ? -13.695 14.062 -4.125 1 58.47 348 GLY A CA 1
ATOM 2849 C C . GLY A 1 348 ? -12.5 14.641 -3.385 1 58.47 348 GLY A C 1
ATOM 2850 O O . GLY A 1 348 ? -11.453 13.992 -3.295 1 58.47 348 GLY A O 1
ATOM 2851 N N . MET A 1 349 ? -12.562 15.945 -3.045 1 55.31 349 MET A N 1
ATOM 2852 C CA . MET A 1 349 ? -11.414 16.531 -2.354 1 55.31 349 MET A CA 1
ATOM 2853 C C . MET A 1 349 ? -11.188 15.844 -1.008 1 55.31 349 MET A C 1
ATOM 2855 O O . MET A 1 349 ? -10.055 15.742 -0.543 1 55.31 349 MET A O 1
ATOM 2859 N N . PHE A 1 350 ? -12.305 15.422 -0.44 1 54.22 350 PHE A N 1
ATOM 2860 C CA . PHE A 1 350 ? -12.133 14.906 0.911 1 54.22 350 PHE A CA 1
ATOM 2861 C C . PHE A 1 350 ? -12.57 13.445 0.986 1 54.22 350 PHE A C 1
ATOM 2863 O O . PHE A 1 350 ? -12.664 12.875 2.074 1 54.22 350 PHE A O 1
ATOM 2870 N N . GLY A 1 351 ? -13.062 12.945 -0.067 1 50.66 351 GLY A N 1
ATOM 2871 C CA . GLY A 1 351 ? -13.562 11.578 -0.023 1 50.66 351 GLY A CA 1
ATOM 2872 C C . GLY A 1 351 ? -12.453 10.539 -0.016 1 50.66 351 GLY A C 1
ATOM 2873 O O . GLY A 1 351 ? -12.711 9.352 -0.24 1 50.66 351 GLY A O 1
ATOM 2874 N N . CYS A 1 352 ? -11.203 11.039 0.024 1 42 352 CYS A N 1
ATOM 2875 C CA . CYS A 1 352 ? -10.164 10.016 -0.033 1 42 352 CYS A CA 1
ATOM 2876 C C . CYS A 1 352 ? -9.547 9.789 1.34 1 42 352 CYS A C 1
ATOM 2878 O O . CYS A 1 352 ? -9.477 10.711 2.152 1 42 352 CYS A O 1
ATOM 2880 N N . MET B 1 1 ? 37.469 6.602 -71.688 1 22.23 1 MET B N 1
ATOM 2881 C CA . MET B 1 1 ? 37.656 5.441 -70.812 1 22.23 1 MET B CA 1
ATOM 2882 C C . MET B 1 1 ? 36.375 5.199 -70 1 22.23 1 MET B C 1
ATOM 2884 O O . MET B 1 1 ? 36.094 5.977 -69.125 1 22.23 1 MET B O 1
ATOM 2888 N N . LYS B 1 2 ? 35.281 4.586 -70.625 1 23.08 2 LYS B N 1
ATOM 2889 C CA . LYS B 1 2 ? 33.844 4.648 -70.875 1 23.08 2 LYS B CA 1
ATOM 2890 C C . LYS B 1 2 ? 33.062 3.873 -69.812 1 23.08 2 LYS B C 1
ATOM 2892 O O . LYS B 1 2 ? 33.375 2.707 -69.5 1 23.08 2 LYS B O 1
ATOM 2897 N N . GLN B 1 3 ? 32.375 4.586 -68.75 1 21.52 3 GLN B N 1
ATOM 2898 C CA . GLN B 1 3 ? 31.734 4.266 -67.5 1 21.52 3 GLN B CA 1
ATOM 2899 C C . GLN B 1 3 ? 30.625 3.234 -67.688 1 21.52 3 GLN B C 1
ATOM 2901 O O . GLN B 1 3 ? 29.609 3.52 -68.375 1 21.52 3 GLN B O 1
ATOM 2906 N N . LYS B 1 4 ? 30.969 1.893 -67.812 1 21.44 4 LYS B N 1
ATOM 2907 C CA . LYS B 1 4 ? 30.094 0.823 -68.312 1 21.44 4 LYS B CA 1
ATOM 2908 C C . LYS B 1 4 ? 28.859 0.684 -67.438 1 21.44 4 LYS B C 1
ATOM 2910 O O . LYS B 1 4 ? 28.984 0.633 -66.188 1 21.44 4 LYS B O 1
ATOM 2915 N N . LYS B 1 5 ? 27.641 0.908 -68 1 25.17 5 LYS B N 1
ATOM 2916 C CA . LYS B 1 5 ? 26.203 0.999 -67.75 1 25.17 5 LYS B CA 1
ATOM 2917 C C . LYS B 1 5 ? 25.672 -0.317 -67.188 1 25.17 5 LYS B C 1
ATOM 2919 O O . LYS B 1 5 ? 25.531 -1.297 -67.938 1 25.17 5 LYS B O 1
ATOM 2924 N N . GLU B 1 6 ? 26.266 -0.762 -65.938 1 22.36 6 GLU B N 1
ATOM 2925 C CA . GLU B 1 6 ? 26.031 -2.141 -65.5 1 22.36 6 GLU B CA 1
ATOM 2926 C C . GLU B 1 6 ? 24.547 -2.457 -65.438 1 22.36 6 GLU B C 1
ATOM 2928 O O . GLU B 1 6 ? 23.781 -1.684 -64.875 1 22.36 6 GLU B O 1
ATOM 2933 N N . HIS B 1 7 ? 23.953 -3.188 -66.375 1 24.92 7 HIS B N 1
ATOM 2934 C CA . HIS B 1 7 ? 22.641 -3.627 -66.812 1 24.92 7 HIS B CA 1
ATOM 2935 C C . HIS B 1 7 ? 21.953 -4.488 -65.75 1 24.92 7 HIS B C 1
ATOM 2937 O O . HIS B 1 7 ? 22.328 -5.648 -65.562 1 24.92 7 HIS B O 1
ATOM 2943 N N . SER B 1 8 ? 21.766 -3.904 -64.5 1 23.16 8 SER B N 1
ATOM 2944 C CA . SER B 1 8 ? 21.422 -4.816 -63.375 1 23.16 8 SER B CA 1
ATOM 2945 C C . SER B 1 8 ? 20.156 -5.598 -63.688 1 23.16 8 SER B C 1
ATOM 2947 O O . SER B 1 8 ? 19.172 -5.031 -64.125 1 23.16 8 SER B O 1
ATOM 2949 N N . LEU B 1 9 ? 20.156 -6.875 -63.844 1 24.38 9 LEU B N 1
ATOM 2950 C CA . LEU B 1 9 ? 19.344 -8 -64.312 1 24.38 9 LEU B CA 1
ATOM 2951 C C . LEU B 1 9 ? 18.109 -8.18 -63.406 1 24.38 9 LEU B C 1
ATOM 2953 O O . LEU B 1 9 ? 18.219 -8.703 -62.281 1 24.38 9 LEU B O 1
ATOM 2957 N N . CYS B 1 10 ? 17.328 -7.125 -63.094 1 23.64 10 CYS B N 1
ATOM 2958 C CA . CYS B 1 10 ? 16.375 -7.352 -62.031 1 23.64 10 CYS B CA 1
ATOM 2959 C C . CYS B 1 10 ? 15.414 -8.484 -62.375 1 23.64 10 CYS B C 1
ATOM 2961 O O . CYS B 1 10 ? 14.805 -8.484 -63.438 1 23.64 10 CYS B O 1
ATOM 2963 N N . PRO B 1 11 ? 15.523 -9.664 -61.656 1 22.67 11 PRO B N 1
ATOM 2964 C CA . PRO B 1 11 ? 14.875 -10.93 -62 1 22.67 11 PRO B CA 1
ATOM 2965 C C . PRO B 1 11 ? 13.352 -10.828 -62 1 22.67 11 PRO B C 1
ATOM 2967 O O . PRO B 1 11 ? 12.781 -9.93 -61.375 1 22.67 11 PRO B O 1
ATOM 2970 N N . SER B 1 12 ? 12.703 -11.398 -63.031 1 22.48 12 SER B N 1
ATOM 2971 C CA . SER B 1 12 ? 11.336 -11.461 -63.531 1 22.48 12 SER B CA 1
ATOM 2972 C C . SER B 1 12 ? 10.406 -12.141 -62.531 1 22.48 12 SER B C 1
ATOM 2974 O O . SER B 1 12 ? 10.656 -13.281 -62.125 1 22.48 12 SER B O 1
ATOM 2976 N N . THR B 1 13 ? 9.891 -11.367 -61.562 1 25.81 13 THR B N 1
ATOM 2977 C CA . THR B 1 13 ? 9.102 -11.797 -60.406 1 25.81 13 THR B CA 1
ATOM 2978 C C . THR B 1 13 ? 7.863 -12.57 -60.875 1 25.81 13 THR B C 1
ATOM 2980 O O . THR B 1 13 ? 7.004 -12.023 -61.562 1 25.81 13 THR B O 1
ATOM 2983 N N . ALA B 1 14 ? 8 -13.859 -61.031 1 25.94 14 ALA B N 1
ATOM 2984 C CA . ALA B 1 14 ? 7.074 -14.891 -61.5 1 25.94 14 ALA B CA 1
ATOM 2985 C C . ALA B 1 14 ? 5.75 -14.812 -60.75 1 25.94 14 ALA B C 1
ATOM 2987 O O . ALA B 1 14 ? 5.738 -14.625 -59.531 1 25.94 14 ALA B O 1
ATOM 2988 N N . ASP B 1 15 ? 4.586 -14.586 -61.312 1 23.45 15 ASP B N 1
ATOM 2989 C CA . ASP B 1 15 ? 3.193 -14.258 -61.031 1 23.45 15 ASP B CA 1
ATOM 2990 C C . ASP B 1 15 ? 2.453 -15.453 -60.438 1 23.45 15 ASP B C 1
ATOM 2992 O O . ASP B 1 15 ? 1.774 -16.188 -61.156 1 23.45 15 ASP B O 1
ATOM 2996 N N . SER B 1 16 ? 3.082 -16.312 -59.562 1 20.75 16 SER B N 1
ATOM 2997 C CA . SER B 1 16 ? 2.396 -17.578 -59.344 1 20.75 16 SER B CA 1
ATOM 2998 C C . SER B 1 16 ? 0.968 -17.359 -58.844 1 20.75 16 SER B C 1
ATOM 3000 O O . SER B 1 16 ? 0.741 -16.625 -57.875 1 20.75 16 SER B O 1
ATOM 3002 N N . ALA B 1 17 ? 0.028 -17.688 -59.719 1 24.03 17 ALA B N 1
ATOM 3003 C CA . ALA B 1 17 ? -1.43 -17.625 -59.656 1 24.03 17 ALA B CA 1
ATOM 3004 C C . ALA B 1 17 ? -1.981 -18.375 -58.469 1 24.03 17 ALA B C 1
ATOM 3006 O O . ALA B 1 17 ? -1.709 -19.578 -58.312 1 24.03 17 ALA B O 1
ATOM 3007 N N . ALA B 1 18 ? -2.217 -17.734 -57.344 1 22.45 18 ALA B N 1
ATOM 3008 C CA . ALA B 1 18 ? -2.611 -18.312 -56.062 1 22.45 18 ALA B CA 1
ATOM 3009 C C . ALA B 1 18 ? -3.842 -19.203 -56.219 1 22.45 18 ALA B C 1
ATOM 3011 O O . ALA B 1 18 ? -4.816 -18.812 -56.875 1 22.45 18 ALA B O 1
ATOM 3012 N N . PRO B 1 19 ? -3.715 -20.531 -56.156 1 23.23 19 PRO B N 1
ATOM 3013 C CA . PRO B 1 19 ? -4.777 -21.5 -56.406 1 23.23 19 PRO B CA 1
ATOM 3014 C C . PRO B 1 19 ? -6.059 -21.188 -55.656 1 23.23 19 PRO B C 1
ATOM 3016 O O . PRO B 1 19 ? -6.012 -20.562 -54.594 1 23.23 19 PRO B O 1
ATOM 3019 N N . ASP B 1 20 ? -7.23 -21.172 -56.344 1 24.36 20 ASP B N 1
ATOM 3020 C CA . ASP B 1 20 ? -8.617 -20.875 -56 1 24.36 20 ASP B CA 1
ATOM 3021 C C . ASP B 1 20 ? -9.133 -21.875 -54.969 1 24.36 20 ASP B C 1
ATOM 3023 O O . ASP B 1 20 ? -9.414 -23.031 -55.281 1 24.36 20 ASP B O 1
ATOM 3027 N N . LEU B 1 21 ? -8.492 -22.062 -53.844 1 22.23 21 LEU B N 1
ATOM 3028 C CA . LEU B 1 21 ? -8.938 -23.125 -52.938 1 22.23 21 LEU B CA 1
ATOM 3029 C C . LEU B 1 21 ? -10.414 -22.969 -52.594 1 22.23 21 LEU B C 1
ATOM 3031 O O . LEU B 1 21 ? -10.812 -21.984 -51.969 1 22.23 21 LEU B O 1
ATOM 3035 N N . LYS B 1 22 ? -11.25 -23.5 -53.406 1 24.55 22 LYS B N 1
ATOM 3036 C CA . LYS B 1 22 ? -12.703 -23.594 -53.25 1 24.55 22 LYS B CA 1
ATOM 3037 C C . LYS B 1 22 ? -13.07 -24.125 -51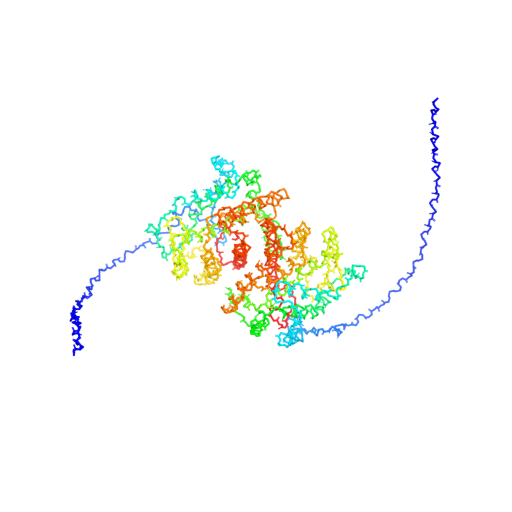.875 1 24.55 22 LYS B C 1
ATOM 3039 O O . LYS B 1 22 ? -12.516 -25.125 -51.406 1 24.55 22 LYS B O 1
ATOM 3044 N N . PRO B 1 23 ? -13.781 -23.359 -51.031 1 24.17 23 PRO B N 1
ATOM 3045 C CA . PRO B 1 23 ? -14.086 -23.641 -49.625 1 24.17 23 PRO B CA 1
ATOM 3046 C C . PRO B 1 23 ? -14.992 -24.859 -49.438 1 24.17 23 PRO B C 1
ATOM 3048 O O . PRO B 1 23 ? -16.062 -24.922 -50.031 1 24.17 23 PRO B O 1
ATOM 3051 N N . ALA B 1 24 ? -14.492 -26.031 -49.531 1 26.12 24 ALA B N 1
ATOM 3052 C CA . ALA B 1 24 ? -15.328 -27.234 -49.438 1 26.12 24 ALA B CA 1
ATOM 3053 C C . ALA B 1 24 ? -16.375 -27.109 -48.344 1 26.12 24 ALA B C 1
ATOM 3055 O O . ALA B 1 24 ? -16.047 -26.672 -47.219 1 26.12 24 ALA B O 1
ATOM 3056 N N . ASP B 1 25 ? -17.672 -27.094 -48.625 1 24.89 25 ASP B N 1
ATOM 3057 C CA . ASP B 1 25 ? -18.953 -26.906 -47.938 1 24.89 25 ASP B CA 1
ATOM 3058 C C . ASP B 1 25 ? -19.219 -28.016 -46.938 1 24.89 25 ASP B C 1
ATOM 3060 O O . ASP B 1 25 ? -20.359 -28.203 -46.5 1 24.89 25 ASP B O 1
ATOM 3064 N N . ASN B 1 26 ? -18.359 -28.984 -46.812 1 24.16 26 ASN B N 1
ATOM 3065 C CA . ASN B 1 26 ? -18.875 -30.172 -46.156 1 24.16 26 ASN B CA 1
ATOM 3066 C C . ASN B 1 26 ? -19.406 -29.828 -44.75 1 24.16 26 ASN B C 1
ATOM 3068 O O . ASN B 1 26 ? -18.641 -29.562 -43.844 1 24.16 26 ASN B O 1
ATOM 3072 N N . VAL B 1 27 ? -20.609 -29.281 -44.75 1 26.73 27 VAL B N 1
ATOM 3073 C CA . VAL B 1 27 ? -21.375 -28.969 -43.531 1 26.73 27 VAL B CA 1
ATOM 3074 C C . VAL B 1 27 ? -21.656 -30.25 -42.75 1 26.73 27 VAL B C 1
ATOM 3076 O O . VAL B 1 27 ? -22.422 -31.109 -43.188 1 26.73 27 VAL B O 1
ATOM 3079 N N . ILE B 1 28 ? -20.703 -30.906 -42.219 1 28.64 28 ILE B N 1
ATOM 3080 C CA . ILE B 1 28 ? -21.047 -32.125 -41.5 1 28.64 28 ILE B CA 1
ATOM 3081 C C . ILE B 1 28 ? -22.141 -31.828 -40.469 1 28.64 28 ILE B C 1
ATOM 3083 O O . ILE B 1 28 ? -22.047 -30.859 -39.719 1 28.64 28 ILE B O 1
ATOM 3087 N N . PRO B 1 29 ? -23.312 -32.344 -40.688 1 26.36 29 PRO B N 1
ATOM 3088 C CA . PRO B 1 29 ? -24.453 -32.062 -39.812 1 26.36 29 PRO B CA 1
ATOM 3089 C C . PRO B 1 29 ? -24.141 -32.312 -38.344 1 26.36 29 PRO B C 1
ATOM 3091 O O . PRO B 1 29 ? -23.609 -33.375 -38 1 26.36 29 PRO B O 1
ATOM 3094 N N . ILE B 1 30 ? -23.844 -31.312 -37.656 1 24.66 30 ILE B N 1
ATOM 3095 C CA . ILE B 1 30 ? -23.5 -31.438 -36.25 1 24.66 30 ILE B CA 1
ATOM 3096 C C . ILE B 1 30 ? -24.656 -32.031 -35.469 1 24.66 30 ILE B C 1
ATOM 3098 O O . ILE B 1 30 ? -25.75 -31.469 -35.438 1 24.66 30 ILE B O 1
ATOM 3102 N N . SER B 1 31 ? -24.781 -33.312 -35.5 1 23.67 31 SER B N 1
ATOM 3103 C CA . SER B 1 31 ? -25.828 -33.969 -34.75 1 23.67 31 SER B CA 1
ATOM 3104 C C . SER B 1 31 ? -25.938 -33.375 -33.344 1 23.67 31 SER B C 1
ATOM 3106 O O . SER B 1 31 ? -24.938 -33.188 -32.656 1 23.67 31 SER B O 1
ATOM 3108 N N . THR B 1 32 ? -26.969 -32.656 -33.094 1 25.12 32 THR B N 1
ATOM 3109 C CA . THR B 1 32 ? -27.406 -32.031 -31.844 1 25.12 32 THR B CA 1
ATOM 3110 C C . THR B 1 32 ? -27.578 -33.062 -30.734 1 25.12 32 THR B C 1
ATOM 3112 O O . THR B 1 32 ? -28.562 -33.781 -30.703 1 25.12 32 THR B O 1
ATOM 3115 N N . ALA B 1 33 ? -26.562 -33.781 -30.375 1 27.47 33 ALA B N 1
ATOM 3116 C CA . ALA B 1 33 ? -26.797 -34.688 -29.266 1 27.47 33 ALA B CA 1
ATOM 3117 C C . ALA B 1 33 ? -27.516 -34 -28.125 1 27.47 33 ALA B C 1
ATOM 3119 O O . ALA B 1 33 ? -27.172 -32.844 -27.766 1 27.47 33 ALA B O 1
ATOM 3120 N N . GLU B 1 34 ? -28.766 -34.25 -27.891 1 27.69 34 GLU B N 1
ATOM 3121 C CA . GLU B 1 34 ? -29.641 -33.844 -26.781 1 27.69 34 GLU B CA 1
ATOM 3122 C C . GLU B 1 34 ? -28.953 -34.062 -25.438 1 27.69 34 GLU B C 1
ATOM 3124 O O . GLU B 1 34 ? -28.734 -35.188 -25.016 1 27.69 34 GLU B O 1
ATOM 3129 N N . SER B 1 35 ? -27.859 -33.438 -25.203 1 25.47 35 SER B N 1
ATOM 3130 C CA . SER B 1 35 ? -27.203 -33.719 -23.922 1 25.47 35 SER B CA 1
ATOM 3131 C C . SER B 1 35 ? -28.156 -33.469 -22.766 1 25.47 35 SER B C 1
ATOM 3133 O O . SER B 1 35 ? -28.719 -32.406 -22.625 1 25.47 35 SER B O 1
ATOM 3135 N N . THR B 1 36 ? -28.969 -34.406 -22.375 1 25.95 36 THR B N 1
ATOM 3136 C CA . THR B 1 36 ? -29.734 -34.438 -21.125 1 25.95 36 THR B CA 1
ATOM 3137 C C . THR B 1 36 ? -28.938 -33.812 -19.984 1 25.95 36 THR B C 1
ATOM 3139 O O . THR B 1 36 ? -27.828 -34.281 -19.672 1 25.95 36 THR B O 1
ATOM 3142 N N . ALA B 1 37 ? -29.172 -32.594 -19.672 1 27.7 37 ALA B N 1
ATOM 3143 C CA . ALA B 1 37 ? -28.734 -31.75 -18.578 1 27.7 37 ALA B CA 1
ATOM 3144 C C . ALA B 1 37 ? -28.906 -32.469 -17.234 1 27.7 37 ALA B C 1
ATOM 3146 O O . ALA B 1 37 ? -29.938 -32.344 -16.578 1 27.7 37 ALA B O 1
ATOM 3147 N N . THR B 1 38 ? -28.641 -33.719 -17.203 1 28.23 38 THR B N 1
ATOM 3148 C CA . THR B 1 38 ? -28.656 -34.312 -15.867 1 28.23 38 THR B CA 1
ATOM 3149 C C . THR B 1 38 ? -27.828 -33.469 -14.898 1 28.23 38 THR B C 1
ATOM 3151 O O . THR B 1 38 ? -26.766 -32.969 -15.273 1 28.23 38 THR B O 1
ATOM 3154 N N . SER B 1 39 ? -28.328 -33 -13.734 1 30.5 39 SER B N 1
ATOM 3155 C CA . SER B 1 39 ? -27.922 -32.125 -12.641 1 30.5 39 SER B CA 1
ATOM 3156 C C . SER B 1 39 ? -26.516 -32.469 -12.148 1 30.5 39 SER B C 1
ATOM 3158 O O . SER B 1 39 ? -26.297 -33.5 -11.539 1 30.5 39 SER B O 1
ATOM 3160 N N . GLY B 1 40 ? -25.578 -32.438 -12.875 1 30.89 40 GLY B N 1
ATOM 3161 C CA . GLY B 1 40 ? -24.172 -32.781 -12.859 1 30.89 40 GLY B CA 1
ATOM 3162 C C . GLY B 1 40 ? -23.422 -32.219 -11.664 1 30.89 40 GLY B C 1
ATOM 3163 O O . GLY B 1 40 ? -22.203 -32 -11.711 1 30.89 40 GLY B O 1
ATOM 3164 N N . TYR B 1 41 ? -24.094 -31.688 -10.703 1 31.14 41 TYR B N 1
ATOM 3165 C CA . TYR B 1 41 ? -23.547 -31.219 -9.438 1 31.14 41 TYR B CA 1
ATOM 3166 C C . TYR B 1 41 ? -22.812 -32.344 -8.711 1 31.14 41 TYR B C 1
ATOM 3168 O O . TYR B 1 41 ? -22.266 -32.156 -7.629 1 31.14 41 TYR B O 1
ATOM 3176 N N . ASN B 1 42 ? -23.047 -33.562 -9.016 1 32.53 42 ASN B N 1
ATOM 3177 C CA . ASN B 1 42 ? -22.531 -34.688 -8.242 1 32.53 42 ASN B CA 1
ATOM 3178 C C . ASN B 1 42 ? -21.016 -34.781 -8.336 1 32.53 42 ASN B C 1
ATOM 3180 O O . ASN B 1 42 ? -20.375 -35.438 -7.512 1 32.53 42 ASN B O 1
ATOM 3184 N N . ASN B 1 43 ? -20.438 -34.5 -9.469 1 31.92 43 ASN B N 1
ATOM 3185 C CA . ASN B 1 43 ? -19.047 -34.875 -9.633 1 31.92 43 ASN B CA 1
ATOM 3186 C C . ASN B 1 43 ? -18.109 -33.781 -9.109 1 31.92 43 ASN B C 1
ATOM 3188 O O . ASN B 1 43 ? -17.016 -33.594 -9.625 1 31.92 43 ASN B O 1
ATOM 3192 N N . TYR B 1 44 ? -18.641 -32.719 -8.555 1 40.16 44 TYR B N 1
ATOM 3193 C CA . TYR B 1 44 ? -17.766 -31.672 -8.07 1 40.16 44 TYR B CA 1
ATOM 3194 C C . TYR B 1 44 ? -16.969 -32.125 -6.852 1 40.16 44 TYR B C 1
ATOM 3196 O O . TYR B 1 44 ? -17.5 -32.844 -5.988 1 40.16 44 TYR B O 1
ATOM 3204 N N . PRO B 1 45 ? -15.727 -32.062 -7.027 1 44 45 PRO B N 1
ATOM 3205 C CA . PRO B 1 45 ? -14.938 -32.531 -5.879 1 44 45 PRO B CA 1
ATOM 3206 C C . PRO B 1 45 ? -15.352 -31.828 -4.578 1 44 45 PRO B C 1
ATOM 3208 O O . PRO B 1 45 ? -14.898 -32.219 -3.498 1 44 45 PRO B O 1
ATOM 3211 N N . PHE B 1 46 ? -15.969 -30.672 -4.742 1 47.09 46 PHE B N 1
ATOM 3212 C CA . PHE B 1 46 ? -16.438 -30.016 -3.516 1 47.09 46 PHE B CA 1
ATOM 3213 C C . PHE B 1 46 ? -17.938 -30.156 -3.371 1 47.09 46 PHE B C 1
ATOM 3215 O O . PHE B 1 46 ? -18.688 -29.938 -4.332 1 47.09 46 PHE B O 1
ATOM 3222 N N . PRO B 1 47 ? -18.453 -30.844 -2.459 1 46.19 47 PRO B N 1
ATOM 3223 C CA . PRO B 1 47 ? -19.906 -30.906 -2.27 1 46.19 47 PRO B CA 1
ATOM 3224 C C . PRO B 1 47 ? -20.531 -29.531 -2.17 1 46.19 47 PRO B C 1
ATOM 3226 O O . PRO B 1 47 ? -20.078 -28.688 -1.402 1 46.19 47 PRO B O 1
ATOM 3229 N N . LEU B 1 48 ? -21.094 -29.047 -3.207 1 49.88 48 LEU B N 1
ATOM 3230 C CA . LEU B 1 48 ? -21.906 -27.828 -3.141 1 49.88 48 LEU B CA 1
ATOM 3231 C C . LEU B 1 48 ? -23.156 -28.062 -2.287 1 49.88 48 LEU B C 1
ATOM 3233 O O . LEU B 1 48 ? -23.906 -29 -2.518 1 49.88 48 LEU B O 1
ATOM 3237 N N . LYS B 1 49 ? -23.109 -27.656 -1.023 1 51.03 49 LYS B N 1
ATOM 3238 C CA . LYS B 1 49 ? -24.312 -27.781 -0.204 1 51.03 49 LYS B CA 1
ATOM 3239 C C . LYS B 1 49 ? -25.141 -26.5 -0.275 1 51.03 49 LYS B C 1
ATOM 3241 O O . LYS B 1 49 ? -24.609 -25.391 -0.167 1 51.03 49 LYS B O 1
ATOM 3246 N N . GLU B 1 50 ? -26.25 -26.594 -0.829 1 52.47 50 GLU B N 1
ATOM 3247 C CA . GLU B 1 50 ? -27.188 -25.484 -0.783 1 52.47 50 GLU B CA 1
ATOM 3248 C C . GLU B 1 50 ? -27.594 -25.156 0.653 1 52.47 50 GLU B C 1
ATOM 3250 O O . GLU B 1 50 ? -27.859 -26.047 1.449 1 52.47 50 GLU B O 1
ATOM 3255 N N . THR B 1 51 ? -27.156 -23.953 1.057 1 53.41 51 THR B N 1
ATOM 3256 C CA . THR B 1 51 ? -27.609 -23.562 2.389 1 53.41 51 THR B CA 1
ATOM 3257 C C . THR B 1 51 ? -29.047 -23.078 2.357 1 53.41 51 THR B C 1
ATOM 3259 O O . THR B 1 51 ? -29.625 -22.891 1.283 1 53.41 51 THR B O 1
ATOM 3262 N N . GLU B 1 52 ? -29.688 -23.094 3.492 1 50.41 52 GLU B N 1
ATOM 3263 C CA . GLU B 1 52 ? -31.078 -22.672 3.658 1 50.41 52 GLU B CA 1
ATOM 3264 C C . GLU B 1 52 ? -31.328 -21.312 3.006 1 50.41 52 GLU B C 1
ATOM 3266 O O . GLU B 1 52 ? -32.438 -21.047 2.533 1 50.41 52 GLU B O 1
ATOM 3271 N N . GLN B 1 53 ? -30.375 -20.516 2.895 1 56.09 53 GLN B N 1
ATOM 3272 C CA . GLN B 1 53 ? -30.578 -19.172 2.369 1 56.09 53 GLN B CA 1
ATOM 3273 C C . GLN B 1 53 ? -30.172 -19.078 0.901 1 56.09 53 GLN B C 1
ATOM 3275 O O . GLN B 1 53 ? -29.812 -18.016 0.413 1 56.09 53 GLN B O 1
ATOM 3280 N N . HIS B 1 54 ? -30.203 -20.219 0.192 1 59.62 54 HIS B N 1
ATOM 3281 C CA . HIS B 1 54 ? -29.969 -20.312 -1.245 1 59.62 54 HIS B CA 1
ATOM 3282 C C . HIS B 1 54 ? -28.547 -19.922 -1.599 1 59.62 54 HIS B C 1
ATOM 3284 O O . HIS B 1 54 ? -28.312 -19.234 -2.602 1 59.62 54 HIS B O 1
ATOM 3290 N N . ARG B 1 55 ? -27.766 -20.188 -0.522 1 71.31 55 ARG B N 1
ATOM 3291 C CA . ARG B 1 55 ? -26.344 -19.938 -0.792 1 71.31 55 ARG B CA 1
ATOM 3292 C C . ARG B 1 55 ? -25.594 -21.266 -0.987 1 71.31 55 ARG B C 1
ATOM 3294 O O . ARG B 1 55 ? -26.016 -22.297 -0.482 1 71.31 55 ARG B O 1
ATOM 3301 N N . ILE B 1 56 ? -24.609 -21.266 -1.926 1 72.5 56 ILE B N 1
ATOM 3302 C CA . ILE B 1 56 ? -23.766 -22.422 -2.199 1 72.5 56 ILE B CA 1
ATOM 3303 C C . ILE B 1 56 ? -22.562 -22.406 -1.267 1 72.5 56 ILE B C 1
ATOM 3305 O O . ILE B 1 56 ? -21.844 -21.406 -1.186 1 72.5 56 ILE B O 1
ATOM 3309 N N . LEU B 1 57 ? -22.469 -23.422 -0.478 1 75 57 LEU B N 1
ATOM 3310 C CA . LEU B 1 57 ? -21.328 -23.531 0.43 1 75 57 LEU B CA 1
ATOM 3311 C C . LEU B 1 57 ? -20.203 -24.328 -0.214 1 75 57 LEU B C 1
ATOM 3313 O O . LEU B 1 57 ? -20.406 -25.469 -0.648 1 75 57 LEU B O 1
ATOM 3317 N N . PHE B 1 58 ? -19.062 -23.719 -0.358 1 72.75 58 PHE B N 1
ATOM 3318 C CA . PHE B 1 58 ? -17.844 -24.406 -0.767 1 72.75 58 PHE B CA 1
ATOM 3319 C C . PHE B 1 58 ? -17.062 -24.891 0.449 1 72.75 58 PHE B C 1
ATOM 3321 O O . PHE B 1 58 ? -16.438 -24.094 1.156 1 72.75 58 PHE B O 1
ATOM 3328 N N . ASP B 1 59 ? -17.078 -26.141 0.652 1 75.81 59 ASP B N 1
ATOM 3329 C CA . ASP B 1 59 ? -16.391 -26.719 1.799 1 75.81 59 ASP B CA 1
ATOM 3330 C C . ASP B 1 59 ? -14.922 -27.016 1.475 1 75.81 59 ASP B C 1
ATOM 3332 O O . ASP B 1 59 ? -14.625 -27.922 0.694 1 75.81 59 ASP B O 1
ATOM 3336 N N . ILE B 1 60 ? -14.078 -26.25 2.098 1 78.31 60 ILE B N 1
ATOM 3337 C CA . ILE B 1 60 ? -12.656 -26.438 1.834 1 78.31 60 ILE B CA 1
ATOM 3338 C C . ILE B 1 60 ? -11.977 -27.047 3.062 1 78.31 60 ILE B C 1
ATOM 3340 O O . ILE B 1 60 ? -10.773 -26.844 3.27 1 78.31 60 ILE B O 1
ATOM 3344 N N . SER B 1 61 ? -12.688 -27.75 3.92 1 78.75 61 SER B N 1
ATOM 3345 C CA . SER B 1 61 ? -12.156 -28.328 5.156 1 78.75 61 SER B CA 1
ATOM 3346 C C . SER B 1 61 ? -11.023 -29.297 4.875 1 78.75 61 SER B C 1
ATOM 3348 O O . SER B 1 61 ? -10.039 -29.344 5.617 1 78.75 61 SER B O 1
ATOM 3350 N N . HIS B 1 62 ? -11.203 -30.031 3.873 1 83.69 62 HIS B N 1
ATOM 3351 C CA . HIS B 1 62 ? -10.172 -31.016 3.541 1 83.69 62 HIS B CA 1
ATOM 3352 C C . HIS B 1 62 ? -8.867 -30.312 3.156 1 83.69 62 HIS B C 1
ATOM 3354 O O . HIS B 1 62 ? -7.785 -30.797 3.496 1 83.69 62 HIS B O 1
ATOM 3360 N N . ILE B 1 63 ? -8.938 -29.25 2.469 1 83.25 63 ILE B N 1
ATOM 3361 C CA . ILE B 1 63 ? -7.762 -28.469 2.082 1 83.25 63 ILE B CA 1
ATOM 3362 C C . ILE B 1 63 ? -7.109 -27.875 3.326 1 83.25 63 ILE B C 1
ATOM 3364 O O . ILE B 1 63 ? -5.879 -27.875 3.447 1 83.25 63 ILE B O 1
ATOM 3368 N N . MET B 1 64 ? -7.926 -27.469 4.246 1 83.19 64 MET B N 1
ATOM 3369 C CA . MET B 1 64 ? -7.414 -26.875 5.48 1 83.19 64 MET B CA 1
ATOM 3370 C C . MET B 1 64 ? -6.664 -27.922 6.309 1 83.19 64 MET B C 1
ATOM 3372 O O . MET B 1 64 ? -5.66 -27.594 6.953 1 83.19 64 MET B O 1
ATOM 3376 N N . GLU B 1 65 ? -7.164 -29.047 6.273 1 84.5 65 GLU B N 1
ATOM 3377 C CA . GLU B 1 65 ? -6.496 -30.125 7 1 84.5 65 GLU B CA 1
ATOM 3378 C C . GLU B 1 65 ? -5.129 -30.438 6.398 1 84.5 65 GLU B C 1
ATOM 3380 O O . GLU B 1 65 ? -4.156 -30.641 7.129 1 84.5 65 GLU B O 1
ATOM 3385 N N . LYS B 1 66 ? -5.086 -30.484 5.199 1 88.5 66 LYS B N 1
ATOM 3386 C CA . LYS B 1 66 ? -3.816 -30.734 4.523 1 88.5 66 LYS B CA 1
ATOM 3387 C C . LYS B 1 66 ? -2.824 -29.609 4.793 1 88.5 66 LYS B C 1
ATOM 3389 O O . LYS B 1 66 ? -1.639 -29.859 5.012 1 88.5 66 LYS B O 1
ATOM 3394 N N . LEU B 1 67 ? -3.369 -28.406 4.711 1 88.75 67 LEU B N 1
ATOM 3395 C CA . LEU B 1 67 ? -2.537 -27.234 4.977 1 88.75 67 LEU B CA 1
ATOM 3396 C C . LEU B 1 67 ? -1.966 -27.297 6.391 1 88.75 67 LEU B C 1
ATOM 3398 O O . LEU B 1 67 ? -0.777 -27.031 6.594 1 88.75 67 LEU B O 1
ATOM 3402 N N . ARG B 1 68 ? -2.814 -27.656 7.27 1 87.5 68 ARG B N 1
ATOM 3403 C CA . ARG B 1 68 ? -2.377 -27.766 8.656 1 87.5 68 ARG B CA 1
ATOM 3404 C C . ARG B 1 68 ? -1.283 -28.812 8.805 1 87.5 68 ARG B C 1
ATOM 3406 O O . ARG B 1 68 ? -0.317 -28.609 9.547 1 87.5 68 ARG B O 1
ATOM 3413 N N . LYS B 1 69 ? -1.487 -29.844 8.18 1 91.62 69 LYS B N 1
ATOM 3414 C CA . LYS B 1 69 ? -0.5 -30.906 8.234 1 91.62 69 LYS B CA 1
ATOM 3415 C C . LYS B 1 69 ? 0.854 -30.438 7.711 1 91.62 69 LYS B C 1
ATOM 3417 O O . LYS B 1 69 ? 1.891 -30.719 8.312 1 91.62 69 LYS B O 1
ATOM 3422 N N . ILE B 1 70 ? 0.845 -29.734 6.648 1 94.12 70 ILE B N 1
ATOM 3423 C CA . ILE B 1 70 ? 2.082 -29.219 6.07 1 94.12 70 ILE B CA 1
ATOM 3424 C C . ILE B 1 70 ? 2.738 -28.25 7.043 1 94.12 70 ILE B C 1
ATOM 3426 O O . ILE B 1 70 ? 3.947 -28.312 7.281 1 94.12 70 ILE B O 1
ATOM 3430 N N . LEU B 1 71 ? 1.966 -27.422 7.648 1 91.44 71 LEU B N 1
ATOM 3431 C CA . LEU B 1 71 ? 2.486 -26.344 8.484 1 91.44 71 LEU B CA 1
ATOM 3432 C C . LEU B 1 71 ? 3.016 -26.875 9.805 1 91.44 71 LEU B C 1
ATOM 3434 O O . LEU B 1 71 ? 3.73 -26.188 10.523 1 91.44 71 LEU B O 1
ATOM 3438 N N . ILE B 1 72 ? 2.682 -28.141 10.055 1 89.81 72 ILE B N 1
ATOM 3439 C CA . ILE B 1 72 ? 3.123 -28.734 11.312 1 89.81 72 ILE B CA 1
ATOM 3440 C C . ILE B 1 72 ? 4.25 -29.734 11.031 1 89.81 72 ILE B C 1
ATOM 3442 O O . ILE B 1 72 ? 5.258 -29.75 11.75 1 89.81 72 ILE B O 1
ATOM 3446 N N . GLU B 1 73 ? 4.125 -30.422 9.922 1 91.38 73 GLU B N 1
ATOM 3447 C CA . GLU B 1 73 ? 4.969 -31.594 9.773 1 91.38 73 GLU B CA 1
ATOM 3448 C C . GLU B 1 73 ? 6.066 -31.359 8.734 1 91.38 73 GLU B C 1
ATOM 3450 O O . GLU B 1 73 ? 7.062 -32.094 8.703 1 91.38 73 GLU B O 1
ATOM 3455 N N . PHE B 1 74 ? 5.871 -30.438 7.895 1 92.56 74 PHE B N 1
ATOM 3456 C CA . PHE B 1 74 ? 6.816 -30.266 6.801 1 92.56 74 PHE B CA 1
ATOM 3457 C C . PHE B 1 74 ? 8.211 -29.953 7.336 1 92.56 74 PHE B C 1
ATOM 3459 O O . PHE B 1 74 ? 8.375 -29.094 8.195 1 92.56 74 PHE B O 1
ATOM 3466 N N . GLN B 1 75 ? 9.172 -30.703 6.836 1 89.75 75 GLN B N 1
ATOM 3467 C CA . GLN B 1 75 ? 10.57 -30.469 7.172 1 89.75 75 GLN B CA 1
ATOM 3468 C C . GLN B 1 75 ? 11.305 -29.797 6.012 1 89.75 75 GLN B C 1
ATOM 3470 O O . GLN B 1 75 ? 11.414 -30.375 4.926 1 89.75 75 GLN B O 1
ATOM 3475 N N . PRO B 1 76 ? 11.766 -28.609 6.262 1 87.5 76 PRO B N 1
ATOM 3476 C CA . PRO B 1 76 ? 12.484 -27.906 5.188 1 87.5 76 PRO B CA 1
ATOM 3477 C C . PRO B 1 76 ? 13.719 -28.672 4.715 1 87.5 76 PRO B C 1
ATOM 3479 O O . PRO B 1 76 ? 14.312 -29.438 5.488 1 87.5 76 PRO B O 1
ATOM 3482 N N . ASP B 1 77 ? 14.062 -28.5 3.502 1 87.75 77 ASP B N 1
ATOM 3483 C CA . ASP B 1 77 ? 15.273 -29.094 2.934 1 87.75 77 ASP B CA 1
ATOM 3484 C C . ASP B 1 77 ? 16.531 -28.5 3.584 1 87.75 77 ASP B C 1
ATOM 3486 O O . ASP B 1 77 ? 16.828 -27.328 3.42 1 87.75 77 ASP B O 1
ATOM 3490 N N . GLU B 1 78 ? 17.312 -29.328 4.191 1 88.06 78 GLU B N 1
ATOM 3491 C CA . GLU B 1 78 ? 18.484 -28.859 4.945 1 88.06 78 GLU B CA 1
ATOM 3492 C C . GLU B 1 78 ? 19.656 -28.562 4.016 1 88.06 78 GLU B C 1
ATOM 3494 O O . GLU B 1 78 ? 20.625 -27.922 4.422 1 88.06 78 GLU B O 1
ATOM 3499 N N . SER B 1 79 ? 19.5 -29 2.822 1 91.12 79 SER B N 1
ATOM 3500 C CA . SER B 1 79 ? 20.578 -28.734 1.866 1 91.12 79 SER B CA 1
ATOM 3501 C C . SER B 1 79 ? 20.531 -27.297 1.364 1 91.12 79 SER B C 1
ATOM 3503 O O . SER B 1 79 ? 21.484 -26.812 0.769 1 91.12 79 SER B O 1
ATOM 3505 N N . LEU B 1 80 ? 19.469 -26.641 1.675 1 92.62 80 LEU B N 1
ATOM 3506 C CA . LEU B 1 80 ? 19.344 -25.25 1.237 1 92.62 80 LEU B CA 1
ATOM 3507 C C . LEU B 1 80 ? 20.266 -24.344 2.041 1 92.62 80 LEU B C 1
ATOM 3509 O O . LEU B 1 80 ? 20.562 -24.625 3.205 1 92.62 80 LEU B O 1
ATOM 3513 N N . PRO B 1 81 ? 20.688 -23.328 1.405 1 94.38 81 PRO B N 1
ATOM 3514 C CA . PRO B 1 81 ? 21.609 -22.391 2.07 1 94.38 81 PRO B CA 1
ATOM 3515 C C . PRO B 1 81 ? 21 -21.766 3.324 1 94.38 81 PRO B C 1
ATOM 3517 O O . PRO B 1 81 ? 19.781 -21.766 3.486 1 94.38 81 PRO B O 1
ATOM 3520 N N . ILE B 1 82 ? 21.922 -21.219 4.078 1 92 82 ILE B N 1
ATOM 3521 C CA . ILE B 1 82 ? 21.516 -20.594 5.332 1 92 82 ILE B CA 1
ATOM 3522 C C . ILE B 1 82 ? 21.031 -19.172 5.066 1 92 82 ILE B C 1
ATOM 3524 O O . ILE B 1 82 ? 20.172 -18.656 5.789 1 92 82 ILE B O 1
ATOM 3528 N N . GLU B 1 83 ? 21.609 -18.594 4.02 1 94.38 83 GLU B N 1
ATOM 3529 C CA . GLU B 1 83 ? 21.188 -17.25 3.664 1 94.38 83 GLU B CA 1
ATOM 3530 C C . GLU B 1 83 ? 19.703 -17.219 3.26 1 94.38 83 GLU B C 1
ATOM 3532 O O . GLU B 1 83 ? 19.312 -17.922 2.322 1 94.38 83 GLU B O 1
ATOM 3537 N N . PRO B 1 84 ? 18.922 -16.422 3.955 1 97 84 PRO B N 1
ATOM 3538 C CA . PRO B 1 84 ? 17.469 -16.516 3.809 1 97 84 PRO B CA 1
ATOM 3539 C C . PRO B 1 84 ? 17 -16.266 2.377 1 97 84 PRO B C 1
ATOM 3541 O O . PRO B 1 84 ? 16.172 -17.016 1.853 1 97 84 PRO B O 1
ATOM 3544 N N . LEU B 1 85 ? 17.562 -15.266 1.748 1 97.56 85 LEU B N 1
ATOM 3545 C CA . LEU B 1 85 ? 17.062 -14.922 0.423 1 97.56 85 LEU B CA 1
ATOM 3546 C C . LEU B 1 85 ? 17.422 -16 -0.594 1 97.56 85 LEU B C 1
ATOM 3548 O O . LEU B 1 85 ? 16.594 -16.359 -1.428 1 97.56 85 LEU B O 1
ATOM 3552 N N . GLU B 1 86 ? 18.625 -16.484 -0.5 1 97.69 86 GLU B N 1
ATOM 3553 C CA . GLU B 1 86 ? 19.031 -17.547 -1.413 1 97.69 86 GLU B CA 1
ATOM 3554 C C . GLU B 1 86 ? 18.234 -18.828 -1.145 1 97.69 86 GLU B C 1
ATOM 3556 O O . GLU B 1 86 ? 17.859 -19.547 -2.08 1 97.69 86 GLU B O 1
ATOM 3561 N N . ARG B 1 87 ? 18.031 -19.109 0.069 1 97.88 87 ARG B N 1
ATOM 3562 C CA . ARG B 1 87 ? 17.203 -20.266 0.45 1 97.88 87 ARG B CA 1
ATOM 3563 C C . ARG B 1 87 ? 15.82 -20.172 -0.168 1 97.88 87 ARG B C 1
ATOM 3565 O O . ARG B 1 87 ? 15.336 -21.141 -0.759 1 97.88 87 ARG B O 1
ATOM 3572 N N . MET B 1 88 ? 15.195 -19 -0.103 1 98.25 88 MET B N 1
ATOM 3573 C CA . MET B 1 88 ? 13.836 -18.828 -0.594 1 98.25 88 MET B CA 1
ATOM 3574 C C . MET B 1 88 ? 13.805 -18.797 -2.117 1 98.25 88 MET B C 1
ATOM 3576 O O . MET B 1 88 ? 12.82 -19.219 -2.732 1 98.25 88 MET B O 1
ATOM 3580 N N . ARG B 1 89 ? 14.891 -18.312 -2.713 1 98.38 89 ARG B N 1
ATOM 3581 C CA . ARG B 1 89 ? 15.008 -18.375 -4.164 1 98.38 89 ARG B CA 1
ATOM 3582 C C . ARG B 1 89 ? 15 -19.828 -4.641 1 98.38 89 ARG B C 1
ATOM 3584 O O . ARG B 1 89 ? 14.281 -20.172 -5.578 1 98.38 89 ARG B O 1
ATOM 3591 N N . LEU B 1 90 ? 15.789 -20.641 -3.965 1 98.06 90 LEU B N 1
ATOM 3592 C CA . LEU B 1 90 ? 15.867 -22.047 -4.332 1 98.06 90 LEU B CA 1
ATOM 3593 C C . LEU B 1 90 ? 14.547 -22.75 -4.047 1 98.06 90 LEU B C 1
ATOM 3595 O O . LEU B 1 90 ? 14.133 -23.625 -4.809 1 98.06 90 LEU B O 1
ATOM 3599 N N . ALA B 1 91 ? 13.914 -22.375 -2.949 1 97.88 91 ALA B N 1
ATOM 3600 C CA . ALA B 1 91 ? 12.594 -22.922 -2.658 1 97.88 91 ALA B CA 1
ATOM 3601 C C . ALA B 1 91 ? 11.594 -22.562 -3.754 1 97.88 91 ALA B C 1
ATOM 3603 O O . ALA B 1 91 ? 10.719 -23.359 -4.09 1 97.88 91 ALA B O 1
ATOM 3604 N N . LEU B 1 92 ? 11.703 -21.406 -4.285 1 98.06 92 LEU B N 1
ATOM 3605 C CA . LEU B 1 92 ? 10.828 -20.969 -5.371 1 98.06 92 LEU B CA 1
ATOM 3606 C C . LEU B 1 92 ? 11.062 -21.797 -6.625 1 98.06 92 LEU B C 1
ATOM 3608 O O . LEU B 1 92 ? 10.109 -22.156 -7.324 1 98.06 92 LEU B O 1
ATOM 3612 N N . LEU B 1 93 ? 12.305 -22.125 -6.863 1 97.25 93 LEU B N 1
ATOM 3613 C CA . LEU B 1 93 ? 12.625 -22.984 -7.996 1 97.25 93 LEU B CA 1
ATOM 3614 C C . LEU B 1 93 ? 11.984 -24.344 -7.836 1 97.25 93 LEU B C 1
ATOM 3616 O O . LEU B 1 93 ? 11.477 -24.922 -8.805 1 97.25 93 LEU B O 1
ATOM 3620 N N . ARG B 1 94 ? 11.984 -24.797 -6.652 1 95.25 94 ARG B N 1
ATOM 3621 C CA . ARG B 1 94 ? 11.344 -26.078 -6.367 1 95.25 94 ARG B CA 1
ATOM 3622 C C . ARG B 1 94 ? 9.836 -26 -6.578 1 95.25 94 ARG B C 1
ATOM 3624 O O . ARG B 1 94 ? 9.227 -26.938 -7.098 1 95.25 94 ARG B O 1
ATOM 3631 N N . HIS B 1 95 ? 9.258 -24.938 -6.141 1 95.88 95 HIS B N 1
ATOM 3632 C CA . HIS B 1 95 ? 7.828 -24.703 -6.32 1 95.88 95 HIS B CA 1
ATOM 3633 C C . HIS B 1 95 ? 7.453 -24.688 -7.797 1 95.88 95 HIS B C 1
ATOM 3635 O O . HIS B 1 95 ? 6.398 -25.203 -8.18 1 95.88 95 HIS B O 1
ATOM 3641 N N . ARG B 1 96 ? 8.383 -24.203 -8.648 1 96.31 96 ARG B N 1
ATOM 3642 C CA . ARG B 1 96 ? 8.109 -24 -10.062 1 96.31 96 ARG B CA 1
ATOM 3643 C C . ARG B 1 96 ? 8.523 -25.219 -10.875 1 96.31 96 ARG B C 1
ATOM 3645 O O . ARG B 1 96 ? 8.398 -25.234 -12.102 1 96.31 96 ARG B O 1
ATOM 3652 N N . ARG B 1 97 ? 8.953 -26.203 -10.203 1 94.12 97 ARG B N 1
ATOM 3653 C CA . ARG B 1 97 ? 9.531 -27.359 -10.883 1 94.12 97 ARG B CA 1
ATOM 3654 C C . ARG B 1 97 ? 8.492 -28.047 -11.773 1 94.12 97 ARG B C 1
ATOM 3656 O O . ARG B 1 97 ? 8.836 -28.578 -12.828 1 94.12 97 ARG B O 1
ATOM 3663 N N . SER B 1 98 ? 7.27 -27.953 -11.398 1 91.81 98 SER B N 1
ATOM 3664 C CA . SER B 1 98 ? 6.215 -28.672 -12.109 1 91.81 98 SER B CA 1
ATOM 3665 C C . SER B 1 98 ? 5.609 -27.797 -13.203 1 91.81 98 SER B C 1
ATOM 3667 O O . SER B 1 98 ? 4.695 -28.234 -13.914 1 91.81 98 SER B O 1
ATOM 3669 N N . GLN B 1 99 ? 6.133 -26.594 -13.305 1 94.94 99 GLN B N 1
ATOM 3670 C CA . GLN B 1 99 ? 5.598 -25.703 -14.328 1 94.94 99 GLN B CA 1
ATOM 3671 C C . GLN B 1 99 ? 5.93 -26.203 -15.727 1 94.94 99 GLN B C 1
ATOM 3673 O O . GLN B 1 99 ? 7.098 -26.422 -16.062 1 94.94 99 GLN B O 1
ATOM 3678 N N . LEU B 1 100 ? 4.902 -26.344 -16.531 1 94.31 100 LEU B N 1
ATOM 3679 C CA . LEU B 1 100 ? 5.102 -26.734 -17.922 1 94.31 100 LEU B CA 1
ATOM 3680 C C . LEU B 1 100 ? 5.688 -25.578 -18.719 1 94.31 100 LEU B C 1
ATOM 3682 O O . LEU B 1 100 ? 5.469 -24.406 -18.391 1 94.31 100 LEU B O 1
ATOM 3686 N N . THR B 1 101 ? 6.395 -26 -19.75 1 95.06 101 THR B N 1
ATOM 3687 C CA . THR B 1 101 ? 6.898 -25 -20.672 1 95.06 101 THR B CA 1
ATOM 3688 C C . THR B 1 101 ? 5.77 -24.438 -21.547 1 95.06 101 THR B C 1
ATOM 3690 O O . THR B 1 101 ? 4.695 -25.031 -21.625 1 95.06 101 THR B O 1
ATOM 3693 N N . GLU B 1 102 ? 6.047 -23.328 -22.125 1 94.19 102 GLU B N 1
ATOM 3694 C CA . GLU B 1 102 ? 5.02 -22.578 -22.844 1 94.19 102 GLU B CA 1
ATOM 3695 C C . GLU B 1 102 ? 4.336 -23.453 -23.891 1 94.19 102 GLU B C 1
ATOM 3697 O O . GLU B 1 102 ? 3.105 -23.531 -23.938 1 94.19 102 GLU B O 1
ATOM 3702 N N . PRO B 1 103 ? 5.027 -24.219 -24.672 1 93.5 103 PRO B N 1
ATOM 3703 C CA . PRO B 1 103 ? 4.375 -25.016 -25.719 1 93.5 103 PRO B CA 1
ATOM 3704 C C . PRO B 1 103 ? 3.48 -26.125 -25.141 1 93.5 103 PRO B C 1
ATOM 3706 O O . PRO B 1 103 ? 2.551 -26.578 -25.812 1 93.5 103 PRO B O 1
ATOM 3709 N N . SER B 1 104 ? 3.754 -26.484 -24.016 1 95.44 104 SER B N 1
ATOM 3710 C CA . SER B 1 104 ? 3.012 -27.578 -23.406 1 95.44 104 SER B CA 1
ATOM 3711 C C . SER B 1 104 ? 1.81 -27.062 -22.625 1 95.44 104 SER B C 1
ATOM 3713 O O . SER B 1 104 ? 0.991 -27.844 -22.141 1 95.44 104 SER B O 1
ATOM 3715 N N . LEU B 1 105 ? 1.672 -25.766 -22.5 1 95.69 105 LEU B N 1
ATOM 3716 C CA . LEU B 1 105 ? 0.558 -25.188 -21.766 1 95.69 105 LEU B CA 1
ATOM 3717 C C . LEU B 1 105 ? -0.718 -25.188 -22.594 1 95.69 105 LEU B C 1
ATOM 3719 O O . LEU B 1 105 ? -0.676 -24.953 -23.812 1 95.69 105 LEU B O 1
ATOM 3723 N N . LYS B 1 106 ? -1.763 -25.516 -21.984 1 94.56 106 LYS B N 1
ATOM 3724 C CA . LYS B 1 106 ? -3.072 -25.406 -22.609 1 94.56 106 LYS B CA 1
ATOM 3725 C C . LYS B 1 106 ? -3.682 -24.031 -22.375 1 94.56 106 LYS B C 1
ATOM 3727 O O . LYS B 1 106 ? -3.822 -23.594 -21.234 1 94.56 106 LYS B O 1
ATOM 3732 N N . ILE B 1 107 ? -4.023 -23.359 -23.391 1 94.19 107 ILE B N 1
ATOM 3733 C CA . ILE B 1 107 ? -4.684 -22.062 -23.266 1 94.19 107 ILE B CA 1
ATOM 3734 C C . ILE B 1 107 ? -6.191 -22.266 -23.156 1 94.19 107 ILE B C 1
ATOM 3736 O O . ILE B 1 107 ? -6.824 -22.797 -24.062 1 94.19 107 ILE B O 1
ATOM 3740 N N . LEU B 1 108 ? -6.738 -21.844 -22.062 1 92.5 108 LEU B N 1
ATOM 3741 C CA . LEU B 1 108 ? -8.156 -22.031 -21.797 1 92.5 108 LEU B CA 1
ATOM 3742 C C . LEU B 1 108 ? -8.977 -20.891 -22.359 1 92.5 108 LEU B C 1
ATOM 3744 O O . LEU B 1 108 ? -8.617 -19.719 -22.188 1 92.5 108 LEU B O 1
ATOM 3748 N N . ASP B 1 109 ? -10.109 -21.266 -22.953 1 90.69 109 ASP B N 1
ATOM 3749 C CA . ASP B 1 109 ? -11.023 -20.25 -23.453 1 90.69 109 ASP B CA 1
ATOM 3750 C C . ASP B 1 109 ? -12.062 -19.859 -22.406 1 90.69 109 ASP B C 1
ATOM 3752 O O . ASP B 1 109 ? -12.703 -18.812 -22.516 1 90.69 109 ASP B O 1
ATOM 3756 N N . SER B 1 110 ? -12.195 -20.812 -21.562 1 88.19 110 SER B N 1
ATOM 3757 C CA . SER B 1 110 ? -13.148 -20.578 -20.484 1 88.19 110 SER B CA 1
ATOM 3758 C C . SER B 1 110 ? -12.617 -21.094 -19.156 1 88.19 110 SER B C 1
ATOM 3760 O O . SER B 1 110 ? -11.922 -22.109 -19.109 1 88.19 110 SER B O 1
ATOM 3762 N N . LEU B 1 111 ? -12.867 -20.281 -18.188 1 82.81 111 LEU B N 1
ATOM 3763 C CA . LEU B 1 111 ? -12.461 -20.672 -16.828 1 82.81 111 LEU B CA 1
ATOM 3764 C C . LEU B 1 111 ? -13.672 -20.75 -15.906 1 82.81 111 LEU B C 1
ATOM 3766 O O . LEU B 1 111 ? -14.445 -19.797 -15.797 1 82.81 111 LEU B O 1
ATOM 3770 N N . SER B 1 112 ? -13.836 -21.922 -15.492 1 77.25 112 SER B N 1
ATOM 3771 C CA . SER B 1 112 ? -14.891 -22.109 -14.5 1 77.25 112 SER B CA 1
ATOM 3772 C C . SER B 1 112 ? -14.359 -21.906 -13.086 1 77.25 112 SER B C 1
ATOM 3774 O O . SER B 1 112 ? -13.234 -22.312 -12.781 1 77.25 112 SER B O 1
ATOM 3776 N N . PHE B 1 113 ? -15.117 -21.297 -12.305 1 71 113 PHE B N 1
ATOM 3777 C CA . PHE B 1 113 ? -14.742 -21.062 -10.922 1 71 113 PHE B CA 1
ATOM 3778 C C . PHE B 1 113 ? -14.469 -22.375 -10.203 1 71 113 PHE B C 1
ATOM 3780 O O . PHE B 1 113 ? -13.539 -22.484 -9.398 1 71 113 PHE B O 1
ATOM 3787 N N . VAL B 1 114 ? -15.242 -23.297 -10.602 1 65.62 114 VAL B N 1
ATOM 3788 C CA . VAL B 1 114 ? -15.109 -24.594 -9.961 1 65.62 114 VAL B CA 1
ATOM 3789 C C . VAL B 1 114 ? -13.766 -25.219 -10.312 1 65.62 114 VAL B C 1
ATOM 3791 O O . VAL B 1 114 ? -13.078 -25.766 -9.453 1 65.62 114 VAL B O 1
ATOM 3794 N N . ASN B 1 115 ? -13.445 -25.078 -11.547 1 69 115 ASN B N 1
ATOM 3795 C CA . ASN B 1 115 ? -12.156 -25.594 -11.977 1 69 115 ASN B CA 1
ATOM 3796 C C . ASN B 1 115 ? -10.992 -24.844 -11.32 1 69 115 ASN B C 1
ATOM 3798 O O . ASN B 1 115 ? -9.984 -25.453 -10.969 1 69 115 ASN B O 1
ATOM 3802 N N . TYR B 1 116 ? -11.234 -23.625 -11.109 1 71.56 116 TYR B N 1
ATOM 3803 C CA . TYR B 1 116 ? -10.211 -22.812 -10.477 1 71.56 116 TYR B CA 1
ATOM 3804 C C . TYR B 1 116 ? -10.031 -23.188 -9.008 1 71.56 116 TYR B C 1
ATOM 3806 O O . TYR B 1 116 ? -8.898 -23.266 -8.516 1 71.56 116 TYR B O 1
ATOM 3814 N N . LEU B 1 117 ? -11.109 -23.516 -8.43 1 69.19 117 LEU B N 1
ATOM 3815 C CA . LEU B 1 117 ? -11.062 -23.891 -7.016 1 69.19 117 LEU B CA 1
ATOM 3816 C C . LEU B 1 117 ? -10.359 -25.234 -6.832 1 69.19 117 LEU B C 1
ATOM 3818 O O . LEU B 1 117 ? -9.688 -25.453 -5.82 1 69.19 117 LEU B O 1
ATOM 3822 N N . THR B 1 118 ? -10.523 -26.047 -7.828 1 70.19 118 THR B N 1
ATOM 3823 C CA . THR B 1 118 ? -9.898 -27.359 -7.746 1 70.19 118 THR B CA 1
ATOM 3824 C C . THR B 1 118 ? -8.375 -27.234 -7.766 1 70.19 118 THR B C 1
ATOM 3826 O O . THR B 1 118 ? -7.676 -28.062 -7.176 1 70.19 118 THR B O 1
ATOM 3829 N N . SER B 1 119 ? -7.945 -26.203 -8.312 1 75.94 119 SER B N 1
ATOM 3830 C CA . SER B 1 119 ? -6.5 -26.016 -8.391 1 75.94 119 SER B CA 1
ATOM 3831 C C . SER B 1 119 ? -5.969 -25.359 -7.117 1 75.94 119 SER B C 1
ATOM 3833 O O . SER B 1 119 ? -4.754 -25.25 -6.93 1 75.94 119 SER B O 1
ATOM 3835 N N . TRP B 1 120 ? -6.82 -25.047 -6.246 1 77.38 120 TRP B N 1
ATOM 3836 C CA . TRP B 1 120 ? -6.438 -24.297 -5.055 1 77.38 120 TRP B CA 1
ATOM 3837 C C . TRP B 1 120 ? -5.664 -25.172 -4.082 1 77.38 120 TRP B C 1
ATOM 3839 O O . TRP B 1 120 ? -4.742 -24.703 -3.408 1 77.38 120 TRP B O 1
ATOM 3849 N N . GLU B 1 121 ? -6.086 -26.453 -4.09 1 82.62 121 GLU B N 1
ATOM 3850 C CA . GLU B 1 121 ? -5.371 -27.359 -3.197 1 82.62 121 GLU B CA 1
ATOM 3851 C C . GLU B 1 121 ? -3.879 -27.391 -3.514 1 82.62 121 GLU B C 1
ATOM 3853 O O . GLU B 1 121 ? -3.049 -27.172 -2.629 1 82.62 121 GLU B O 1
ATOM 3858 N N . THR B 1 122 ? -3.643 -27.594 -4.773 1 86.62 122 THR B N 1
ATOM 3859 C CA . THR B 1 122 ? -2.25 -27.656 -5.203 1 86.62 122 THR B CA 1
ATOM 3860 C C . THR B 1 122 ? -1.547 -26.328 -4.957 1 86.62 122 THR B C 1
ATOM 3862 O O . THR B 1 122 ? -0.397 -26.297 -4.516 1 86.62 122 THR B O 1
ATOM 3865 N N . LEU B 1 123 ? -2.252 -25.328 -5.188 1 86.94 123 LEU B N 1
ATOM 3866 C CA . LEU B 1 123 ? -1.7 -24 -5.035 1 86.94 123 LEU B CA 1
ATOM 3867 C C . LEU B 1 123 ? -1.399 -23.688 -3.572 1 86.94 123 LEU B C 1
ATOM 3869 O O . LEU B 1 123 ? -0.28 -23.297 -3.23 1 86.94 123 LEU B O 1
ATOM 3873 N N . LEU B 1 124 ? -2.348 -23.938 -2.738 1 89.56 124 LEU B N 1
ATOM 3874 C CA . LEU B 1 124 ? -2.213 -23.609 -1.324 1 89.56 124 LEU B CA 1
ATOM 3875 C C . LEU B 1 124 ? -1.157 -24.484 -0.66 1 89.56 124 LEU B C 1
ATOM 3877 O O . LEU B 1 124 ? -0.355 -24 0.141 1 89.56 124 LEU B O 1
ATOM 3881 N N . CYS B 1 125 ? -1.158 -25.703 -1.039 1 91.62 125 CYS B N 1
ATOM 3882 C CA . CYS B 1 125 ? -0.154 -26.609 -0.49 1 91.62 125 CYS B CA 1
ATOM 3883 C C . CYS B 1 125 ? 1.246 -26.203 -0.935 1 91.62 125 CYS B C 1
ATOM 3885 O O . CYS B 1 125 ? 2.188 -26.219 -0.14 1 91.62 125 CYS B O 1
ATOM 3887 N N . GLY B 1 126 ? 1.355 -25.859 -2.17 1 93.88 126 GLY B N 1
ATOM 3888 C CA . GLY B 1 126 ? 2.639 -25.391 -2.676 1 93.88 126 GLY B CA 1
ATOM 3889 C C . GLY B 1 126 ? 3.152 -24.156 -1.963 1 93.88 126 GLY B C 1
ATOM 3890 O O . GLY B 1 126 ? 4.344 -24.062 -1.656 1 93.88 126 GLY B O 1
ATOM 3891 N N . ILE B 1 127 ? 2.277 -23.25 -1.701 1 94.56 127 ILE B N 1
ATOM 3892 C CA . ILE B 1 127 ? 2.646 -22.016 -1.007 1 94.56 127 ILE B CA 1
ATOM 3893 C C . ILE B 1 127 ? 3.057 -22.344 0.428 1 94.56 127 ILE B C 1
ATOM 3895 O O . ILE B 1 127 ? 4.035 -21.781 0.938 1 94.56 127 ILE B O 1
ATOM 3899 N N . ALA B 1 128 ? 2.271 -23.203 1.012 1 94.31 128 ALA B N 1
ATOM 3900 C CA . ALA B 1 128 ? 2.594 -23.609 2.377 1 94.31 128 ALA B CA 1
ATOM 3901 C C . ALA B 1 128 ? 3.984 -24.234 2.449 1 94.31 128 ALA B C 1
ATOM 3903 O O . ALA B 1 128 ? 4.77 -23.922 3.346 1 94.31 128 ALA B O 1
ATOM 3904 N N . GLU B 1 129 ? 4.305 -25.062 1.517 1 95.81 129 GLU B N 1
ATOM 3905 C CA . GLU B 1 129 ? 5.625 -25.688 1.479 1 95.81 129 GLU B CA 1
ATOM 3906 C C . GLU B 1 129 ? 6.719 -24.641 1.288 1 95.81 129 GLU B C 1
ATOM 3908 O O . GLU B 1 129 ? 7.758 -24.688 1.953 1 95.81 129 GLU B O 1
ATOM 3913 N N . TRP B 1 130 ? 6.488 -23.766 0.389 1 97.12 130 TRP B N 1
ATOM 3914 C CA . TRP B 1 130 ? 7.453 -22.703 0.155 1 97.12 130 TRP B CA 1
ATOM 3915 C C . TRP B 1 130 ? 7.711 -21.906 1.434 1 97.12 130 TRP B C 1
ATOM 3917 O O . TRP B 1 130 ? 8.859 -21.625 1.778 1 97.12 130 TRP B O 1
ATOM 3927 N N . LEU B 1 131 ? 6.668 -21.594 2.135 1 96.31 131 LEU B N 1
ATOM 3928 C CA . LEU B 1 131 ? 6.77 -20.828 3.365 1 96.31 131 LEU B CA 1
ATOM 3929 C C . LEU B 1 131 ? 7.539 -21.594 4.43 1 96.31 131 LEU B C 1
ATOM 3931 O O . LEU B 1 131 ? 8.32 -21 5.188 1 96.31 131 LEU B O 1
ATOM 3935 N N . MET B 1 132 ? 7.312 -22.828 4.406 1 95.94 132 MET B N 1
ATOM 3936 C CA . MET B 1 132 ? 7.93 -23.656 5.434 1 95.94 132 MET B CA 1
ATOM 3937 C C . MET B 1 132 ? 9.438 -23.766 5.211 1 95.94 132 MET B C 1
ATOM 3939 O O . MET B 1 132 ? 10.172 -24.172 6.113 1 95.94 132 MET B O 1
ATOM 3943 N N . HIS B 1 133 ? 9.914 -23.406 4.109 1 97.19 133 HIS B N 1
ATOM 3944 C CA . HIS B 1 133 ? 11.359 -23.359 3.879 1 97.19 133 HIS B CA 1
ATOM 3945 C C . HIS B 1 133 ? 11.984 -22.141 4.535 1 97.19 133 HIS B C 1
ATOM 3947 O O . HIS B 1 133 ? 13.203 -22.062 4.684 1 97.19 133 HIS B O 1
ATOM 3953 N N . CYS B 1 134 ? 11.164 -21.141 4.758 1 96.81 134 CYS B N 1
ATOM 3954 C CA . CYS B 1 134 ? 11.633 -20.016 5.57 1 96.81 134 CYS B CA 1
ATOM 3955 C C . CYS B 1 134 ? 11.766 -20.422 7.031 1 96.81 134 CYS B C 1
ATOM 3957 O O . CYS B 1 134 ? 10.766 -20.688 7.703 1 96.81 134 CYS B O 1
ATOM 3959 N N . ARG B 1 135 ? 12.922 -20.406 7.582 1 95 135 ARG B N 1
ATOM 3960 C CA . ARG B 1 135 ? 13.188 -20.906 8.93 1 95 135 ARG B CA 1
ATOM 3961 C C . ARG B 1 135 ? 12.414 -20.094 9.969 1 95 135 ARG B C 1
ATOM 3963 O O . ARG B 1 135 ? 11.883 -20.656 10.93 1 95 135 ARG B O 1
ATOM 3970 N N . GLU B 1 136 ? 12.414 -18.828 9.789 1 94.44 136 GLU B N 1
ATOM 3971 C CA . GLU B 1 136 ? 11.703 -17.953 10.719 1 94.44 136 GLU B CA 1
ATOM 3972 C C . GLU B 1 136 ? 10.211 -18.281 10.742 1 94.44 136 GLU B C 1
ATOM 3974 O O . GLU B 1 136 ? 9.586 -18.297 11.805 1 94.44 136 GLU B O 1
ATOM 3979 N N . PHE B 1 137 ? 9.664 -18.578 9.609 1 94.88 137 PHE B N 1
ATOM 3980 C CA . PHE B 1 137 ? 8.25 -18.922 9.523 1 94.88 137 PHE B CA 1
ATOM 3981 C C . PHE B 1 137 ? 7.996 -20.297 10.117 1 94.88 137 PHE B C 1
ATOM 3983 O O . PHE B 1 137 ? 7.02 -20.5 10.844 1 94.88 137 PHE B O 1
ATOM 3990 N N . ALA B 1 138 ? 8.844 -21.172 9.797 1 93.62 138 ALA B N 1
ATOM 3991 C CA . ALA B 1 138 ? 8.703 -22.547 10.266 1 93.62 138 ALA B CA 1
ATOM 3992 C C . ALA B 1 138 ? 8.695 -22.609 11.789 1 93.62 138 ALA B C 1
ATOM 3994 O O . ALA B 1 138 ? 8.039 -23.469 12.383 1 93.62 138 ALA B O 1
ATOM 3995 N N . GLN B 1 139 ? 9.297 -21.688 12.422 1 92.38 139 GLN B N 1
ATOM 3996 C CA . GLN B 1 139 ? 9.461 -21.734 13.867 1 92.38 139 GLN B CA 1
ATOM 3997 C C . GLN B 1 139 ? 8.305 -21.031 14.57 1 92.38 139 GLN B C 1
ATOM 3999 O O . GLN B 1 139 ? 8.148 -21.141 15.789 1 92.38 139 GLN B O 1
ATOM 4004 N N . LEU B 1 140 ? 7.48 -20.375 13.836 1 91.5 140 LEU B N 1
ATOM 4005 C CA . LEU B 1 140 ? 6.34 -19.703 14.445 1 91.5 140 LEU B CA 1
ATOM 4006 C C . LEU B 1 140 ? 5.328 -20.719 14.969 1 91.5 140 LEU B C 1
ATOM 4008 O O . LEU B 1 140 ? 5.195 -21.812 14.414 1 91.5 140 LEU B O 1
ATOM 4012 N N . PRO B 1 141 ? 4.602 -20.312 16.031 1 88.62 141 PRO B N 1
ATOM 4013 C CA . PRO B 1 141 ? 3.484 -21.156 16.453 1 88.62 141 PRO B CA 1
ATOM 4014 C C . PRO B 1 141 ? 2.402 -21.297 15.391 1 88.62 141 PRO B C 1
ATOM 4016 O O . PRO B 1 141 ? 2.205 -20.375 14.594 1 88.62 141 PRO B O 1
ATOM 4019 N N . ILE B 1 142 ? 1.683 -22.359 15.398 1 85.75 142 ILE B N 1
ATOM 4020 C CA . ILE B 1 142 ? 0.694 -22.672 14.375 1 85.75 142 ILE B CA 1
ATOM 4021 C C . ILE B 1 142 ? -0.387 -21.594 14.359 1 85.75 142 ILE B C 1
ATOM 4023 O O . ILE B 1 142 ? -0.922 -21.25 13.297 1 85.75 142 ILE B O 1
ATOM 4027 N N . GLU B 1 143 ? -0.702 -21.031 15.484 1 80.75 143 GLU B N 1
ATOM 4028 C CA . GLU B 1 143 ? -1.732 -20 15.594 1 80.75 143 GLU B CA 1
ATOM 4029 C C . GLU B 1 143 ? -1.343 -18.734 14.836 1 80.75 143 GLU B C 1
ATOM 4031 O O . GLU B 1 143 ? -2.209 -18.016 14.336 1 80.75 143 GLU B O 1
ATOM 4036 N N . GLU B 1 144 ? -0.025 -18.547 14.68 1 84.25 144 GLU B N 1
ATOM 4037 C CA . GLU B 1 144 ? 0.47 -17.359 13.984 1 84.25 144 GLU B CA 1
ATOM 4038 C C . GLU B 1 144 ? 0.649 -17.625 12.492 1 84.25 144 GLU B C 1
ATOM 4040 O O . GLU B 1 144 ? 0.656 -16.688 11.688 1 84.25 144 GLU B O 1
ATOM 4045 N N . LYS B 1 145 ? 0.767 -18.859 12.25 1 86.31 145 LYS B N 1
ATOM 4046 C CA . LYS B 1 145 ? 0.875 -19.219 10.836 1 86.31 145 LYS B CA 1
ATOM 4047 C C . LYS B 1 145 ? -0.488 -19.172 10.148 1 86.31 145 LYS B C 1
ATOM 4049 O O . LYS B 1 145 ? -0.625 -18.609 9.062 1 86.31 145 LYS B O 1
ATOM 4054 N N . VAL B 1 146 ? -1.479 -19.766 10.828 1 76.94 146 VAL B N 1
ATOM 4055 C CA . VAL B 1 146 ? -2.814 -19.875 10.25 1 76.94 146 VAL B CA 1
ATOM 4056 C C . VAL B 1 146 ? -3.865 -19.562 11.312 1 76.94 146 VAL B C 1
ATOM 4058 O O . VAL B 1 146 ? -3.883 -20.188 12.375 1 76.94 146 VAL B O 1
ATOM 4061 N N . ASN B 1 147 ? -4.004 -18.203 11.836 1 59.47 147 ASN B N 1
ATOM 4062 C CA . ASN B 1 147 ? -5.035 -18.094 12.859 1 59.47 147 ASN B CA 1
ATOM 4063 C C . ASN B 1 147 ? -6.371 -18.641 12.383 1 59.47 147 ASN B C 1
ATOM 4065 O O . ASN B 1 147 ? -7.004 -18.078 11.492 1 59.47 147 ASN B O 1
ATOM 4069 N N . LEU B 1 148 ? -6.441 -19.844 12.43 1 47.44 148 LEU B N 1
ATOM 4070 C CA . LEU B 1 148 ? -7.75 -20.406 12.148 1 47.44 148 LEU B CA 1
ATOM 4071 C C . LEU B 1 148 ? -8.773 -19.969 13.188 1 47.44 148 LEU B C 1
ATOM 4073 O O . LEU B 1 148 ? -9.727 -20.703 13.469 1 47.44 148 LEU B O 1
ATOM 4077 N N . ARG B 1 149 ? -8.203 -19.016 14.008 1 42.66 149 ARG B N 1
ATOM 4078 C CA . ARG B 1 149 ? -9.273 -18.719 14.961 1 42.66 149 ARG B CA 1
ATOM 4079 C C . ARG B 1 149 ? -10.43 -18 14.273 1 42.66 149 ARG B C 1
ATOM 4081 O O . ARG B 1 149 ? -10.227 -17.266 13.305 1 42.66 149 ARG B O 1
ATOM 4088 N N . LYS B 1 150 ? -11.609 -18.344 14.641 1 39.56 150 LYS B N 1
ATOM 4089 C CA . LYS B 1 150 ? -12.898 -17.828 14.203 1 39.56 150 LYS B CA 1
ATOM 4090 C C . LYS B 1 150 ? -12.859 -16.312 14.008 1 39.56 150 LYS B C 1
ATOM 4092 O O . LYS B 1 150 ? -12.82 -15.836 12.875 1 39.56 150 LYS B O 1
ATOM 4097 N N . TYR B 1 151 ? -13.766 -15.531 14.781 1 32.97 151 TYR B N 1
ATOM 4098 C CA . TYR B 1 151 ? -14.375 -14.211 14.656 1 32.97 151 TYR B CA 1
ATOM 4099 C C . TYR B 1 151 ? -13.383 -13.117 15.016 1 32.97 151 TYR B C 1
ATOM 4101 O O . TYR B 1 151 ? -12.898 -13.055 16.156 1 32.97 151 TYR B O 1
ATOM 4109 N N . GLY B 1 152 ? -12.477 -12.898 14.312 1 37.34 152 GLY B N 1
ATOM 4110 C CA . GLY B 1 152 ? -11.727 -11.695 14.633 1 37.34 152 GLY B CA 1
ATOM 4111 C C . GLY B 1 152 ? -12.617 -10.531 15.039 1 37.34 152 GLY B C 1
ATOM 4112 O O . GLY B 1 152 ? -13.844 -10.625 14.969 1 37.34 152 GLY B O 1
ATOM 4113 N N . ASP B 1 153 ? -11.945 -9.461 15.594 1 37.34 153 ASP B N 1
ATOM 4114 C CA . ASP B 1 153 ? -12.633 -8.258 16.062 1 37.34 153 ASP B CA 1
ATOM 4115 C C . ASP B 1 153 ? -13.383 -7.574 14.914 1 37.34 153 ASP B C 1
ATOM 4117 O O . ASP B 1 153 ? -12.82 -7.352 13.844 1 37.34 153 ASP B O 1
ATOM 4121 N N . VAL B 1 154 ? -14.562 -7.879 14.773 1 36.31 154 VAL B N 1
ATOM 4122 C CA . VAL B 1 154 ? -15.617 -7.262 13.969 1 36.31 154 VAL B CA 1
ATOM 4123 C C . VAL B 1 154 ? -15.648 -5.758 14.227 1 36.31 154 VAL B C 1
ATOM 4125 O O . VAL B 1 154 ? -15.766 -5.32 15.375 1 36.31 154 VAL B O 1
ATOM 4128 N N . LEU B 1 155 ? -14.961 -5.125 13.477 1 37.91 155 LEU B N 1
ATOM 4129 C CA . LEU B 1 155 ? -15.391 -3.732 13.539 1 37.91 155 LEU B CA 1
ATOM 4130 C C . LEU B 1 155 ? -16.844 -3.592 13.117 1 37.91 155 LEU B C 1
ATOM 4132 O O . LEU B 1 155 ? -17.203 -3.895 11.977 1 37.91 155 LEU B O 1
ATOM 4136 N N . VAL B 1 156 ? -17.656 -3.678 14.109 1 36.56 156 VAL B N 1
ATOM 4137 C CA . VAL B 1 156 ? -19.078 -3.488 13.883 1 36.56 156 VAL B CA 1
ATOM 4138 C C . VAL B 1 156 ? -19.359 -2.029 13.531 1 36.56 156 VAL B C 1
ATOM 4140 O O . VAL B 1 156 ? -19.203 -1.141 14.367 1 36.56 156 VAL B O 1
ATOM 4143 N N . LEU B 1 157 ? -19.203 -1.729 12.383 1 39.03 157 LEU B N 1
ATOM 4144 C CA . LEU B 1 157 ? -19.578 -0.368 12.008 1 39.03 157 LEU B CA 1
ATOM 4145 C C . LEU B 1 157 ? -21.047 -0.102 12.305 1 39.03 157 LEU B C 1
ATOM 4147 O O . LEU B 1 157 ? -21.406 0.969 12.797 1 39.03 157 LEU B O 1
ATOM 4151 N N . CYS B 1 158 ? -22.016 -0.768 11.734 1 35.38 158 CYS B N 1
ATOM 4152 C CA . CYS B 1 158 ? -23.422 -0.721 12.07 1 35.38 158 CYS B CA 1
ATOM 4153 C C . CYS B 1 158 ? -23.922 -2.082 12.547 1 35.38 158 CYS B C 1
ATOM 4155 O O . CYS B 1 158 ? -23.266 -3.098 12.328 1 35.38 158 CYS B O 1
ATOM 4157 N N . ARG B 1 159 ? -24.828 -2.123 13.562 1 38.31 159 ARG B N 1
ATOM 4158 C CA . ARG B 1 159 ? -25.469 -3.35 14.039 1 38.31 159 ARG B CA 1
ATOM 4159 C C . ARG B 1 159 ? -25.359 -4.457 13 1 38.31 159 ARG B C 1
ATOM 4161 O O . ARG B 1 159 ? -25.328 -5.641 13.344 1 38.31 159 ARG B O 1
ATOM 4168 N N . HIS B 1 160 ? -25.266 -4.125 11.75 1 38 160 HIS B N 1
ATOM 4169 C CA . HIS B 1 160 ? -25.344 -5.109 10.672 1 38 160 HIS B CA 1
ATOM 4170 C C . HIS B 1 160 ? -24.047 -5.184 9.883 1 38 160 HIS B C 1
ATOM 4172 O O . HIS B 1 160 ? -23.938 -5.953 8.93 1 38 160 HIS B O 1
ATOM 4178 N N . LEU B 1 161 ? -23.234 -4.332 10.094 1 39.78 161 LEU B N 1
ATOM 4179 C CA . LEU B 1 161 ? -22.062 -4.398 9.227 1 39.78 161 LEU B CA 1
ATOM 4180 C C . LEU B 1 161 ? -20.797 -4.602 10.047 1 39.78 161 LEU B C 1
ATOM 4182 O O . LEU B 1 161 ? -20.422 -3.734 10.844 1 39.78 161 LEU B O 1
ATOM 4186 N N . ILE B 1 162 ? -20.438 -5.723 10.234 1 40.88 162 ILE B N 1
ATOM 4187 C CA . ILE B 1 162 ? -19.203 -6.148 10.883 1 40.88 162 ILE B CA 1
ATOM 4188 C C . ILE B 1 162 ? -18.062 -6.133 9.867 1 40.88 162 ILE B C 1
ATOM 4190 O O . ILE B 1 162 ? -18.109 -6.832 8.852 1 40.88 162 ILE B O 1
ATOM 4194 N N . LEU B 1 163 ? -17.484 -4.961 9.812 1 43.75 163 LEU B N 1
ATOM 4195 C CA . LEU B 1 163 ? -16.266 -5.055 9.023 1 43.75 163 LEU B CA 1
ATOM 4196 C C . LEU B 1 163 ? -15.219 -5.918 9.727 1 43.75 163 LEU B C 1
ATOM 4198 O O . LEU B 1 163 ? -14.898 -5.684 10.891 1 43.75 163 LEU B O 1
ATOM 4202 N N . PHE B 1 164 ? -15.102 -7.066 9.367 1 41.69 164 PHE B N 1
ATOM 4203 C CA . PHE B 1 164 ? -14.102 -8 9.852 1 41.69 164 PHE B CA 1
ATOM 4204 C C . PHE B 1 164 ? -12.703 -7.566 9.438 1 41.69 164 PHE B C 1
ATOM 4206 O O . PHE B 1 164 ? -12.414 -7.449 8.242 1 41.69 164 PHE B O 1
ATOM 4213 N N . VAL B 1 165 ? -12.133 -6.746 10.281 1 41.34 165 VAL B N 1
ATOM 4214 C CA . VAL B 1 165 ? -10.695 -6.703 10.039 1 41.34 165 VAL B CA 1
ATOM 4215 C C . VAL B 1 165 ? -10.078 -8.062 10.375 1 41.34 165 VAL B C 1
ATOM 4217 O O . VAL B 1 165 ? -10.094 -8.492 11.531 1 41.34 165 VAL B O 1
ATOM 4220 N N . PRO B 1 166 ? -10.039 -8.844 9.602 1 41.97 166 PRO B N 1
ATOM 4221 C CA . PRO B 1 166 ? -9.508 -10.18 9.906 1 41.97 166 PRO B CA 1
ATOM 4222 C C . PRO B 1 166 ? -8.188 -10.133 10.672 1 41.97 166 PRO B C 1
ATOM 4224 O O . PRO B 1 166 ? -7.309 -9.336 10.336 1 41.97 166 PRO B O 1
ATOM 4227 N N . GLN B 1 167 ? -8.195 -10.281 11.953 1 43.84 167 GLN B N 1
ATOM 4228 C CA . GLN B 1 167 ? -6.934 -10.633 12.594 1 43.84 167 GLN B CA 1
ATOM 4229 C C . GLN B 1 167 ? -6.145 -11.625 11.75 1 43.84 167 GLN B C 1
ATOM 4231 O O . GLN B 1 167 ? -6.352 -12.836 11.844 1 43.84 167 GLN B O 1
ATOM 4236 N N . MET B 1 168 ? -5.945 -11.375 10.57 1 48.22 168 MET B N 1
ATOM 4237 C CA . MET B 1 168 ? -5.531 -12.305 9.523 1 48.22 168 MET B CA 1
ATOM 4238 C C . MET B 1 168 ? -4.078 -12.719 9.711 1 48.22 168 MET B C 1
ATOM 4240 O O . MET B 1 168 ? -3.184 -11.875 9.75 1 48.22 168 MET B O 1
ATOM 4244 N N . VAL B 1 169 ? -3.844 -13.969 10.117 1 65.62 169 VAL B N 1
ATOM 4245 C CA . VAL B 1 169 ? -2.713 -14.883 10.227 1 65.62 169 VAL B CA 1
ATOM 4246 C C . VAL B 1 169 ? -1.836 -14.773 8.984 1 65.62 169 VAL B C 1
ATOM 4248 O O . VAL B 1 169 ? -2.295 -14.312 7.93 1 65.62 169 VAL B O 1
ATOM 4251 N N . LEU B 1 170 ? -0.581 -14.961 9.078 1 77 170 LEU B N 1
ATOM 4252 C CA . LEU B 1 170 ? 0.448 -14.742 8.062 1 77 170 LEU B CA 1
ATOM 4253 C C . LEU B 1 170 ? 0.078 -15.43 6.754 1 77 170 LEU B C 1
ATOM 4255 O O . LEU B 1 170 ? 0.081 -14.797 5.695 1 77 170 LEU B O 1
ATOM 4259 N N . PHE B 1 171 ? -0.367 -16.625 6.867 1 80.12 171 PHE B N 1
ATOM 4260 C CA . PHE B 1 171 ? -0.69 -17.359 5.645 1 80.12 171 PHE B CA 1
ATOM 4261 C C . PHE B 1 171 ? -1.971 -16.828 5.02 1 80.12 171 PHE B C 1
ATOM 4263 O O . PHE B 1 171 ? -2.004 -16.531 3.822 1 80.12 171 PHE B O 1
ATOM 4270 N N . LYS B 1 172 ? -2.93 -16.594 5.727 1 77.69 172 LYS B N 1
ATOM 4271 C CA . LYS B 1 172 ? -4.238 -16.156 5.238 1 77.69 172 LYS B CA 1
ATOM 4272 C C . LYS B 1 172 ? -4.164 -14.766 4.625 1 77.69 172 LYS B C 1
ATOM 4274 O O . LYS B 1 172 ? -4.832 -14.484 3.627 1 77.69 172 LYS B O 1
ATOM 4279 N N . SER B 1 173 ? -3.312 -14.031 5.172 1 77.25 173 SER B N 1
ATOM 4280 C CA . SER B 1 173 ? -3.248 -12.648 4.727 1 77.25 173 SER B CA 1
ATOM 4281 C C . SER B 1 173 ? -2.367 -12.5 3.488 1 77.25 173 SER B C 1
ATOM 4283 O O . SER B 1 173 ? -2.445 -11.5 2.777 1 77.25 173 SER B O 1
ATOM 4285 N N . SER B 1 174 ? -1.607 -13.578 3.246 1 87.25 174 SER B N 1
ATOM 4286 C CA . SER B 1 174 ? -0.575 -13.297 2.254 1 87.25 174 SER B CA 1
ATOM 4287 C C . SER B 1 174 ? -0.701 -14.227 1.049 1 87.25 174 SER B C 1
ATOM 4289 O O . SER B 1 174 ? -0.162 -13.938 -0.022 1 87.25 174 SER B O 1
ATOM 4291 N N . TRP B 1 175 ? -1.406 -15.305 1.167 1 88.88 175 TRP B N 1
ATOM 4292 C CA . TRP B 1 175 ? -1.308 -16.312 0.126 1 88.88 175 TRP B CA 1
ATOM 4293 C C . TRP B 1 175 ? -1.854 -15.797 -1.198 1 88.88 175 TRP B C 1
ATOM 4295 O O . TRP B 1 175 ? -1.316 -16.109 -2.264 1 88.88 175 TRP B O 1
ATOM 4305 N N . ILE B 1 176 ? -2.873 -14.992 -1.145 1 88.44 176 ILE B N 1
ATOM 4306 C CA . ILE B 1 176 ? -3.498 -14.531 -2.381 1 88.44 176 ILE B CA 1
ATOM 4307 C C . ILE B 1 176 ? -2.545 -13.602 -3.127 1 88.44 176 ILE B C 1
ATOM 4309 O O . ILE B 1 176 ? -2.377 -13.719 -4.344 1 88.44 176 ILE B O 1
ATOM 4313 N N . ILE B 1 177 ? -2 -12.68 -2.357 1 91.88 177 ILE B N 1
ATOM 4314 C CA . ILE B 1 177 ? -1.098 -11.719 -2.988 1 91.88 177 ILE B CA 1
ATOM 4315 C C . ILE B 1 177 ? 0.178 -12.43 -3.434 1 91.88 177 ILE B C 1
ATOM 4317 O O . ILE B 1 177 ? 0.758 -12.094 -4.465 1 91.88 177 ILE B O 1
ATOM 4321 N N . TRP B 1 178 ? 0.563 -13.391 -2.678 1 95.19 178 TRP B N 1
ATOM 4322 C CA . TRP B 1 178 ? 1.7 -14.227 -3.049 1 95.19 178 TRP B CA 1
ATOM 4323 C C . TRP B 1 178 ? 1.441 -14.938 -4.371 1 95.19 178 TRP B C 1
ATOM 4325 O O . TRP B 1 178 ? 2.262 -14.875 -5.289 1 95.19 178 TRP B O 1
ATOM 4335 N N . HIS B 1 179 ? 0.363 -15.516 -4.418 1 93.38 179 HIS B N 1
ATOM 4336 C CA . HIS B 1 179 ? 0 -16.297 -5.598 1 93.38 179 HIS B CA 1
ATOM 4337 C C . HIS B 1 179 ? -0.093 -15.406 -6.832 1 93.38 179 HIS B C 1
ATOM 4339 O O . HIS B 1 179 ? 0.41 -15.766 -7.898 1 93.38 179 HIS B O 1
ATOM 4345 N N . ARG B 1 180 ? -0.676 -14.359 -6.633 1 93.81 180 ARG B N 1
ATOM 4346 C CA . ARG B 1 180 ? -0.856 -13.445 -7.75 1 93.81 180 ARG B CA 1
ATOM 4347 C C . ARG B 1 180 ? 0.488 -12.977 -8.305 1 93.81 180 ARG B C 1
ATOM 4349 O O . ARG B 1 180 ? 0.688 -12.945 -9.516 1 93.81 180 ARG B O 1
ATOM 4356 N N . PHE B 1 181 ? 1.327 -12.656 -7.426 1 97.62 181 PHE B N 1
ATOM 4357 C CA . PHE B 1 181 ? 2.625 -12.172 -7.883 1 97.62 181 PHE B CA 1
ATOM 4358 C C . PHE B 1 181 ? 3.441 -13.305 -8.492 1 97.62 181 PHE B C 1
ATOM 4360 O O . PHE B 1 181 ? 4.105 -13.117 -9.516 1 97.62 181 PHE B O 1
ATOM 4367 N N . GLU B 1 182 ? 3.371 -14.414 -7.879 1 97.75 182 GLU B N 1
ATOM 4368 C CA . GLU B 1 182 ? 4.102 -15.562 -8.398 1 97.75 182 GLU B CA 1
ATOM 4369 C C . GLU B 1 182 ? 3.623 -15.938 -9.797 1 97.75 182 GLU B C 1
ATOM 4371 O O . GLU B 1 182 ? 4.438 -16.156 -10.695 1 97.75 182 GLU B O 1
ATOM 4376 N N . ARG B 1 183 ? 2.406 -15.922 -9.969 1 95.56 183 ARG B N 1
ATOM 4377 C CA . ARG B 1 183 ? 1.871 -16.266 -11.289 1 95.56 183 ARG B CA 1
ATOM 4378 C C . ARG B 1 183 ? 2.199 -15.188 -12.312 1 95.56 183 ARG B C 1
ATOM 4380 O O . ARG B 1 183 ? 2.418 -15.484 -13.484 1 95.56 183 ARG B O 1
ATOM 4387 N N . THR B 1 184 ? 2.176 -14.016 -11.836 1 97.75 184 THR B N 1
ATOM 4388 C CA . THR B 1 184 ? 2.564 -12.914 -12.719 1 97.75 184 THR B CA 1
ATOM 4389 C C . THR B 1 184 ? 3.996 -13.102 -13.211 1 97.75 184 THR B C 1
ATOM 4391 O O . THR B 1 184 ? 4.258 -13.023 -14.414 1 97.75 184 THR B O 1
ATOM 4394 N N . THR B 1 185 ? 4.863 -13.406 -12.32 1 98.38 185 THR B N 1
ATOM 4395 C CA . THR B 1 185 ? 6.266 -13.523 -12.695 1 98.38 185 THR B CA 1
ATOM 4396 C C . THR B 1 185 ? 6.508 -14.82 -13.469 1 98.38 185 THR B C 1
ATOM 4398 O O . THR B 1 185 ? 7.355 -14.867 -14.359 1 98.38 185 THR B O 1
ATOM 4401 N N . MET B 1 186 ? 5.723 -15.812 -13.141 1 97.62 186 MET B N 1
ATOM 4402 C CA . MET B 1 186 ? 5.785 -17.031 -13.938 1 97.62 186 MET B CA 1
ATOM 4403 C C . MET B 1 186 ? 5.336 -16.766 -15.367 1 97.62 186 MET B C 1
ATOM 4405 O O . MET B 1 186 ? 5.922 -17.297 -16.312 1 97.62 186 MET B O 1
ATOM 4409 N N . SER B 1 187 ? 4.309 -16.016 -15.484 1 98 187 SER B N 1
ATOM 4410 C CA . SER B 1 187 ? 3.82 -15.641 -16.812 1 98 187 SER B CA 1
ATOM 4411 C C . SER B 1 187 ? 4.879 -14.875 -17.594 1 98 187 SER B C 1
ATOM 4413 O O . SER B 1 187 ? 5.031 -15.078 -18.797 1 98 187 SER B O 1
ATOM 4415 N N . ILE B 1 188 ? 5.57 -14.047 -16.906 1 98.19 188 ILE B N 1
ATOM 4416 C CA . ILE B 1 188 ? 6.645 -13.281 -17.531 1 98.19 188 ILE B CA 1
ATOM 4417 C C . ILE B 1 188 ? 7.734 -14.242 -18.016 1 98.19 188 ILE B C 1
ATOM 4419 O O . ILE B 1 188 ? 8.242 -14.094 -19.141 1 98.19 188 ILE B O 1
ATOM 4423 N N . GLU B 1 189 ? 8.055 -15.172 -17.234 1 97.62 189 GLU B N 1
ATOM 4424 C CA . GLU B 1 189 ? 9.086 -16.141 -17.578 1 97.62 189 GLU B CA 1
ATOM 4425 C C . GLU B 1 189 ? 8.664 -16.984 -18.781 1 97.62 189 GLU B C 1
ATOM 4427 O O . GLU B 1 189 ? 9.492 -17.312 -19.641 1 97.62 189 GLU B O 1
ATOM 4432 N N . LEU B 1 190 ? 7.445 -17.25 -18.859 1 97.75 190 LEU B N 1
ATOM 4433 C CA . LEU B 1 190 ? 6.934 -18.156 -19.891 1 97.75 190 LEU B CA 1
ATOM 4434 C C . LEU B 1 190 ? 6.699 -17.391 -21.188 1 97.75 190 LEU B C 1
ATOM 4436 O O . LEU B 1 190 ? 6.957 -17.922 -22.281 1 97.75 190 LEU B O 1
ATOM 4440 N N . PHE B 1 191 ? 6.219 -16.172 -21.094 1 97.81 191 PHE B N 1
ATOM 4441 C CA . PHE B 1 191 ? 5.672 -15.531 -22.281 1 97.81 191 PHE B CA 1
ATOM 4442 C C . PHE B 1 191 ? 6.43 -14.258 -22.609 1 97.81 191 PHE B C 1
ATOM 4444 O O . PHE B 1 191 ? 6.238 -13.664 -23.672 1 97.81 191 PHE B O 1
ATOM 4451 N N . GLY B 1 192 ? 7.25 -13.789 -21.719 1 97 192 GLY B N 1
ATOM 4452 C CA . GLY B 1 192 ? 7.91 -12.516 -21.938 1 97 192 GLY B CA 1
ATOM 4453 C C . GLY B 1 192 ? 6.938 -11.367 -22.125 1 97 192 GLY B C 1
ATOM 4454 O O . GLY B 1 192 ? 5.984 -11.219 -21.359 1 97 192 GLY B O 1
ATOM 4455 N N . TRP B 1 193 ? 7.156 -10.586 -23.094 1 97.5 193 TRP B N 1
ATOM 4456 C CA . TRP B 1 193 ? 6.359 -9.383 -23.344 1 97.5 193 TRP B CA 1
ATOM 4457 C C . TRP B 1 193 ? 4.953 -9.75 -23.812 1 97.5 193 TRP B C 1
ATOM 4459 O O . TRP B 1 193 ? 4.039 -8.922 -23.75 1 97.5 193 TRP B O 1
ATOM 4469 N N . ARG B 1 194 ? 4.758 -10.984 -24.234 1 97 194 ARG B N 1
ATOM 4470 C CA . ARG B 1 194 ? 3.426 -11.422 -24.641 1 97 194 ARG B CA 1
ATOM 4471 C C . ARG B 1 194 ? 2.477 -11.461 -23.438 1 97 194 ARG B C 1
ATOM 4473 O O . ARG B 1 194 ? 1.256 -11.453 -23.609 1 97 194 ARG B O 1
ATOM 4480 N N . ALA B 1 195 ? 3.02 -11.547 -22.203 1 97.44 195 ALA B N 1
ATOM 4481 C CA . ALA B 1 195 ? 2.207 -11.422 -21 1 97.44 195 ALA B CA 1
ATOM 4482 C C . ALA B 1 195 ? 1.505 -10.07 -20.938 1 97.44 195 ALA B C 1
ATOM 4484 O O . ALA B 1 195 ? 0.434 -9.945 -20.344 1 97.44 195 ALA B O 1
ATOM 4485 N N . VAL B 1 196 ? 2.094 -9.055 -21.594 1 96.38 196 VAL B N 1
ATOM 4486 C CA . VAL B 1 196 ? 1.532 -7.707 -21.578 1 96.38 196 VAL B CA 1
ATOM 4487 C C . VAL B 1 196 ? 0.76 -7.453 -22.859 1 96.38 196 VAL B C 1
ATOM 4489 O O . VAL B 1 196 ? -0.389 -7.004 -22.828 1 96.38 196 VAL B O 1
ATOM 4492 N N . THR B 1 197 ? 1.297 -7.801 -24.016 1 96.19 197 THR B N 1
ATOM 4493 C CA . THR B 1 197 ? 0.739 -7.434 -25.312 1 96.19 197 THR B CA 1
ATOM 4494 C C . THR B 1 197 ? -0.453 -8.32 -25.656 1 96.19 197 THR B C 1
ATOM 4496 O O . THR B 1 197 ? -1.444 -7.848 -26.219 1 96.19 197 THR B O 1
ATOM 4499 N N . GLU B 1 198 ? -0.318 -9.617 -25.328 1 95.38 198 GLU B N 1
ATOM 4500 C CA . GLU B 1 198 ? -1.388 -10.57 -25.609 1 95.38 198 GLU B CA 1
ATOM 4501 C C . GLU B 1 198 ? -2.186 -10.898 -24.344 1 95.38 198 GLU B C 1
ATOM 4503 O O . GLU B 1 198 ? -3.193 -11.602 -24.406 1 95.38 198 GLU B O 1
ATOM 4508 N N . LYS B 1 199 ? -1.685 -10.383 -23.188 1 95.19 199 LYS B N 1
ATOM 4509 C CA . LYS B 1 199 ? -2.322 -10.578 -21.891 1 95.19 199 LYS B CA 1
ATOM 4510 C C . LYS B 1 199 ? -2.412 -12.055 -21.531 1 95.19 199 LYS B C 1
ATOM 4512 O O . LYS B 1 199 ? -3.465 -12.539 -21.109 1 95.19 199 LYS B O 1
ATOM 4517 N N . LEU B 1 200 ? -1.333 -12.75 -21.922 1 96.56 200 LEU B N 1
ATOM 4518 C CA . LEU B 1 200 ? -1.223 -14.156 -21.547 1 96.56 200 LEU B CA 1
ATOM 4519 C C . LEU B 1 200 ? -0.88 -14.297 -20.062 1 96.56 200 LEU B C 1
ATOM 4521 O O . LEU B 1 200 ? 0.043 -13.648 -19.578 1 96.56 200 LEU B O 1
ATOM 4525 N N . PHE B 1 201 ? -1.645 -15.125 -19.406 1 95.56 201 PHE B N 1
ATOM 4526 C CA . PHE B 1 201 ? -1.474 -15.312 -17.969 1 95.56 201 PHE B CA 1
ATOM 4527 C C . PHE B 1 201 ? -1.525 -16.797 -17.594 1 95.56 201 PHE B C 1
ATOM 4529 O O . PHE B 1 201 ? -2.518 -17.469 -17.875 1 95.56 201 PHE B O 1
ATOM 4536 N N . ALA B 1 202 ? -0.461 -17.234 -16.938 1 94.81 202 ALA B N 1
ATOM 4537 C CA . ALA B 1 202 ? -0.445 -18.625 -16.453 1 94.81 202 ALA B CA 1
ATOM 4538 C C . ALA B 1 202 ? -1.261 -18.75 -15.18 1 94.81 202 ALA B C 1
ATOM 4540 O O . ALA B 1 202 ? -0.831 -18.312 -14.109 1 94.81 202 ALA B O 1
ATOM 4541 N N . VAL B 1 203 ? -2.346 -19.406 -15.203 1 90.88 203 VAL B N 1
ATOM 4542 C CA . VAL B 1 203 ? -3.238 -19.5 -14.047 1 90.88 203 VAL B CA 1
ATOM 4543 C C . VAL B 1 203 ? -2.873 -20.719 -13.203 1 90.88 203 VAL B C 1
ATOM 4545 O O . VAL B 1 203 ? -3.219 -20.797 -12.023 1 90.88 203 VAL B O 1
ATOM 4548 N N . SER B 1 204 ? -2.273 -21.688 -13.812 1 89.75 204 SER B N 1
ATOM 4549 C CA . SER B 1 204 ? -1.797 -22.891 -13.133 1 89.75 204 SER B CA 1
ATOM 4550 C C . SER B 1 204 ? -0.499 -23.406 -13.75 1 89.75 204 SER B C 1
ATOM 4552 O O . SER B 1 204 ? 0.085 -22.734 -14.609 1 89.75 204 SER B O 1
ATOM 4554 N N . PHE B 1 205 ? -0.106 -24.562 -13.32 1 92 205 PHE B N 1
ATOM 4555 C CA . PHE B 1 205 ? 1.113 -25.156 -13.844 1 92 205 PHE B CA 1
ATOM 4556 C C . PHE B 1 205 ? 0.885 -25.703 -15.25 1 92 205 PHE B C 1
ATOM 4558 O O . PHE B 1 205 ? 1.842 -25.984 -15.984 1 92 205 PHE B O 1
ATOM 4565 N N . ARG B 1 206 ? -0.425 -25.781 -15.656 1 92.19 206 ARG B N 1
ATOM 4566 C CA . ARG B 1 206 ? -0.709 -26.469 -16.906 1 92.19 206 ARG B CA 1
ATOM 4567 C C . ARG B 1 206 ? -1.558 -25.594 -17.828 1 92.19 206 ARG B C 1
ATOM 4569 O O . ARG B 1 206 ? -1.708 -25.891 -19.016 1 92.19 206 ARG B O 1
ATOM 4576 N N . HIS B 1 207 ? -2.016 -24.531 -17.266 1 92.19 207 HIS B N 1
ATOM 4577 C CA . HIS B 1 207 ? -3.004 -23.781 -18.031 1 92.19 207 HIS B CA 1
ATOM 4578 C C . HIS B 1 207 ? -2.652 -22.297 -18.078 1 92.19 207 HIS B C 1
ATOM 4580 O O . HIS B 1 207 ? -2.096 -21.75 -17.109 1 92.19 207 HIS B O 1
ATOM 4586 N N . ALA B 1 208 ? -2.975 -21.703 -19.125 1 94.94 208 ALA B N 1
ATOM 4587 C CA . ALA B 1 208 ? -2.875 -20.25 -19.297 1 94.94 208 ALA B CA 1
ATOM 4588 C C . ALA B 1 208 ? -4.152 -19.688 -19.922 1 94.94 208 ALA B C 1
ATOM 4590 O O . ALA B 1 208 ? -4.992 -20.438 -20.422 1 94.94 208 ALA B O 1
ATOM 4591 N N . ILE B 1 209 ? -4.297 -18.469 -19.734 1 93.62 209 ILE B N 1
ATOM 4592 C CA . ILE B 1 209 ? -5.453 -17.797 -20.312 1 93.62 209 ILE B CA 1
ATOM 4593 C C . ILE B 1 209 ? -5.012 -16.484 -20.969 1 93.62 209 ILE B C 1
ATOM 4595 O O . ILE B 1 209 ? -3.941 -15.961 -20.656 1 93.62 209 ILE B O 1
ATOM 4599 N N . MET B 1 210 ? -5.832 -16.109 -21.938 1 94.31 210 MET B N 1
ATOM 4600 C CA . MET B 1 210 ? -5.82 -14.727 -22.375 1 94.31 210 MET B CA 1
ATOM 4601 C C . MET B 1 210 ? -6.871 -13.906 -21.625 1 94.31 210 MET B C 1
ATOM 4603 O O . MET B 1 210 ? -8.062 -14.031 -21.891 1 94.31 210 MET B O 1
ATOM 4607 N N . THR B 1 211 ? -6.441 -13.016 -20.75 1 89.81 211 THR B N 1
ATOM 4608 C CA . THR B 1 211 ? -7.293 -12.398 -19.75 1 89.81 211 THR B CA 1
ATOM 4609 C C . THR B 1 211 ? -8.406 -11.586 -20.406 1 89.81 211 THR B C 1
ATOM 4611 O O . THR B 1 211 ? -9.508 -11.469 -19.859 1 89.81 211 THR B O 1
ATOM 4614 N N . ASP B 1 212 ? -8.156 -11.047 -21.578 1 85.81 212 ASP B N 1
ATOM 4615 C CA . ASP B 1 212 ? -9.156 -10.211 -22.234 1 85.81 212 ASP B CA 1
ATOM 4616 C C . ASP B 1 212 ? -10.172 -11.062 -22.984 1 85.81 212 ASP B C 1
ATOM 4618 O O . ASP B 1 212 ? -11.266 -10.594 -23.312 1 85.81 212 ASP B O 1
ATOM 4622 N N . LYS B 1 213 ? -9.867 -12.32 -23.188 1 87.81 213 LYS B N 1
ATOM 4623 C CA . LYS B 1 213 ? -10.695 -13.141 -24.062 1 87.81 213 LYS B CA 1
ATOM 4624 C C . LYS B 1 213 ? -11.359 -14.273 -23.281 1 87.81 213 LYS B C 1
ATOM 4626 O O . LYS B 1 213 ? -12.375 -14.82 -23.734 1 87.81 213 LYS B O 1
ATOM 4631 N N . VAL B 1 214 ? -10.805 -14.57 -22.25 1 87.81 214 VAL B N 1
ATOM 4632 C CA . VAL B 1 214 ? -11.289 -15.734 -21.516 1 87.81 214 VAL B CA 1
ATOM 4633 C C . VAL B 1 214 ? -12.711 -15.469 -21.016 1 87.81 214 VAL B C 1
ATOM 4635 O O . VAL B 1 214 ? -13.023 -14.352 -20.578 1 87.81 214 VAL B O 1
ATOM 4638 N N . LYS B 1 215 ? -13.562 -16.469 -21.141 1 85.75 215 LYS B N 1
ATOM 4639 C CA . LYS B 1 215 ? -14.906 -16.422 -20.578 1 85.75 215 LYS B CA 1
ATOM 4640 C C . LYS B 1 215 ? -14.938 -17 -19.172 1 85.75 215 LYS B C 1
ATOM 4642 O O . LYS B 1 215 ? -14.383 -18.062 -18.922 1 85.75 215 LYS B O 1
ATOM 4647 N N . PHE B 1 216 ? -15.469 -16.188 -18.328 1 81.5 216 PHE B N 1
ATOM 4648 C CA . PHE B 1 216 ? -15.602 -16.656 -16.953 1 81.5 216 PHE B CA 1
ATOM 4649 C C . PHE B 1 216 ? -17.016 -17.141 -16.688 1 81.5 216 PHE B C 1
ATOM 4651 O O . PHE B 1 216 ? -17.984 -16.391 -16.875 1 81.5 216 PHE B O 1
ATOM 4658 N N . ASP B 1 217 ? -17.078 -18.344 -16.344 1 81.25 217 ASP B N 1
ATOM 4659 C CA . ASP B 1 217 ? -18.375 -18.891 -15.945 1 81.25 217 ASP B CA 1
ATOM 4660 C C . ASP B 1 217 ? -18.672 -18.609 -14.477 1 81.25 217 ASP B C 1
ATOM 4662 O O . ASP B 1 217 ? -18.172 -19.297 -13.594 1 81.25 217 ASP B O 1
ATOM 4666 N N . ILE B 1 218 ? -19.531 -17.625 -14.266 1 79.06 218 ILE B N 1
ATOM 4667 C CA . ILE B 1 218 ? -19.812 -17.219 -12.898 1 79.06 218 ILE B CA 1
ATOM 4668 C C . ILE B 1 218 ? -21.219 -17.656 -12.508 1 79.06 218 ILE B C 1
ATOM 4670 O O . ILE B 1 218 ? -21.688 -17.375 -11.398 1 79.06 218 ILE B O 1
ATOM 4674 N N . ALA B 1 219 ? -21.875 -18.375 -13.289 1 76.75 219 ALA B N 1
ATOM 4675 C CA . ALA B 1 219 ? -23.266 -18.75 -13.078 1 76.75 219 ALA B CA 1
ATOM 4676 C C . ALA B 1 219 ? -23.453 -19.453 -11.742 1 76.75 219 ALA B C 1
ATOM 4678 O O . ALA B 1 219 ? -24.422 -19.172 -11.023 1 76.75 219 ALA B O 1
ATOM 4679 N N . PRO B 1 220 ? -22.547 -20.172 -11.438 1 73.94 220 PRO B N 1
ATOM 4680 C CA . PRO B 1 220 ? -22.734 -20.844 -10.148 1 73.94 220 PRO B CA 1
ATOM 4681 C C . PRO B 1 220 ? -22.516 -19.906 -8.961 1 73.94 220 PRO B C 1
ATOM 4683 O O . PRO B 1 220 ? -22.922 -20.234 -7.84 1 73.94 220 PRO B O 1
ATOM 4686 N N . LEU B 1 221 ? -22.047 -18.734 -9.242 1 78.25 221 LEU B N 1
ATOM 4687 C CA . LEU B 1 221 ? -21.625 -17.891 -8.133 1 78.25 221 LEU B CA 1
ATOM 4688 C C . LEU B 1 221 ? -22.562 -16.688 -7.977 1 78.25 221 LEU B C 1
ATOM 4690 O O . LEU B 1 221 ? -22.641 -16.094 -6.898 1 78.25 221 LEU B O 1
ATOM 4694 N N . SER B 1 222 ? -23.125 -16.391 -8.992 1 82.94 222 SER B N 1
ATOM 4695 C CA . SER B 1 222 ? -23.891 -15.156 -8.977 1 82.94 222 SER B CA 1
ATOM 4696 C C . SER B 1 222 ? -25.094 -15.234 -9.922 1 82.94 222 SER B C 1
ATOM 4698 O O . SER B 1 222 ? -25.031 -15.906 -10.945 1 82.94 222 SER B O 1
ATOM 4700 N N . ASP B 1 223 ? -26.094 -14.516 -9.508 1 83.56 223 ASP B N 1
ATOM 4701 C CA . ASP B 1 223 ? -27.281 -14.406 -10.352 1 83.56 223 ASP B CA 1
ATOM 4702 C C . ASP B 1 223 ? -27.188 -13.195 -11.273 1 83.56 223 ASP B C 1
ATOM 4704 O O . ASP B 1 223 ? -28.062 -12.969 -12.102 1 83.56 223 ASP B O 1
ATOM 4708 N N . HIS B 1 224 ? -26.125 -12.555 -11.148 1 83.81 224 HIS B N 1
ATOM 4709 C CA . HIS B 1 224 ? -25.969 -11.352 -11.953 1 83.81 224 HIS B CA 1
ATOM 4710 C C . HIS B 1 224 ? -25.359 -11.672 -13.32 1 83.81 224 HIS B C 1
ATOM 4712 O O . HIS B 1 224 ? -24.828 -12.766 -13.523 1 83.81 224 HIS B O 1
ATOM 4718 N N . ASP B 1 225 ? -25.484 -10.734 -14.195 1 84.56 225 ASP B N 1
ATOM 4719 C CA . ASP B 1 225 ? -24.891 -10.836 -15.516 1 84.56 225 ASP B CA 1
ATOM 4720 C C . ASP B 1 225 ? -23.375 -11.008 -15.422 1 84.56 225 ASP B C 1
ATOM 4722 O O . ASP B 1 225 ? -22.703 -10.242 -14.734 1 84.56 225 ASP B O 1
ATOM 4726 N N . PRO B 1 226 ? -22.953 -12.016 -16.094 1 82.06 226 PRO B N 1
ATOM 4727 C CA . PRO B 1 226 ? -21.516 -12.266 -16.047 1 82.06 226 PRO B CA 1
ATOM 4728 C C . PRO B 1 226 ? -20.688 -11.055 -16.469 1 82.06 226 PRO B C 1
ATOM 4730 O O . PRO B 1 226 ? -19.609 -10.812 -15.938 1 82.06 226 PRO B O 1
ATOM 4733 N N . ASP B 1 227 ? -21.203 -10.344 -17.344 1 80.25 227 ASP B N 1
ATOM 4734 C CA . ASP B 1 227 ? -20.484 -9.172 -17.797 1 80.25 227 ASP B CA 1
ATOM 4735 C C . ASP B 1 227 ? -20.422 -8.102 -16.719 1 80.25 227 ASP B C 1
ATOM 4737 O O . ASP B 1 227 ? -19.422 -7.367 -16.609 1 80.25 227 ASP B O 1
ATOM 4741 N N . TYR B 1 228 ? -21.438 -8.18 -15.938 1 81.06 228 TYR B N 1
ATOM 4742 C CA . TYR B 1 228 ? -21.453 -7.25 -14.82 1 81.06 228 TYR B CA 1
ATOM 4743 C C . TYR B 1 228 ? -20.391 -7.602 -13.789 1 81.06 228 TYR B C 1
ATOM 4745 O O . TYR B 1 228 ? -19.656 -6.727 -13.328 1 81.06 228 TYR B O 1
ATOM 4753 N N . VAL B 1 229 ? -20.25 -8.781 -13.539 1 81.62 229 VAL B N 1
ATOM 4754 C CA . VAL B 1 229 ? -19.281 -9.242 -12.555 1 81.62 229 VAL B CA 1
ATOM 4755 C C . VAL B 1 229 ? -17.859 -9.047 -13.094 1 81.62 229 VAL B C 1
ATOM 4757 O O . VAL B 1 229 ? -16.969 -8.633 -12.367 1 81.62 229 VAL B O 1
ATOM 4760 N N . LYS B 1 230 ? -17.734 -9.273 -14.297 1 81.75 230 LYS B N 1
ATOM 4761 C CA . LYS B 1 230 ? -16.422 -9.094 -14.93 1 81.75 230 LYS B CA 1
ATOM 4762 C C . LYS B 1 230 ? -15.984 -7.637 -14.867 1 81.75 230 LYS B C 1
ATOM 4764 O O . LYS B 1 230 ? -14.82 -7.352 -14.578 1 81.75 230 LYS B O 1
ATOM 4769 N N . ARG B 1 231 ? -16.844 -6.781 -15.055 1 81.25 231 ARG B N 1
ATOM 4770 C CA . ARG B 1 231 ? -16.531 -5.355 -15.07 1 81.25 231 ARG B CA 1
ATOM 4771 C C . ARG B 1 231 ? -16.109 -4.875 -13.688 1 81.25 231 ARG B C 1
ATOM 4773 O O . ARG B 1 231 ? -15.312 -3.947 -13.562 1 81.25 231 ARG B O 1
ATOM 4780 N N . MET B 1 232 ? -16.594 -5.586 -12.727 1 80.88 232 MET B N 1
ATOM 4781 C CA . MET B 1 232 ? -16.25 -5.23 -11.352 1 80.88 232 MET B CA 1
ATOM 4782 C C . MET B 1 232 ? -14.781 -5.504 -11.055 1 80.88 232 MET B C 1
ATOM 4784 O O . MET B 1 232 ? -14.148 -4.777 -10.289 1 80.88 232 MET B O 1
ATOM 4788 N N . PHE B 1 233 ? -14.227 -6.445 -11.719 1 81.75 233 PHE B N 1
ATOM 4789 C CA . PHE B 1 233 ? -12.883 -6.871 -11.336 1 81.75 233 PHE B CA 1
ATOM 4790 C C . PHE B 1 233 ? -11.883 -6.586 -12.445 1 81.75 233 PHE B C 1
ATOM 4792 O O . PHE B 1 233 ? -10.672 -6.68 -12.242 1 81.75 233 PHE B O 1
ATOM 4799 N N . GLU B 1 234 ? -12.336 -6.199 -13.586 1 82.5 234 GLU B N 1
ATOM 4800 C CA . GLU B 1 234 ? -11.508 -5.965 -14.766 1 82.5 234 GLU B CA 1
ATOM 4801 C C . GLU B 1 234 ? -10.453 -4.895 -14.5 1 82.5 234 GLU B C 1
ATOM 4803 O O . GLU B 1 234 ? -9.305 -5.027 -14.922 1 82.5 234 GLU B O 1
ATOM 4808 N N . PRO B 1 235 ? -10.766 -3.902 -13.789 1 83.06 235 PRO B N 1
ATOM 4809 C CA . PRO B 1 235 ? -9.75 -2.873 -13.547 1 83.06 235 PRO B CA 1
ATOM 4810 C C . PRO B 1 235 ? -8.523 -3.416 -12.82 1 83.06 235 PRO B C 1
ATOM 4812 O O . PRO B 1 235 ? -7.402 -2.971 -13.078 1 83.06 235 PRO B O 1
ATOM 4815 N N . PHE B 1 236 ? -8.727 -4.359 -12.031 1 86.75 236 PHE B N 1
ATOM 4816 C CA . PHE B 1 236 ? -7.617 -4.879 -11.242 1 86.75 236 PHE B CA 1
ATOM 4817 C C . PHE B 1 236 ? -6.676 -5.715 -12.109 1 86.75 236 PHE B C 1
ATOM 4819 O O . PHE B 1 236 ? -5.457 -5.66 -11.938 1 86.75 236 PHE B O 1
ATOM 4826 N N . SER B 1 237 ? -7.273 -6.465 -13.016 1 87.38 237 SER B N 1
ATOM 4827 C CA . SER B 1 237 ? -6.445 -7.227 -13.945 1 87.38 237 SER B CA 1
ATOM 4828 C C . SER B 1 237 ? -5.637 -6.309 -14.852 1 87.38 237 SER B C 1
ATOM 4830 O O . SER B 1 237 ? -4.48 -6.594 -15.164 1 87.38 237 SER B O 1
ATOM 4832 N N . GLY B 1 238 ? -6.293 -5.305 -15.266 1 88.06 238 GLY B N 1
ATOM 4833 C CA . GLY B 1 238 ? -5.586 -4.32 -16.078 1 88.06 238 GLY B CA 1
ATOM 4834 C C . GLY B 1 238 ? -4.426 -3.672 -15.344 1 88.06 238 GLY B C 1
ATOM 4835 O O . GLY B 1 238 ? -3.33 -3.545 -15.891 1 88.06 238 GLY B O 1
ATOM 4836 N N . ARG B 1 239 ? -4.656 -3.355 -14.141 1 91.12 239 ARG B N 1
ATOM 4837 C CA . ARG B 1 239 ? -3.613 -2.723 -13.336 1 91.12 239 ARG B CA 1
ATOM 4838 C C . ARG B 1 239 ? -2.471 -3.695 -13.062 1 91.12 239 ARG B C 1
ATOM 4840 O O . ARG B 1 239 ? -1.302 -3.301 -13.055 1 91.12 239 ARG B O 1
ATOM 4847 N N . LEU B 1 240 ? -2.832 -4.902 -12.805 1 94.38 240 LEU B N 1
ATOM 4848 C CA . LEU B 1 240 ? -1.789 -5.902 -12.594 1 94.38 240 LEU B CA 1
ATOM 4849 C C . LEU B 1 240 ? -0.859 -5.98 -13.805 1 94.38 240 LEU B C 1
ATOM 4851 O O . LEU B 1 240 ? 0.358 -6.094 -13.648 1 94.38 240 LEU B O 1
ATOM 4855 N N . THR B 1 241 ? -1.425 -5.887 -14.906 1 94 241 THR B N 1
ATOM 4856 C CA . THR B 1 241 ? -0.65 -5.969 -16.141 1 94 241 THR B CA 1
ATOM 4857 C C . THR B 1 241 ? 0.167 -4.699 -16.344 1 94 241 THR B C 1
ATOM 4859 O O . THR B 1 241 ? 1.376 -4.762 -16.578 1 94 241 THR B O 1
ATOM 4862 N N . GLU B 1 242 ? -0.459 -3.598 -16.125 1 90.62 242 GLU B N 1
ATOM 4863 C CA . GLU B 1 242 ? 0.148 -2.32 -16.5 1 90.62 242 GLU B CA 1
ATOM 4864 C C . GLU B 1 242 ? 1.131 -1.851 -15.43 1 90.62 242 GLU B C 1
ATOM 4866 O O . GLU B 1 242 ? 2.143 -1.22 -15.742 1 90.62 242 GLU B O 1
ATOM 4871 N N . GLU B 1 243 ? 0.82 -2.184 -14.25 1 92.12 243 GLU B N 1
ATOM 4872 C CA . GLU B 1 243 ? 1.608 -1.604 -13.164 1 92.12 243 GLU B CA 1
ATOM 4873 C C . GLU B 1 243 ? 2.635 -2.602 -12.633 1 92.12 243 GLU B C 1
ATOM 4875 O O . GLU B 1 243 ? 3.703 -2.209 -12.164 1 92.12 243 GLU B O 1
ATOM 4880 N N . VAL B 1 244 ? 2.312 -3.844 -12.727 1 96.44 244 VAL B N 1
ATOM 4881 C CA . VAL B 1 244 ? 3.18 -4.84 -12.109 1 96.44 244 VAL B CA 1
ATOM 4882 C C . VAL B 1 244 ? 3.928 -5.617 -13.195 1 96.44 244 VAL B C 1
ATOM 4884 O O . VAL B 1 244 ? 5.16 -5.574 -13.258 1 96.44 244 VAL B O 1
ATOM 4887 N N . THR B 1 245 ? 3.211 -6.227 -14.102 1 97.88 245 THR B N 1
ATOM 4888 C CA . THR B 1 245 ? 3.822 -7.07 -15.125 1 97.88 245 THR B CA 1
ATOM 4889 C C . THR B 1 245 ? 4.777 -6.262 -15.992 1 97.88 245 THR B C 1
ATOM 4891 O O . THR B 1 245 ? 5.926 -6.66 -16.203 1 97.88 245 THR B O 1
ATOM 4894 N N . LYS B 1 246 ? 4.316 -5.207 -16.406 1 95.62 246 LYS B N 1
ATOM 4895 C CA . LYS B 1 246 ? 5.117 -4.355 -17.281 1 95.62 246 LYS B CA 1
ATOM 4896 C C . LYS B 1 246 ? 6.367 -3.855 -16.562 1 95.62 246 LYS B C 1
ATOM 4898 O O . LYS B 1 246 ? 7.461 -3.867 -17.141 1 95.62 246 LYS B O 1
ATOM 4903 N N . THR B 1 247 ? 6.184 -3.42 -15.383 1 94.69 247 THR B N 1
ATOM 4904 C CA . THR B 1 247 ? 7.32 -2.924 -14.617 1 94.69 247 THR B CA 1
ATOM 4905 C C . THR B 1 247 ? 8.344 -4.031 -14.391 1 94.69 247 THR B C 1
ATOM 4907 O O . THR B 1 247 ? 9.547 -3.803 -14.492 1 94.69 247 THR B O 1
ATOM 4910 N N . CYS B 1 248 ? 7.867 -5.195 -14.078 1 97.88 248 CYS B N 1
ATOM 4911 C CA . CYS B 1 248 ? 8.766 -6.328 -13.898 1 97.88 248 CYS B CA 1
ATOM 4912 C C . CYS B 1 248 ? 9.586 -6.582 -15.156 1 97.88 248 CYS B C 1
ATOM 4914 O O . CYS B 1 248 ? 10.773 -6.879 -15.078 1 97.88 248 CYS B O 1
ATOM 4916 N N . LEU B 1 249 ? 8.938 -6.453 -16.219 1 97.56 249 LEU B N 1
ATOM 4917 C CA . LEU B 1 249 ? 9.602 -6.672 -17.5 1 97.56 249 LEU B CA 1
ATOM 4918 C C . LEU B 1 249 ? 10.609 -5.566 -17.797 1 97.56 249 LEU B C 1
ATOM 4920 O O . LEU B 1 249 ? 11.734 -5.844 -18.219 1 97.56 249 LEU B O 1
ATOM 4924 N N . GLU B 1 250 ? 10.234 -4.352 -17.516 1 94.44 250 GLU B N 1
ATOM 4925 C CA . GLU B 1 250 ? 11.086 -3.195 -17.781 1 94.44 250 GLU B CA 1
ATOM 4926 C C . GLU B 1 250 ? 12.352 -3.248 -16.938 1 94.44 250 GLU B C 1
ATOM 4928 O O . GLU B 1 250 ? 13.43 -2.854 -17.391 1 94.44 250 GLU B O 1
ATOM 4933 N N . VAL B 1 251 ? 12.242 -3.783 -15.766 1 94.62 251 VAL B N 1
ATOM 4934 C CA . VAL B 1 251 ? 13.391 -3.816 -14.867 1 94.62 251 VAL B CA 1
ATOM 4935 C C . VAL B 1 251 ? 14.164 -5.121 -15.062 1 94.62 251 VAL B C 1
ATOM 4937 O O . VAL B 1 251 ? 15.242 -5.305 -14.492 1 94.62 251 VAL B O 1
ATOM 4940 N N . ASN B 1 252 ? 13.656 -5.977 -15.914 1 96.06 252 ASN B N 1
ATOM 4941 C CA . ASN B 1 252 ? 14.258 -7.301 -16.062 1 96.06 252 ASN B CA 1
ATOM 4942 C C . ASN B 1 252 ? 14.469 -7.969 -14.703 1 96.06 252 ASN B C 1
ATOM 4944 O O . ASN B 1 252 ? 15.594 -8.344 -14.359 1 96.06 252 ASN B O 1
ATOM 4948 N N . ILE B 1 253 ? 13.359 -8.211 -14.055 1 97.56 253 ILE B N 1
ATOM 4949 C CA . ILE B 1 253 ? 13.383 -8.695 -12.68 1 97.56 253 ILE B CA 1
ATOM 4950 C C . ILE B 1 253 ? 14.047 -10.07 -12.625 1 97.56 253 ILE B C 1
ATOM 4952 O O . ILE B 1 253 ? 13.828 -10.906 -13.516 1 97.56 253 ILE B O 1
ATOM 4956 N N . THR B 1 254 ? 14.883 -10.273 -11.641 1 97.5 254 THR B N 1
ATOM 4957 C CA . THR B 1 254 ? 15.57 -11.547 -11.469 1 97.5 254 THR B CA 1
ATOM 4958 C C . THR B 1 254 ? 14.828 -12.438 -10.484 1 97.5 254 THR B C 1
ATOM 4960 O O . THR B 1 254 ? 13.977 -11.953 -9.727 1 97.5 254 THR B O 1
ATOM 4963 N N . LEU B 1 255 ? 15.172 -13.664 -10.531 1 97.94 255 LEU B N 1
ATOM 4964 C CA . LEU B 1 255 ? 14.516 -14.617 -9.641 1 97.94 255 LEU B CA 1
ATOM 4965 C C . LEU B 1 255 ? 14.82 -14.297 -8.18 1 97.94 255 LEU B C 1
ATOM 4967 O O . LEU B 1 255 ? 13.984 -14.516 -7.305 1 97.94 255 LEU B O 1
ATOM 4971 N N . VAL B 1 256 ? 16.016 -13.773 -7.934 1 97.94 256 VAL B N 1
ATOM 4972 C CA . VAL B 1 256 ? 16.391 -13.367 -6.582 1 97.94 256 VAL B CA 1
ATOM 4973 C C . VAL B 1 256 ? 15.469 -12.242 -6.117 1 97.94 256 VAL B C 1
ATOM 4975 O O . VAL B 1 256 ? 15 -12.242 -4.977 1 97.94 256 VAL B O 1
ATOM 4978 N N . GLU B 1 257 ? 15.211 -11.328 -6.977 1 97.75 257 GLU B N 1
ATOM 4979 C CA . GLU B 1 257 ? 14.328 -10.203 -6.664 1 97.75 257 GLU B CA 1
ATOM 4980 C C . GLU B 1 257 ? 12.883 -10.664 -6.5 1 97.75 257 GLU B C 1
ATOM 4982 O O . GLU B 1 257 ? 12.156 -10.148 -5.652 1 97.75 257 GLU B O 1
ATOM 4987 N N . VAL B 1 258 ? 12.477 -11.641 -7.277 1 98.62 258 VAL B N 1
ATOM 4988 C CA . VAL B 1 258 ? 11.148 -12.219 -7.129 1 98.62 258 VAL B CA 1
ATOM 4989 C C . VAL B 1 258 ? 11.008 -12.852 -5.742 1 98.62 258 VAL B C 1
ATOM 4991 O O . VAL B 1 258 ? 10.016 -12.625 -5.051 1 98.62 258 VAL B O 1
ATOM 4994 N N . ALA B 1 259 ? 12.008 -13.602 -5.402 1 98.62 259 ALA B N 1
ATOM 4995 C CA . ALA B 1 259 ? 11.992 -14.211 -4.078 1 98.62 259 ALA B CA 1
ATOM 4996 C C . ALA B 1 259 ? 11.945 -13.148 -2.984 1 98.62 259 ALA B C 1
ATOM 4998 O O . ALA B 1 259 ? 11.219 -13.305 -1.995 1 98.62 259 ALA B O 1
ATOM 4999 N N . TYR B 1 260 ? 12.711 -12.125 -3.158 1 98 260 TYR B N 1
ATOM 5000 C CA . TYR B 1 260 ? 12.711 -11.031 -2.193 1 98 260 TYR B CA 1
ATOM 5001 C C . TYR B 1 260 ? 11.32 -10.43 -2.047 1 98 260 TYR B C 1
ATOM 5003 O O . TYR B 1 260 ? 10.844 -10.203 -0.931 1 98 260 TYR B O 1
ATOM 5011 N N . ILE B 1 261 ? 10.656 -10.125 -3.148 1 97.94 261 ILE B N 1
ATOM 5012 C CA . ILE B 1 261 ? 9.328 -9.523 -3.145 1 97.94 261 ILE B CA 1
ATOM 5013 C C . ILE B 1 261 ? 8.336 -10.461 -2.463 1 97.94 261 ILE B C 1
ATOM 5015 O O . ILE B 1 261 ? 7.539 -10.031 -1.623 1 97.94 261 ILE B O 1
ATOM 5019 N N . LEU B 1 262 ? 8.398 -11.703 -2.799 1 98.12 262 LEU B N 1
ATOM 5020 C CA . LEU B 1 262 ? 7.492 -12.68 -2.197 1 98.12 262 LEU B CA 1
ATOM 5021 C C . LEU B 1 262 ? 7.688 -12.742 -0.686 1 98.12 262 LEU B C 1
ATOM 5023 O O . LEU B 1 262 ? 6.715 -12.773 0.07 1 98.12 262 LEU B O 1
ATOM 5027 N N . CYS B 1 263 ? 8.922 -12.758 -0.29 1 97.5 263 CYS B N 1
ATOM 5028 C CA . CYS B 1 263 ? 9.211 -12.758 1.14 1 97.5 263 CYS B CA 1
ATOM 5029 C C . CYS B 1 263 ? 8.672 -11.492 1.806 1 97.5 263 CYS B C 1
ATOM 5031 O O . CYS B 1 263 ? 8.062 -11.562 2.875 1 97.5 263 CYS B O 1
ATOM 5033 N N . THR B 1 264 ? 8.898 -10.406 1.165 1 94.81 264 THR B N 1
ATOM 5034 C CA . THR B 1 264 ? 8.461 -9.133 1.721 1 94.81 264 THR B CA 1
ATOM 5035 C C . THR B 1 264 ? 6.938 -9.094 1.852 1 94.81 264 THR B C 1
ATOM 5037 O O . THR B 1 264 ? 6.406 -8.602 2.848 1 94.81 264 THR B O 1
ATOM 5040 N N . LEU B 1 265 ? 6.246 -9.586 0.908 1 93.75 265 LEU B N 1
ATOM 5041 C CA . LEU B 1 265 ? 4.789 -9.609 0.931 1 93.75 265 LEU B CA 1
ATOM 5042 C C . LEU B 1 265 ? 4.277 -10.453 2.094 1 93.75 265 LEU B C 1
ATOM 5044 O O . LEU B 1 265 ? 3.279 -10.109 2.727 1 93.75 265 LEU B O 1
ATOM 5048 N N . VAL B 1 266 ? 4.977 -11.477 2.367 1 93.94 266 VAL B N 1
ATOM 5049 C CA . VAL B 1 266 ? 4.566 -12.383 3.439 1 93.94 266 VAL B CA 1
ATOM 5050 C C . VAL B 1 266 ? 4.852 -11.734 4.793 1 93.94 266 VAL B C 1
ATOM 5052 O O . VAL B 1 266 ? 4.02 -11.789 5.703 1 93.94 266 VAL B O 1
ATOM 5055 N N . TRP B 1 267 ? 5.961 -11.094 4.848 1 93.12 267 TRP B N 1
ATOM 5056 C CA . TRP B 1 267 ? 6.441 -10.672 6.156 1 93.12 267 TRP B CA 1
ATOM 5057 C C . TRP B 1 267 ? 6.074 -9.211 6.422 1 93.12 267 TRP B C 1
ATOM 5059 O O . TRP B 1 267 ? 6.496 -8.633 7.426 1 93.12 267 TRP B O 1
ATOM 5069 N N . HIS B 1 268 ? 5.379 -8.633 5.508 1 88.12 268 HIS B N 1
ATOM 5070 C CA . HIS B 1 268 ? 4.727 -7.371 5.844 1 88.12 268 HIS B CA 1
ATOM 5071 C C . HIS B 1 268 ? 3.516 -7.598 6.742 1 88.12 268 HIS B C 1
ATOM 5073 O O . HIS B 1 268 ? 2.391 -7.719 6.254 1 88.12 268 HIS B O 1
ATOM 5079 N N . VAL B 1 269 ? 3.713 -7.445 8.008 1 85.88 269 VAL B N 1
ATOM 5080 C CA . VAL B 1 269 ? 2.701 -7.934 8.945 1 85.88 269 VAL B CA 1
ATOM 5081 C C . VAL B 1 269 ? 2.023 -6.75 9.633 1 85.88 269 VAL B C 1
ATOM 5083 O O . VAL B 1 269 ? 1.11 -6.934 10.438 1 85.88 269 VAL B O 1
ATOM 5086 N N . GLU B 1 270 ? 2.451 -5.617 9.289 1 78.12 270 GLU B N 1
ATOM 5087 C CA . GLU B 1 270 ? 1.849 -4.434 9.891 1 78.12 270 GLU B CA 1
ATOM 5088 C C . GLU B 1 270 ? 0.356 -4.355 9.586 1 78.12 270 GLU B C 1
ATOM 5090 O O . GLU B 1 270 ? -0.056 -4.527 8.438 1 78.12 270 GLU B O 1
ATOM 5095 N N . GLY B 1 271 ? -0.446 -4.211 10.648 1 73.31 271 GLY B N 1
ATOM 5096 C CA . GLY B 1 271 ? -1.884 -4.086 10.469 1 73.31 271 GLY B CA 1
ATOM 5097 C C . GLY B 1 271 ? -2.598 -5.422 10.43 1 73.31 271 GLY B C 1
ATOM 5098 O O . GLY B 1 271 ? -3.822 -5.477 10.289 1 73.31 271 GLY B O 1
ATOM 5099 N N . LYS B 1 272 ? -1.844 -6.469 10.523 1 76.06 272 LYS B N 1
ATOM 5100 C CA . LYS B 1 272 ? -2.465 -7.781 10.352 1 76.06 272 LYS B CA 1
ATOM 5101 C C . LYS B 1 272 ? -2.758 -8.43 11.703 1 76.06 272 LYS B C 1
ATOM 5103 O O . LYS B 1 272 ? -3.127 -9.602 11.766 1 76.06 272 LYS B O 1
ATOM 5108 N N . GLY B 1 273 ? -2.582 -7.793 12.812 1 73.62 273 GLY B N 1
ATOM 5109 C CA . GLY B 1 273 ? -2.959 -8.273 14.133 1 73.62 273 GLY B CA 1
ATOM 5110 C C . GLY B 1 273 ? -2.059 -9.383 14.641 1 73.62 273 GLY B C 1
ATOM 5111 O O . GLY B 1 273 ? -2.514 -10.289 15.352 1 73.62 273 GLY B O 1
ATOM 5112 N N . VAL B 1 274 ? -0.859 -9.422 14.227 1 80.06 274 VAL B N 1
ATOM 5113 C CA . VAL B 1 274 ? 0.078 -10.438 14.688 1 80.06 274 VAL B CA 1
ATOM 5114 C C . VAL B 1 274 ? 0.609 -10.078 16.062 1 80.06 274 VAL B C 1
ATOM 5116 O O . VAL B 1 274 ? 0.53 -8.914 16.484 1 80.06 274 VAL B O 1
ATOM 5119 N N . SER B 1 275 ? 1.109 -11.125 16.797 1 84.75 275 SER B N 1
ATOM 5120 C CA . SER B 1 275 ? 1.685 -10.898 18.109 1 84.75 275 SER B CA 1
ATOM 5121 C C . SER B 1 275 ? 2.938 -10.031 18.031 1 84.75 275 SER B C 1
ATOM 5123 O O . SER B 1 275 ? 3.59 -9.969 16.984 1 84.75 275 SER B O 1
ATOM 5125 N N . PRO B 1 276 ? 3.291 -9.414 19.141 1 84.69 276 PRO B N 1
ATOM 5126 C CA . PRO B 1 276 ? 4.527 -8.625 19.156 1 84.69 276 PRO B CA 1
ATOM 5127 C C . PRO B 1 276 ? 5.766 -9.461 18.844 1 84.69 276 PRO B C 1
ATOM 5129 O O . PRO B 1 276 ? 6.703 -8.969 18.219 1 84.69 276 PRO B O 1
ATOM 5132 N N . ARG B 1 277 ? 5.758 -10.641 19.297 1 88.81 277 ARG B N 1
ATOM 5133 C CA . ARG B 1 277 ? 6.879 -11.531 19.016 1 88.81 277 ARG B CA 1
ATOM 5134 C C . ARG B 1 277 ? 7.016 -11.789 17.516 1 88.81 277 ARG B C 1
ATOM 5136 O O . ARG B 1 277 ? 8.117 -11.727 16.969 1 88.81 277 ARG B O 1
ATOM 5143 N N . THR B 1 278 ? 5.906 -12.078 16.906 1 89.69 278 THR B N 1
ATOM 5144 C CA . THR B 1 278 ? 5.918 -12.312 15.469 1 89.69 278 THR B CA 1
ATOM 5145 C C . THR B 1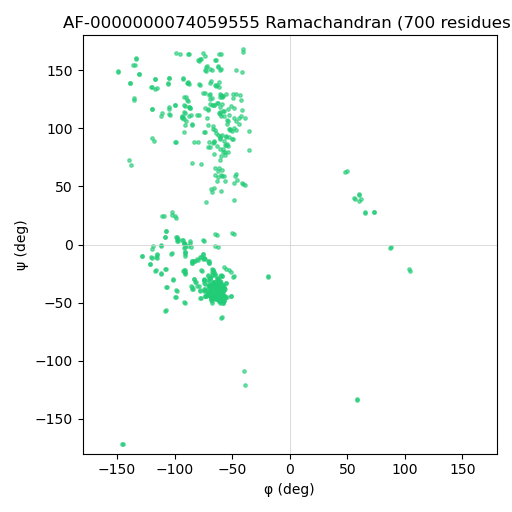 278 ? 6.328 -11.047 14.719 1 89.69 278 THR B C 1
ATOM 5147 O O . THR B 1 278 ? 7.012 -11.117 13.695 1 89.69 278 THR B O 1
ATOM 5150 N N . GLN B 1 279 ? 5.93 -9.945 15.227 1 89.06 279 GLN B N 1
ATOM 5151 C CA . GLN B 1 279 ? 6.332 -8.672 14.641 1 89.06 279 GLN B CA 1
ATOM 5152 C C . GLN B 1 279 ? 7.848 -8.492 14.688 1 89.06 279 GLN B C 1
ATOM 5154 O O . GLN B 1 279 ? 8.453 -8.047 13.719 1 89.06 279 GLN B O 1
ATOM 5159 N N . ALA B 1 280 ? 8.406 -8.852 15.789 1 91.12 280 ALA B N 1
ATOM 5160 C CA . ALA B 1 280 ? 9.852 -8.742 15.953 1 91.12 280 ALA B CA 1
ATOM 5161 C C . ALA B 1 280 ? 10.586 -9.688 15 1 91.12 280 ALA B C 1
ATOM 5163 O O . ALA B 1 280 ? 11.602 -9.312 14.406 1 91.12 280 ALA B O 1
ATOM 5164 N N . VAL B 1 281 ? 10.055 -10.828 14.859 1 94.56 281 VAL B N 1
ATOM 5165 C CA . VAL B 1 281 ? 10.648 -11.805 13.953 1 94.56 281 VAL B CA 1
ATOM 5166 C C . VAL B 1 281 ? 10.57 -11.281 12.516 1 94.56 281 VAL B C 1
ATOM 5168 O O . VAL B 1 281 ? 11.531 -11.414 11.75 1 94.56 281 VAL B O 1
ATOM 5171 N N . ALA B 1 282 ? 9.453 -10.727 12.211 1 93.31 282 ALA B N 1
ATOM 5172 C CA . ALA B 1 282 ? 9.258 -10.188 10.867 1 93.31 282 ALA B CA 1
ATOM 5173 C C . ALA B 1 282 ? 10.258 -9.078 10.57 1 93.31 282 ALA B C 1
ATOM 5175 O O . ALA B 1 282 ? 10.844 -9.039 9.484 1 93.31 282 ALA B O 1
ATOM 5176 N N . GLU B 1 283 ? 10.477 -8.234 11.508 1 89.31 283 GLU B N 1
ATOM 5177 C CA . GLU B 1 283 ? 11.406 -7.121 11.336 1 89.31 283 GLU B CA 1
ATOM 5178 C C . GLU B 1 283 ? 12.836 -7.617 11.148 1 89.31 283 GLU B C 1
ATOM 5180 O O . GLU B 1 283 ? 13.547 -7.156 10.25 1 89.31 283 GLU B O 1
ATOM 5185 N N . LEU B 1 284 ? 13.211 -8.523 11.945 1 93.25 284 LEU B N 1
ATOM 5186 C CA . LEU B 1 284 ? 14.562 -9.078 11.859 1 93.25 284 LEU B CA 1
ATOM 5187 C C . LEU B 1 284 ? 14.766 -9.797 10.531 1 93.25 284 LEU B C 1
ATOM 5189 O O . LEU B 1 284 ? 15.828 -9.703 9.922 1 93.25 284 LEU B O 1
ATOM 5193 N N . TYR B 1 285 ? 13.766 -10.555 10.164 1 95.62 285 TYR B N 1
ATOM 5194 C CA . TYR B 1 285 ? 13.852 -11.281 8.898 1 95.62 285 TYR B CA 1
ATOM 5195 C C . TYR B 1 285 ? 13.992 -10.32 7.723 1 95.62 285 TYR B C 1
ATOM 5197 O O . TYR B 1 285 ? 14.805 -10.547 6.824 1 95.62 285 TYR B O 1
ATOM 5205 N N . ARG B 1 286 ? 13.219 -9.266 7.727 1 93 286 ARG B N 1
ATOM 5206 C CA . ARG B 1 286 ? 13.273 -8.281 6.652 1 93 286 ARG B CA 1
ATOM 5207 C C . ARG B 1 286 ? 14.633 -7.598 6.598 1 93 286 ARG B C 1
ATOM 5209 O O . ARG B 1 286 ? 15.148 -7.316 5.512 1 93 286 ARG B O 1
ATOM 5216 N N . ASP B 1 287 ? 15.203 -7.406 7.727 1 90.88 287 ASP B N 1
ATOM 5217 C CA . ASP B 1 287 ? 16.562 -6.848 7.773 1 90.88 287 ASP B CA 1
ATOM 5218 C C . ASP B 1 287 ? 17.562 -7.805 7.141 1 90.88 287 ASP B C 1
ATOM 5220 O O . ASP B 1 287 ? 18.422 -7.383 6.367 1 90.88 287 ASP B O 1
ATOM 5224 N N . ARG B 1 288 ? 17.391 -8.992 7.418 1 94.94 288 ARG B N 1
ATOM 5225 C CA . ARG B 1 288 ? 18.328 -9.992 6.93 1 94.94 288 ARG B CA 1
ATOM 5226 C C . ARG B 1 288 ? 18.234 -10.148 5.418 1 94.94 288 ARG B C 1
ATOM 5228 O O . ARG B 1 288 ? 19.25 -10.203 4.727 1 94.94 288 ARG B O 1
ATOM 5235 N N . ILE B 1 289 ? 17.047 -10.227 4.973 1 95.81 289 ILE B N 1
ATOM 5236 C CA . ILE B 1 289 ? 16.922 -10.422 3.531 1 95.81 289 ILE B CA 1
ATOM 5237 C C . ILE B 1 289 ? 17.312 -9.141 2.799 1 95.81 289 ILE B C 1
ATOM 5239 O O . ILE B 1 289 ? 17.75 -9.188 1.646 1 95.81 289 ILE B O 1
ATOM 5243 N N . SER B 1 290 ? 17.188 -7.992 3.414 1 92 290 SER B N 1
ATOM 5244 C CA . SER B 1 290 ? 17.656 -6.746 2.82 1 92 290 SER B CA 1
ATOM 5245 C C . SER B 1 290 ? 19.188 -6.75 2.689 1 92 290 SER B C 1
ATOM 5247 O O . SER B 1 290 ? 19.719 -6.273 1.69 1 92 290 SER B O 1
ATOM 5249 N N . ASP B 1 291 ? 19.781 -7.273 3.693 1 93.38 291 ASP B N 1
ATOM 5250 C CA . ASP B 1 291 ? 21.234 -7.418 3.631 1 93.38 291 ASP B CA 1
ATOM 5251 C C . ASP B 1 291 ? 21.641 -8.367 2.508 1 93.38 291 ASP B C 1
ATOM 5253 O O . ASP B 1 291 ? 22.609 -8.109 1.79 1 93.38 291 ASP B O 1
ATOM 5257 N N . ASP B 1 292 ? 20.906 -9.43 2.426 1 96 292 ASP B N 1
ATOM 5258 C CA . ASP B 1 292 ? 21.172 -10.383 1.353 1 96 292 ASP B CA 1
ATOM 5259 C C . A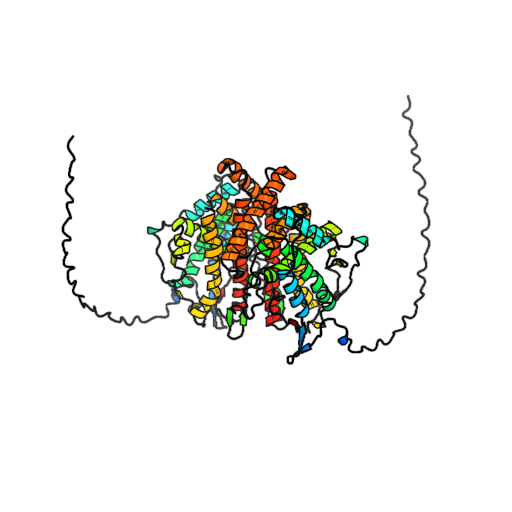SP B 1 292 ? 21 -9.727 -0.018 1 96 292 ASP B C 1
ATOM 5261 O O . ASP B 1 292 ? 21.781 -10 -0.94 1 96 292 ASP B O 1
ATOM 5265 N N . LEU B 1 293 ? 20 -8.875 -0.152 1 94.75 293 LEU B N 1
ATOM 5266 C CA . LEU B 1 293 ? 19.734 -8.203 -1.421 1 94.75 293 LEU B CA 1
ATOM 5267 C C . LEU B 1 293 ? 20.844 -7.219 -1.753 1 94.75 293 LEU B C 1
ATOM 5269 O O . LEU B 1 293 ? 21.25 -7.102 -2.912 1 94.75 293 LEU B O 1
ATOM 5273 N N . HIS B 1 294 ? 21.328 -6.531 -0.733 1 91.25 294 HIS B N 1
ATOM 5274 C CA . HIS B 1 294 ? 22.484 -5.66 -0.911 1 91.25 294 HIS B CA 1
ATOM 5275 C C . HIS B 1 294 ? 23.672 -6.441 -1.457 1 91.25 294 HIS B C 1
ATOM 5277 O O . HIS B 1 294 ? 24.312 -6.012 -2.422 1 91.25 294 HIS B O 1
ATOM 5283 N N . ASN B 1 295 ? 23.922 -7.539 -0.833 1 94.19 295 ASN B N 1
ATOM 5284 C CA . ASN B 1 295 ? 25.031 -8.375 -1.273 1 94.19 295 ASN B CA 1
ATOM 5285 C C . ASN B 1 295 ? 24.828 -8.867 -2.703 1 94.19 295 ASN B C 1
ATOM 5287 O O . ASN B 1 295 ? 25.781 -8.906 -3.49 1 94.19 295 ASN B O 1
ATOM 5291 N N . TYR B 1 296 ? 23.641 -9.211 -3.018 1 95.88 296 TYR B N 1
ATOM 5292 C CA . TYR B 1 296 ? 23.328 -9.648 -4.371 1 95.88 296 TYR B CA 1
ATOM 5293 C C . TYR B 1 296 ? 23.641 -8.555 -5.387 1 95.88 296 TYR B C 1
ATOM 5295 O O . TYR B 1 296 ? 24.25 -8.82 -6.43 1 95.88 296 TYR B O 1
ATOM 5303 N N . TYR B 1 297 ? 23.219 -7.305 -5.043 1 93.69 297 TYR B N 1
ATOM 5304 C CA . TYR B 1 297 ? 23.422 -6.191 -5.961 1 93.69 297 TYR B CA 1
ATOM 5305 C C . TYR B 1 297 ? 24.906 -5.844 -6.074 1 93.69 297 TYR B C 1
ATOM 5307 O O . TYR B 1 297 ? 25.406 -5.598 -7.176 1 93.69 297 TYR B O 1
ATOM 5315 N N . THR B 1 298 ? 25.609 -5.879 -4.98 1 92.88 298 THR B N 1
ATOM 5316 C CA . THR B 1 298 ? 26.984 -5.395 -4.969 1 92.88 298 THR B CA 1
ATOM 5317 C C . THR B 1 298 ? 27.953 -6.492 -5.414 1 92.88 298 THR B C 1
ATOM 5319 O O . THR B 1 298 ? 28.906 -6.223 -6.133 1 92.88 298 THR B O 1
ATOM 5322 N N . LEU B 1 299 ? 27.703 -7.742 -5.062 1 94.06 299 LEU B N 1
ATOM 5323 C CA . LEU B 1 299 ? 28.656 -8.812 -5.309 1 94.06 299 LEU B CA 1
ATOM 5324 C C . LEU B 1 299 ? 28.297 -9.578 -6.578 1 94.06 299 LEU B C 1
ATOM 5326 O O . LEU B 1 299 ? 29.188 -9.969 -7.344 1 94.06 299 LEU B O 1
ATOM 5330 N N . THR B 1 300 ? 27.078 -9.805 -6.77 1 94.12 300 THR B N 1
ATOM 5331 C CA . THR B 1 300 ? 26.656 -10.617 -7.906 1 94.12 300 THR B CA 1
ATOM 5332 C C . THR B 1 300 ? 26.375 -9.734 -9.125 1 94.12 300 THR B C 1
ATOM 5334 O O . THR B 1 300 ? 26.922 -9.977 -10.203 1 94.12 300 THR B O 1
ATOM 5337 N N . MET B 1 301 ? 25.594 -8.727 -8.914 1 93.81 301 MET B N 1
ATOM 5338 C CA . MET B 1 301 ? 25.234 -7.848 -10.031 1 93.81 301 MET B CA 1
ATOM 5339 C C . MET B 1 301 ? 26.297 -6.773 -10.234 1 93.81 301 MET B C 1
ATOM 5341 O O . MET B 1 301 ? 26.328 -6.113 -11.273 1 93.81 301 MET B O 1
ATOM 5345 N N . LYS B 1 302 ? 27.172 -6.57 -9.25 1 92.06 302 LYS B N 1
ATOM 5346 C CA . LYS B 1 302 ? 28.266 -5.605 -9.305 1 92.06 302 LYS B CA 1
ATOM 5347 C C . LYS B 1 302 ? 27.75 -4.199 -9.594 1 92.06 302 LYS B C 1
ATOM 5349 O O . LYS B 1 302 ? 28.281 -3.5 -10.453 1 92.06 302 LYS B O 1
ATOM 5354 N N . THR B 1 303 ? 26.656 -3.875 -9.008 1 87.06 303 THR B N 1
ATOM 5355 C CA . THR B 1 303 ? 26.031 -2.559 -9.125 1 87.06 303 THR B CA 1
ATOM 5356 C C . THR B 1 303 ? 26.094 -1.811 -7.797 1 87.06 303 THR B C 1
ATOM 5358 O O . THR B 1 303 ? 25.391 -2.16 -6.848 1 87.06 303 THR B O 1
ATOM 5361 N N . SER B 1 304 ? 26.922 -0.746 -7.801 1 80.31 304 SER B N 1
ATOM 5362 C CA . SER B 1 304 ? 27.078 -0.01 -6.551 1 80.31 304 SER B CA 1
ATOM 5363 C C . SER B 1 304 ? 25.891 0.923 -6.316 1 80.31 304 SER B C 1
ATOM 5365 O O . SER B 1 304 ? 25.438 1.092 -5.18 1 80.31 304 SER B O 1
ATOM 5367 N N . ASN B 1 305 ? 25.391 1.479 -7.414 1 85.12 305 ASN B N 1
ATOM 5368 C CA . ASN B 1 305 ? 24.203 2.316 -7.297 1 85.12 305 ASN B CA 1
ATOM 5369 C C . ASN B 1 305 ? 22.938 1.551 -7.68 1 85.12 305 ASN B C 1
ATOM 5371 O O . ASN B 1 305 ? 22.562 1.515 -8.852 1 85.12 305 ASN B O 1
ATOM 5375 N N . TYR B 1 306 ? 22.406 0.898 -6.641 1 89.12 306 TYR B N 1
ATOM 5376 C CA . TYR B 1 306 ? 21.234 0.089 -6.895 1 89.12 306 TYR B CA 1
ATOM 5377 C C . TYR B 1 306 ? 19.984 0.75 -6.32 1 89.12 306 TYR B C 1
ATOM 5379 O O . TYR B 1 306 ? 18.938 0.109 -6.191 1 89.12 306 TYR B O 1
ATOM 5387 N N . ALA B 1 307 ? 20.078 2.051 -5.891 1 86.94 307 ALA B N 1
ATOM 5388 C CA . ALA B 1 307 ? 18.938 2.736 -5.273 1 86.94 307 ALA B CA 1
ATOM 5389 C C . ALA B 1 307 ? 17.75 2.783 -6.219 1 86.94 307 ALA B C 1
ATOM 5391 O O . ALA B 1 307 ? 16.625 2.443 -5.832 1 86.94 307 ALA B O 1
ATOM 5392 N N . GLY B 1 308 ? 18 3.184 -7.465 1 85.56 308 GLY B N 1
ATOM 5393 C CA . GLY B 1 308 ? 16.922 3.246 -8.445 1 85.56 308 GLY B CA 1
ATOM 5394 C C . GLY B 1 308 ? 16.219 1.917 -8.648 1 85.56 308 GLY B C 1
ATOM 5395 O O . GLY B 1 308 ? 14.992 1.863 -8.719 1 85.56 308 GLY B O 1
ATOM 5396 N N . ARG B 1 309 ? 17 0.914 -8.781 1 91.31 309 ARG B N 1
ATOM 5397 C CA . ARG B 1 309 ? 16.453 -0.424 -8.977 1 91.31 309 ARG B CA 1
ATOM 5398 C C . ARG B 1 309 ? 15.656 -0.875 -7.766 1 91.31 309 ARG B C 1
ATOM 5400 O O . ARG B 1 309 ? 14.547 -1.396 -7.906 1 91.31 309 ARG B O 1
ATOM 5407 N N . LEU B 1 310 ? 16.203 -0.673 -6.613 1 90.69 310 LEU B N 1
ATOM 5408 C CA . LEU B 1 310 ? 15.523 -1.055 -5.383 1 90.69 310 LEU B CA 1
ATOM 5409 C C . LEU B 1 310 ? 14.195 -0.316 -5.242 1 90.69 310 LEU B C 1
ATOM 5411 O O . LEU B 1 310 ? 13.195 -0.902 -4.824 1 90.69 310 LEU B O 1
ATOM 5415 N N . ILE B 1 311 ? 14.203 0.848 -5.586 1 87.56 311 ILE B N 1
ATOM 5416 C CA . ILE B 1 311 ? 12.984 1.65 -5.508 1 87.56 311 ILE B CA 1
ATOM 5417 C C . ILE B 1 311 ? 11.945 1.104 -6.48 1 87.56 311 ILE B C 1
ATOM 5419 O O . ILE B 1 311 ? 10.75 1.071 -6.172 1 87.56 311 ILE B O 1
ATOM 5423 N N . ARG B 1 312 ? 12.336 0.716 -7.605 1 90.25 312 ARG B N 1
ATOM 5424 C CA . ARG B 1 312 ? 11.414 0.103 -8.562 1 90.25 312 ARG B CA 1
ATOM 5425 C C . ARG B 1 312 ? 10.836 -1.195 -8.008 1 90.25 312 ARG B C 1
ATOM 5427 O O . ARG B 1 312 ? 9.641 -1.463 -8.156 1 90.25 312 ARG B O 1
ATOM 5434 N N . ILE B 1 313 ? 11.672 -1.925 -7.391 1 93.81 313 ILE B N 1
ATOM 5435 C CA . ILE B 1 313 ? 11.234 -3.176 -6.781 1 93.81 313 ILE B CA 1
ATOM 5436 C C . ILE B 1 313 ? 10.211 -2.889 -5.688 1 93.81 313 ILE B C 1
ATOM 5438 O O . ILE B 1 313 ? 9.18 -3.562 -5.602 1 93.81 313 ILE B O 1
ATOM 5442 N N . MET B 1 314 ? 10.508 -1.911 -4.953 1 89.88 314 MET B N 1
ATOM 5443 C CA . MET B 1 314 ? 9.586 -1.532 -3.885 1 89.88 314 MET B CA 1
ATOM 5444 C C . MET B 1 314 ? 8.266 -1.015 -4.461 1 89.88 314 MET B C 1
ATOM 5446 O O . MET B 1 314 ? 7.203 -1.233 -3.883 1 89.88 314 MET B O 1
ATOM 5450 N N . SER B 1 315 ? 8.375 -0.359 -5.531 1 88.88 315 SER B N 1
ATOM 5451 C CA . SER B 1 315 ? 7.172 0.124 -6.203 1 88.88 315 SER B CA 1
ATOM 5452 C C . SER B 1 315 ? 6.289 -1.034 -6.66 1 88.88 315 SER B C 1
ATOM 5454 O O . SER B 1 315 ? 5.062 -0.941 -6.617 1 88.88 315 SER B O 1
ATOM 5456 N N . ILE B 1 316 ? 6.887 -2.021 -7.113 1 94.62 316 ILE B N 1
ATOM 5457 C CA . ILE B 1 316 ? 6.145 -3.217 -7.5 1 94.62 316 ILE B CA 1
ATOM 5458 C C . ILE B 1 316 ? 5.379 -3.76 -6.297 1 94.62 316 ILE B C 1
ATOM 5460 O O . ILE B 1 316 ? 4.188 -4.066 -6.395 1 94.62 316 ILE B O 1
ATOM 5464 N N . ILE B 1 317 ? 6.027 -3.838 -5.203 1 93.5 317 ILE B N 1
ATOM 5465 C CA . ILE B 1 317 ? 5.41 -4.328 -3.975 1 93.5 317 ILE B CA 1
ATOM 5466 C C . ILE B 1 317 ? 4.23 -3.432 -3.6 1 93.5 317 ILE B C 1
ATOM 5468 O O . ILE B 1 317 ? 3.139 -3.924 -3.299 1 93.5 317 ILE B O 1
ATOM 5472 N N . GLN B 1 318 ? 4.457 -2.221 -3.699 1 88.38 318 GLN B N 1
ATOM 5473 C CA . GLN B 1 318 ? 3.416 -1.254 -3.365 1 88.38 318 GLN B CA 1
ATOM 5474 C C . GLN B 1 318 ? 2.217 -1.39 -4.297 1 88.38 318 GLN B C 1
ATOM 5476 O O . GLN B 1 318 ? 1.068 -1.355 -3.852 1 88.38 318 GLN B O 1
ATOM 5481 N N . CYS B 1 319 ? 2.512 -1.521 -5.504 1 91.12 319 CYS B N 1
ATOM 5482 C CA . CYS B 1 319 ? 1.445 -1.627 -6.492 1 91.12 319 CYS B CA 1
ATOM 5483 C C . CYS B 1 319 ? 0.616 -2.887 -6.27 1 91.12 319 CYS B C 1
ATOM 5485 O O . CYS B 1 319 ? -0.615 -2.834 -6.281 1 91.12 319 CYS B O 1
ATOM 5487 N N . ILE B 1 320 ? 1.261 -3.941 -6.078 1 93.69 320 ILE B N 1
ATOM 5488 C CA . ILE B 1 320 ? 0.526 -5.191 -5.922 1 93.69 320 ILE B CA 1
ATOM 5489 C C . ILE B 1 320 ? -0.307 -5.141 -4.641 1 93.69 320 ILE B C 1
ATOM 5491 O O . ILE B 1 320 ? -1.431 -5.648 -4.605 1 93.69 320 ILE B O 1
ATOM 5495 N N . GLU B 1 321 ? 0.181 -4.57 -3.645 1 89.44 321 GLU B N 1
ATOM 5496 C CA . GLU B 1 321 ? -0.57 -4.43 -2.402 1 89.44 321 GLU B CA 1
ATOM 5497 C C . GLU B 1 321 ? -1.771 -3.504 -2.588 1 89.44 321 GLU B C 1
ATOM 5499 O O . GLU B 1 321 ? -2.863 -3.791 -2.094 1 89.44 321 GLU B O 1
ATOM 5504 N N . ASN B 1 322 ? -1.508 -2.432 -3.258 1 85.75 322 ASN B N 1
ATOM 5505 C CA . ASN B 1 322 ? -2.598 -1.496 -3.52 1 85.75 322 ASN B CA 1
ATOM 5506 C C . ASN B 1 322 ? -3.717 -2.15 -4.324 1 85.75 322 ASN B C 1
ATOM 5508 O O . ASN B 1 322 ? -4.895 -1.956 -4.023 1 85.75 322 ASN B O 1
ATOM 5512 N N . ILE B 1 323 ? -3.291 -2.842 -5.293 1 89.19 323 ILE B N 1
ATOM 5513 C CA . ILE B 1 323 ? -4.266 -3.551 -6.113 1 89.19 323 ILE B CA 1
ATOM 5514 C C . ILE B 1 323 ? -5.051 -4.535 -5.25 1 89.19 323 ILE B C 1
ATOM 5516 O O . ILE B 1 323 ? -6.273 -4.637 -5.371 1 89.19 323 ILE B O 1
ATOM 5520 N N . HIS B 1 324 ? -4.367 -5.141 -4.422 1 88.06 324 HIS B N 1
ATOM 5521 C CA . HIS B 1 324 ? -5.004 -6.102 -3.523 1 88.06 324 HIS B CA 1
ATOM 5522 C C . HIS B 1 324 ? -5.992 -5.414 -2.588 1 88.06 324 HIS B C 1
ATOM 5524 O O . HIS B 1 324 ? -7.102 -5.91 -2.379 1 88.06 324 HIS B O 1
ATOM 5530 N N . HIS B 1 325 ? -5.633 -4.352 -2.092 1 82 325 HIS B N 1
ATOM 5531 C CA . HIS B 1 325 ? -6.5 -3.613 -1.18 1 82 325 HIS B CA 1
ATOM 5532 C C . HIS B 1 325 ? -7.754 -3.121 -1.891 1 82 325 HIS B C 1
ATOM 5534 O O . HIS B 1 325 ? -8.859 -3.221 -1.352 1 82 325 HIS B O 1
ATOM 5540 N N . GLU B 1 326 ? -7.582 -2.602 -2.99 1 81.56 326 GLU B N 1
ATOM 5541 C CA . GLU B 1 326 ? -8.719 -2.086 -3.742 1 81.56 326 GLU B CA 1
ATOM 5542 C C . GLU B 1 326 ? -9.664 -3.213 -4.156 1 81.56 326 GLU B C 1
ATOM 5544 O O . GLU B 1 326 ? -10.883 -3.053 -4.117 1 81.56 326 GLU B O 1
ATOM 5549 N N . ARG B 1 327 ? -9.055 -4.23 -4.551 1 85.06 327 ARG B N 1
ATOM 5550 C CA . ARG B 1 327 ? -9.867 -5.395 -4.898 1 85.06 327 ARG B CA 1
ATOM 5551 C C . ARG B 1 327 ? -10.648 -5.895 -3.689 1 85.06 327 ARG B C 1
ATOM 5553 O O . ARG B 1 327 ? -11.812 -6.277 -3.814 1 85.06 327 ARG B O 1
ATOM 5560 N N . SER B 1 328 ? -10.031 -5.914 -2.598 1 79.69 328 SER B N 1
ATOM 5561 C CA . SER B 1 328 ? -10.68 -6.359 -1.37 1 79.69 328 SER B CA 1
ATOM 5562 C C . SER B 1 328 ? -11.867 -5.461 -1.02 1 79.69 328 SER B C 1
ATOM 5564 O O . SER B 1 328 ? -12.867 -5.934 -0.487 1 79.69 328 SER B O 1
ATOM 5566 N N . LYS B 1 329 ? -11.727 -4.219 -1.257 1 77.31 329 LYS B N 1
ATOM 5567 C CA . LYS B 1 329 ? -12.828 -3.285 -1.043 1 77.31 329 LYS B CA 1
ATOM 5568 C C . LYS B 1 329 ? -14.031 -3.648 -1.909 1 77.31 329 LYS B C 1
ATOM 5570 O O . LYS B 1 329 ? -15.172 -3.666 -1.428 1 77.31 329 LYS B O 1
ATOM 5575 N N . VAL B 1 330 ? -13.75 -3.953 -3.098 1 78.94 330 VAL B N 1
ATOM 5576 C CA . VAL B 1 330 ? -14.805 -4.305 -4.039 1 78.94 330 VAL B CA 1
ATOM 5577 C C . VAL B 1 330 ? -15.453 -5.625 -3.621 1 78.94 330 VAL B C 1
ATOM 5579 O O . VAL B 1 330 ? -16.672 -5.777 -3.697 1 78.94 330 VAL B O 1
ATOM 5582 N N . LEU B 1 331 ? -14.656 -6.496 -3.17 1 79.38 331 LEU B N 1
ATOM 5583 C CA . LEU B 1 331 ? -15.172 -7.785 -2.727 1 79.38 331 LEU B CA 1
ATOM 5584 C C . LEU B 1 331 ? -16.062 -7.621 -1.493 1 79.38 331 LEU B C 1
ATOM 5586 O O . LEU B 1 331 ? -17.078 -8.297 -1.359 1 79.38 331 LEU B O 1
ATOM 5590 N N . GLU B 1 332 ? -15.648 -6.781 -0.672 1 75.38 332 GLU B N 1
ATOM 5591 C CA . GLU B 1 332 ? -16.453 -6.52 0.52 1 75.38 332 GLU B CA 1
ATOM 5592 C C . GLU B 1 332 ? -17.797 -5.898 0.154 1 75.38 332 GLU B C 1
ATOM 5594 O O . GLU B 1 332 ? -18.828 -6.27 0.714 1 75.38 332 GLU B O 1
ATOM 5599 N N . LEU B 1 333 ? -17.75 -5.02 -0.702 1 75.81 333 LEU B N 1
ATOM 5600 C CA . LEU B 1 333 ? -18.984 -4.41 -1.168 1 75.81 333 LEU B CA 1
ATOM 5601 C C . LEU B 1 333 ? -19.875 -5.441 -1.861 1 75.81 333 LEU B C 1
ATOM 5603 O O . LEU B 1 333 ? -21.094 -5.457 -1.662 1 75.81 333 LEU B O 1
ATOM 5607 N N . ALA B 1 334 ? -19.234 -6.246 -2.609 1 79.25 334 ALA B N 1
ATOM 5608 C CA . ALA B 1 334 ? -19.984 -7.301 -3.295 1 79.25 334 ALA B CA 1
ATOM 5609 C C . ALA B 1 334 ? -20.656 -8.242 -2.295 1 79.25 334 ALA B C 1
ATOM 5611 O O . ALA B 1 334 ? -21.75 -8.75 -2.547 1 79.25 334 ALA B O 1
ATOM 5612 N N . ARG B 1 335 ? -20.031 -8.453 -1.232 1 76.44 335 ARG B N 1
ATOM 5613 C CA . ARG B 1 335 ? -20.594 -9.289 -0.177 1 76.44 335 ARG B CA 1
ATOM 5614 C C . ARG B 1 335 ? -21.781 -8.594 0.489 1 76.44 335 ARG B C 1
ATOM 5616 O O . ARG B 1 335 ? -22.812 -9.227 0.75 1 76.44 335 ARG B O 1
ATOM 5623 N N . ILE B 1 336 ? -21.641 -7.398 0.736 1 73.38 336 ILE B N 1
ATOM 5624 C CA . ILE B 1 336 ? -22.672 -6.625 1.399 1 73.38 336 ILE B CA 1
ATOM 5625 C C . ILE B 1 336 ? -23.922 -6.566 0.515 1 73.38 336 ILE B C 1
ATOM 5627 O O . ILE B 1 336 ? -25.047 -6.672 1.007 1 73.38 336 ILE B O 1
ATOM 5631 N N . PHE B 1 337 ? -23.688 -6.535 -0.695 1 77.19 337 PHE B N 1
ATOM 5632 C CA . PHE B 1 337 ? -24.812 -6.402 -1.615 1 77.19 337 PHE B CA 1
ATOM 5633 C C . PHE B 1 337 ? -25.234 -7.762 -2.162 1 77.19 337 PHE B C 1
ATOM 5635 O O . PHE B 1 337 ? -26.031 -7.844 -3.102 1 77.19 337 PHE B O 1
ATOM 5642 N N . ASP B 1 338 ? -24.641 -8.773 -1.688 1 78.69 338 ASP B N 1
ATOM 5643 C CA . ASP B 1 338 ? -25 -10.156 -1.972 1 78.69 338 ASP B CA 1
ATOM 5644 C C . ASP B 1 338 ? -24.891 -10.461 -3.463 1 78.69 338 ASP B C 1
ATOM 5646 O O . ASP B 1 338 ? -25.797 -11.023 -4.062 1 78.69 338 ASP B O 1
ATOM 5650 N N . ILE B 1 339 ? -23.859 -9.992 -3.971 1 80.94 339 ILE B N 1
ATOM 5651 C CA . ILE B 1 339 ? -23.609 -10.242 -5.387 1 80.94 339 ILE B CA 1
ATOM 5652 C C . ILE B 1 339 ? -23.281 -11.719 -5.594 1 80.94 339 ILE B C 1
ATOM 5654 O O . ILE B 1 339 ? -23.656 -12.312 -6.609 1 80.94 339 ILE B O 1
ATOM 5658 N N . PHE B 1 340 ? -22.594 -12.258 -4.625 1 79.94 340 PHE B N 1
ATOM 5659 C CA . PHE B 1 340 ? -22.203 -13.656 -4.723 1 79.94 340 PHE B CA 1
ATOM 5660 C C . PHE B 1 340 ? -23.047 -14.523 -3.797 1 79.94 340 PHE B C 1
ATOM 5662 O O . PHE B 1 340 ? -23.359 -14.117 -2.674 1 79.94 340 PHE B O 1
ATOM 5669 N N . LYS B 1 341 ? -23.391 -15.617 -4.324 1 79.06 341 LYS B N 1
ATOM 5670 C CA . LYS B 1 341 ? -24.203 -16.547 -3.545 1 79.06 341 LYS B CA 1
ATOM 5671 C C . LYS B 1 341 ? -23.359 -17.688 -2.996 1 79.06 341 LYS B C 1
ATOM 5673 O O . LYS B 1 341 ? -23.844 -18.828 -2.895 1 79.06 341 LYS B O 1
ATOM 5678 N N . VAL B 1 342 ? -22.125 -17.453 -2.836 1 72.81 342 VAL B N 1
ATOM 5679 C CA . VAL B 1 342 ? -21.219 -18.5 -2.391 1 72.81 342 VAL B CA 1
ATOM 5680 C C . VAL B 1 342 ? -20.656 -18.141 -1.019 1 72.81 342 VAL B C 1
ATOM 5682 O O . VAL B 1 342 ? -20.406 -16.969 -0.728 1 72.81 342 VAL B O 1
ATOM 5685 N N . GLU B 1 343 ? -20.672 -19.125 -0.174 1 69.31 343 GLU B N 1
ATOM 5686 C CA . GLU B 1 343 ? -20 -19.016 1.118 1 69.31 343 GLU B CA 1
ATOM 5687 C C . GLU B 1 343 ? -18.922 -20.078 1.269 1 69.31 343 GLU B C 1
ATOM 5689 O O . GLU B 1 343 ? -19.062 -21.188 0.75 1 69.31 343 GLU B O 1
ATOM 5694 N N . MET B 1 344 ? -17.812 -19.625 1.758 1 68.06 344 MET B N 1
ATOM 5695 C CA . MET B 1 344 ? -16.781 -20.609 2.049 1 68.06 344 MET B CA 1
ATOM 5696 C C . MET B 1 344 ? -16.875 -21.078 3.494 1 68.06 344 MET B C 1
ATOM 5698 O O . MET B 1 344 ? -17.25 -20.312 4.383 1 68.06 344 MET B O 1
ATOM 5702 N N . SER B 1 345 ? -16.594 -22.344 3.607 1 64.19 345 SER B N 1
ATOM 5703 C CA . SER B 1 345 ? -16.672 -22.922 4.945 1 64.19 345 SER B CA 1
ATOM 5704 C C . SER B 1 345 ? -15.719 -22.219 5.91 1 64.19 345 SER B C 1
ATOM 5706 O O . SER B 1 345 ? -16.047 -22.031 7.086 1 64.19 345 SER B O 1
ATOM 5708 N N . GLU B 1 346 ? -14.562 -21.969 5.371 1 63 346 GLU B N 1
ATOM 5709 C CA . GLU B 1 346 ? -13.602 -21.234 6.191 1 63 346 GLU B CA 1
ATOM 5710 C C . GLU B 1 346 ? -13.68 -19.734 5.922 1 63 346 GLU B C 1
ATOM 5712 O O . GLU B 1 346 ? -13.305 -19.266 4.84 1 63 346 GLU B O 1
ATOM 5717 N N . LYS B 1 347 ? -14.172 -19.172 6.918 1 59.88 347 LYS B N 1
ATOM 5718 C CA . LYS B 1 347 ? -14.352 -17.719 6.77 1 59.88 347 LYS B CA 1
ATOM 5719 C C . LYS B 1 347 ? -13.008 -17 6.758 1 59.88 347 LYS B C 1
ATOM 5721 O O . LYS B 1 347 ? -12.102 -17.344 7.516 1 59.88 347 LYS B O 1
ATOM 5726 N N . GLY B 1 348 ? -12.742 -16.203 5.848 1 58.62 348 GLY B N 1
ATOM 5727 C CA . GLY B 1 348 ? -11.578 -15.328 5.848 1 58.62 348 GLY B CA 1
ATOM 5728 C C . GLY B 1 348 ? -10.484 -15.805 4.91 1 58.62 348 GLY B C 1
ATOM 5729 O O . GLY B 1 348 ? -9.531 -15.062 4.645 1 58.62 348 GLY B O 1
ATOM 5730 N N . MET B 1 349 ? -10.469 -17.109 4.578 1 55.97 349 MET B N 1
ATOM 5731 C CA . MET B 1 349 ? -9.414 -17.594 3.693 1 55.97 349 MET B CA 1
ATOM 5732 C C . MET B 1 349 ? -9.484 -16.906 2.336 1 55.97 349 MET B C 1
ATOM 5734 O O . MET B 1 349 ? -8.453 -16.688 1.692 1 55.97 349 MET B O 1
ATOM 5738 N N . PHE B 1 350 ? -10.711 -16.625 1.954 1 54.75 350 PHE B N 1
ATOM 5739 C CA . PHE B 1 350 ? -10.82 -16.094 0.598 1 54.75 350 PHE B CA 1
ATOM 5740 C C . PHE B 1 350 ? -11.422 -14.695 0.608 1 54.75 350 PHE B C 1
ATOM 5742 O O . PHE B 1 350 ? -11.758 -14.156 -0.446 1 54.75 350 PHE B O 1
ATOM 5749 N N . GLY B 1 351 ? -11.758 -14.219 1.72 1 50.78 351 GLY B N 1
ATOM 5750 C CA . GLY B 1 351 ? -12.383 -12.914 1.768 1 50.78 351 GLY B CA 1
ATOM 5751 C C . GLY B 1 351 ? -11.406 -11.773 1.546 1 50.78 351 GLY B C 1
ATOM 5752 O O . GLY B 1 351 ? -11.719 -10.617 1.842 1 50.78 351 GLY B O 1
ATOM 5753 N N . CYS B 1 352 ? -10.125 -12.164 1.266 1 42.25 352 CYS B N 1
ATOM 5754 C CA . CYS B 1 352 ? -9.203 -11.047 1.103 1 42.25 352 CYS B CA 1
ATOM 5755 C C . CYS B 1 352 ? -8.867 -10.828 -0.367 1 42.25 352 CYS B C 1
ATOM 5757 O O . CYS B 1 352 ? -8.867 -11.773 -1.155 1 42.25 352 CYS B O 1
#

Nearest PDB structures (foldseek):
  5tbp-assembly2_C  TM=8.321E-01  e=1.295E-04  Homo sapiens
  1xiu-assembly1_B  TM=7.954E-01  e=1.356E-04  Biomphalaria glabrata
  7pdt-assembly1_A  TM=8.093E-01  e=2.591E-04  Mus musculus
  2q60-assembly1_C  TM=7.889E-01  e=6.533E-04  Polyandrocarpa misakiensis
  2q60-assembly1_D  TM=7.650E-01  e=1.369E-03  Polyandrocarpa misakiensis

pLDDT: mean 76.08, std 24.49, range [20.75, 98.62]

Sequence (704 aa):
MKQKKEHSLCPSTADSAAPDLKPADNVIPISTAESTATSGYNNYPFPLKETEQHRILFDISHIMEKLRKILIEFQPDESLPIEPLERMRLALLRHRRSQLTEPSLKILDSLSFVNYLTSWETLLCGIAEWLMHCREFAQLPIEEKVNLRKYGDVLVLCRHLILFVPQMVLFKSSWIIWHRFERTTMSIELFGWRAVTEKLFAVSFRHAIMTDKVKFDIAPLSDHDPDYVKRMFEPFSGRLTEEVTKTCLEVNITLVEVAYILCTLVWHVEGKGVSPRTQAVAELYRDRISDDLHNYYTLTMKTSNYAGRLIRIMSIIQCIENIHHERSKVLELARIFDIFKVEMSEKGMFGCMKQKKEHSLCPSTADSAAPDLKPADNVIPISTAESTATSGYNNYPFPLKETEQHRILFDISHIMEKLRKILIEFQPDESLPIEPLERMRLALLRHRRSQLTEPSLKILDSLSFVNYLTSWETLLCGIAEWLMHCREFAQLPIEEKVNLRKYGDVLVLCRHLILFVPQMVLFKSSWIIWHRFERTTMSIELFGWRAVTEKLFAVSFRHAIMTDKVKFDIAPLSDHDPDYVKRMFEPFSGRLTEEVTKTCLEVNITLVEVAYILCTLVWHVEGKGVSPRTQAVAELYRDRISDDLHNYYTLTMKTSNYAGRLIRIMSIIQCIENIHHERSKVLELARIFDIFKVEMSEKGMFGC